Protein AF-0000000067380515 (afdb_homodimer)

pLDDT: mean 80.78, std 29.04, range [19.31, 98.94]

Nearest PDB structures (foldseek):
  6fpg-assembly1_E  TM=9.206E-01  e=1.070E-22  Zea mays
  6fpg-assembly2_H  TM=9.204E-01  e=3.980E-22  Zea mays
  6fpg-assembly2_I  TM=9.134E-01  e=2.621E-22  Zea mays
  4pmk-assembly2_B  TM=9.179E-01  e=2.369E-19  Actinidia chinensis
  4pmk-assembly1_A  TM=8.253E-01  e=1.304E-19  Actinidia chinensis

Solvent-accessible surface area (backbone atoms only — not comparable to full-atom values): 22403 Å² total; per-residue (Å²): 138,74,94,73,82,90,78,88,86,86,82,78,88,78,80,81,80,75,81,76,80,80,79,81,78,82,77,80,83,75,80,84,72,80,74,72,74,67,79,61,75,62,92,65,69,73,60,78,52,48,67,40,70,24,30,61,66,87,46,55,52,56,67,74,46,61,64,29,46,66,69,41,75,37,62,15,25,73,31,34,60,78,82,44,88,64,22,73,32,40,33,35,51,35,35,47,26,84,86,30,46,48,22,49,58,24,60,54,71,47,42,62,38,59,50,78,41,47,36,28,17,31,7,32,12,57,40,32,58,67,25,47,65,40,69,72,33,57,31,38,40,37,31,83,93,32,66,48,72,29,34,26,38,30,62,30,42,5,61,55,50,27,35,74,66,40,22,9,15,60,34,34,57,40,46,32,40,37,22,14,57,33,42,38,49,65,34,70,46,66,73,86,64,41,60,46,74,31,28,31,22,82,112,134,86,83,90,72,93,81,77,88,74,82,71,84,69,80,78,80,75,73,78,75,74,76,76,77,79,75,79,81,76,82,83,73,79,75,74,74,68,79,64,74,64,91,68,69,72,58,78,51,48,68,40,70,25,30,61,67,87,48,57,51,57,67,74,46,61,65,30,46,66,71,41,74,37,63,15,24,73,30,34,62,78,83,44,89,62,24,73,32,39,35,35,52,36,34,47,26,84,85,32,47,47,22,50,58,23,62,55,72,48,42,62,39,58,50,78,40,47,36,28,19,30,8,32,11,57,43,32,58,66,26,46,66,40,70,72,33,57,31,39,39,37,32,82,92,32,66,46,72,29,32,26,39,28,62,30,42,5,60,55,51,27,34,73,64,39,22,10,15,60,33,32,58,39,45,33,38,37,23,15,56,33,42,38,49,66,34,71,46,67,73,85,63,41,60,45,73,32,29,31,21,80,114

Radius of gyration: 30.91 Å; Cα contacts (8 Å, |Δi|>4): 937; chains: 2; bounding box: 105×122×73 Å

InterPro domains:
  IPR036908 RlpA-like domain superfamily [G3DSA:2.40.40.10] (94-203)
  IPR036908 RlpA-like domain superfamily [SSF50685] (91-203)
  IPR039271 Kiwellin-like [PF24300] (22-202)
  IPR039271 Kiwellin-like [PTHR33191] (38-202)

Organism: Triticum aestivum (NCBI:txid4565)

Secondary structure (DSSP, 8-state):
------------------------------------------TT-----EEEEP-------GGGPPPP-TT-EEEE-S--PPP-TTEEEEEEE---STTSTT-SS-TTTS----TTS-EEEEEHIIIIISS---TT-EEEEEETTEEEEEEEEEEE-SS--SSGGGTTPPPPPTTEEEE-HHHHHHTT--GGG-EEEEEEEE-/------------------------------------------TT-----EEEEP-------GGGPPPP-TT-EEEE-S--PPP-TTEEEEEEE---STTSTT-SS-TTTS----TTS-EEEEEHIIIIISS---TT-EEEEEETTEEEEEEEEEEE-SS--SSGGGTTPPPPPTTEEEE-HHHHHHTT--GGG-EEEEEEEE-

Structure (mmCIF, N/CA/C/O backbone):
data_AF-0000000067380515-model_v1
#
loop_
_entity.id
_entity.type
_entity.pdbx_description
1 polymer 'Ripening-related protein 4'
#
loop_
_atom_site.group_PDB
_atom_site.id
_atom_site.type_symbol
_atom_site.label_atom_id
_atom_site.label_alt_id
_atom_site.label_comp_id
_atom_site.label_asym_id
_atom_site.label_entity_id
_atom_site.label_seq_id
_atom_site.pdbx_PDB_ins_code
_atom_site.Cartn_x
_atom_site.Cartn_y
_atom_site.Cartn_z
_atom_site.occupancy
_atom_site.B_iso_or_equiv
_atom_site.auth_seq_id
_atom_site.auth_comp_id
_atom_site.auth_asym_id
_atom_site.auth_atom_id
_atom_site.pdbx_PDB_model_num
ATOM 1 N N . MET A 1 1 ? -8.992 -49.656 -50.219 1 21.73 1 MET A N 1
ATOM 2 C CA . MET A 1 1 ? -9.68 -50.875 -49.781 1 21.73 1 MET A CA 1
ATOM 3 C C . MET A 1 1 ? -10.023 -50.75 -48.281 1 21.73 1 MET A C 1
ATOM 5 O O . MET A 1 1 ? -11.156 -51.031 -47.875 1 21.73 1 MET A O 1
ATOM 9 N N . ALA A 1 2 ? -9.078 -50.688 -47.281 1 19.31 2 ALA A N 1
ATOM 10 C CA . ALA A 1 2 ? -9.172 -51.438 -46.031 1 19.31 2 ALA A CA 1
ATOM 11 C C . ALA A 1 2 ? -9.805 -50.625 -44.938 1 19.31 2 ALA A C 1
ATOM 13 O O . ALA A 1 2 ? -9.758 -51 -43.75 1 19.31 2 ALA A O 1
ATOM 14 N N . ASN A 1 3 ? -10.102 -49.312 -45.125 1 23.75 3 ASN A N 1
ATOM 15 C CA . ASN A 1 3 ? -10.164 -48.594 -43.844 1 23.75 3 ASN A CA 1
ATOM 16 C C . ASN A 1 3 ? -11.398 -49 -43.062 1 23.75 3 ASN A C 1
ATOM 18 O O . ASN A 1 3 ? -12.523 -48.656 -43.406 1 23.75 3 ASN A O 1
ATOM 22 N N . LEU A 1 4 ? -11.484 -49.969 -42.094 1 22.33 4 LEU A N 1
ATOM 23 C CA . LEU A 1 4 ? -12.367 -50.906 -41.438 1 22.33 4 LEU A CA 1
ATOM 24 C C . LEU A 1 4 ? -13.242 -50.219 -40.406 1 22.33 4 LEU A C 1
ATOM 26 O O . LEU A 1 4 ? -14.453 -50.469 -40.344 1 22.33 4 LEU A O 1
ATOM 30 N N . LYS A 1 5 ? -12.75 -49.594 -39.156 1 29.92 5 LYS A N 1
ATOM 31 C CA . LYS A 1 5 ? -13.102 -50.312 -37.938 1 29.92 5 LYS A CA 1
ATOM 32 C C . LYS A 1 5 ? -14.484 -49.906 -37.438 1 29.92 5 LYS A C 1
ATOM 34 O O . LYS A 1 5 ? -15.328 -50.75 -37.156 1 29.92 5 LYS A O 1
ATOM 39 N N . LYS A 1 6 ? -14.656 -49.031 -36.219 1 27.25 6 LYS A N 1
ATOM 40 C CA . LYS A 1 6 ? -15.133 -49.469 -34.906 1 27.25 6 LYS A CA 1
ATOM 41 C C . LYS A 1 6 ? -16.609 -49.156 -34.75 1 27.25 6 LYS A C 1
ATOM 43 O O . LYS A 1 6 ? -17.062 -48.062 -35.062 1 27.25 6 LYS A O 1
ATOM 48 N N . LEU A 1 7 ? -17.531 -50.062 -34.25 1 23.02 7 LEU A N 1
ATOM 49 C CA . LEU A 1 7 ? -18.922 -50.5 -34.156 1 23.02 7 LEU A CA 1
ATOM 50 C C . LEU A 1 7 ? -19.641 -49.875 -32.969 1 23.02 7 LEU A C 1
ATOM 52 O O . LEU A 1 7 ? -20.875 -49.875 -32.906 1 23.02 7 LEU A O 1
ATOM 56 N N . LEU A 1 8 ? -19.047 -49.094 -31.891 1 24.78 8 LEU A N 1
ATOM 57 C CA . LEU A 1 8 ? -19.562 -49.562 -30.609 1 24.78 8 LEU A CA 1
ATOM 58 C C . LEU A 1 8 ? -21.031 -49.156 -30.453 1 24.78 8 LEU A C 1
ATOM 60 O O . LEU A 1 8 ? -21.469 -48.156 -31.016 1 24.78 8 LEU A O 1
ATOM 64 N N . ALA A 1 9 ? -21.812 -49.719 -29.328 1 23.89 9 ALA A N 1
ATOM 65 C CA . ALA A 1 9 ? -23.078 -50.25 -28.828 1 23.89 9 ALA A CA 1
ATOM 66 C C . ALA A 1 9 ? -23.859 -49.156 -28.078 1 23.89 9 ALA A C 1
ATOM 68 O O . ALA A 1 9 ? -23.359 -48.531 -27.141 1 23.89 9 ALA A O 1
ATOM 69 N N . MET A 1 10 ? -24.906 -48.469 -28.609 1 24.52 10 MET A N 1
ATOM 70 C CA . MET A 1 10 ? -25.828 -47.406 -28.203 1 24.52 10 MET A CA 1
ATOM 71 C C . MET A 1 10 ? -26.797 -47.875 -27.141 1 24.52 10 MET A C 1
ATOM 73 O O . MET A 1 10 ? -27.781 -48.594 -27.438 1 24.52 10 MET A O 1
ATOM 77 N N . PHE A 1 11 ? -26.234 -48.344 -25.844 1 22.53 11 PHE A N 1
ATOM 78 C CA . PHE A 1 11 ? -27.141 -49.062 -24.953 1 22.53 11 PHE A CA 1
ATOM 79 C C . PHE A 1 11 ? -28.328 -48.188 -24.562 1 22.53 11 PHE A C 1
ATOM 81 O O . PHE A 1 11 ? -28.234 -46.938 -24.641 1 22.53 11 PHE A O 1
ATOM 88 N N . ALA A 1 12 ? -29.438 -48.781 -23.891 1 23.25 12 ALA A N 1
ATOM 89 C CA . ALA A 1 12 ? -30.875 -48.969 -23.734 1 23.25 12 ALA A CA 1
ATOM 90 C C . ALA A 1 12 ? -31.406 -48.156 -22.547 1 23.25 12 ALA A C 1
ATOM 92 O O . ALA A 1 12 ? -32.594 -47.875 -22.469 1 23.25 12 ALA A O 1
ATOM 93 N N . LEU A 1 13 ? -30.672 -47.594 -21.406 1 24.33 13 LEU A N 1
ATOM 94 C CA . LEU A 1 13 ? -31.344 -47.875 -20.156 1 24.33 13 LEU A CA 1
ATOM 95 C C . LEU A 1 13 ? -32.5 -46.906 -19.906 1 24.33 13 LEU A C 1
ATOM 97 O O . LEU A 1 13 ? -32.312 -45.688 -19.938 1 24.33 13 LEU A O 1
ATOM 101 N N . LEU A 1 14 ? -33.75 -47.281 -20 1 25.94 14 LEU A N 1
ATOM 102 C CA . LEU A 1 14 ? -35.094 -46.719 -19.922 1 25.94 14 LEU A CA 1
ATOM 103 C C . LEU A 1 14 ? -35.469 -46.344 -18.484 1 25.94 14 LEU A C 1
ATOM 105 O O . LEU A 1 14 ? -35.688 -47.219 -17.656 1 25.94 14 LEU A O 1
ATOM 109 N N . MET A 1 15 ? -34.625 -45.375 -17.797 1 22.22 15 MET A N 1
ATOM 110 C CA . MET A 1 15 ? -34.875 -45.125 -16.375 1 22.22 15 MET A CA 1
ATOM 111 C C . MET A 1 15 ? -36.281 -44.625 -16.125 1 22.22 15 MET A C 1
ATOM 113 O O . MET A 1 15 ? -36.844 -43.875 -16.938 1 22.22 15 MET A O 1
ATOM 117 N N . PHE A 1 16 ? -37.062 -45.406 -15.32 1 25.11 16 PHE A N 1
ATOM 118 C CA . PHE A 1 16 ? -38.438 -45.438 -14.805 1 25.11 16 PHE A CA 1
ATOM 119 C C . PHE A 1 16 ? -38.688 -44.25 -13.898 1 25.11 16 PHE A C 1
ATOM 121 O O . PHE A 1 16 ? -37.938 -44 -12.953 1 25.11 16 PHE A O 1
ATOM 128 N N . LEU A 1 17 ? -39.312 -43.094 -14.344 1 25.95 17 LEU A N 1
ATOM 129 C CA . LEU A 1 17 ? -39.656 -41.781 -13.812 1 25.95 17 LEU A CA 1
ATOM 130 C C . LEU A 1 17 ? -40.719 -41.906 -12.727 1 25.95 17 LEU A C 1
ATOM 132 O O . LEU A 1 17 ? -41.875 -42.094 -13.031 1 25.95 17 LEU A O 1
ATOM 136 N N . SER A 1 18 ? -40.406 -42.781 -11.641 1 25.11 18 SER A N 1
ATOM 137 C CA . SER A 1 18 ? -41.531 -42.938 -10.719 1 25.11 18 SER A CA 1
ATOM 138 C C . SER A 1 18 ? -41.906 -41.625 -10.094 1 25.11 18 SER A C 1
ATOM 140 O O . SER A 1 18 ? -41.062 -40.75 -9.891 1 25.11 18 SER A O 1
ATOM 142 N N . HIS A 1 19 ? -43.156 -41.219 -10.18 1 29.05 19 HIS A N 1
ATOM 143 C CA . HIS A 1 19 ? -44 -40.062 -9.891 1 29.05 19 HIS A CA 1
ATOM 144 C C . HIS A 1 19 ? -44.094 -39.812 -8.383 1 29.05 19 HIS A C 1
ATOM 146 O O . HIS A 1 19 ? -44.688 -40.594 -7.656 1 29.05 19 HIS A O 1
ATOM 152 N N . LEU A 1 20 ? -42.906 -39.625 -7.609 1 27.23 20 LEU A N 1
ATOM 153 C CA . LEU A 1 20 ? -43.094 -39.5 -6.168 1 27.23 20 LEU A CA 1
ATOM 154 C C . LEU A 1 20 ? -43.906 -38.25 -5.852 1 27.23 20 LEU A C 1
ATOM 156 O O . LEU A 1 20 ? -43.625 -37.156 -6.379 1 27.23 20 LEU A O 1
ATOM 160 N N . ARG A 1 21 ? -45.125 -38.406 -5.32 1 24.94 21 ARG A N 1
ATOM 161 C CA . ARG A 1 21 ? -46.156 -37.5 -4.902 1 24.94 21 ARG A CA 1
ATOM 162 C C . ARG A 1 21 ? -45.688 -36.625 -3.746 1 24.94 21 ARG A C 1
ATOM 164 O O . ARG A 1 21 ? -45.344 -37.125 -2.678 1 24.94 21 ARG A O 1
ATOM 171 N N . VAL A 1 22 ? -45 -35.469 -4.016 1 22.97 22 VAL A N 1
ATOM 172 C CA . VAL A 1 22 ? -44.469 -34.5 -3.049 1 22.97 22 VAL A CA 1
ATOM 173 C C . VAL A 1 22 ? -45.594 -33.875 -2.258 1 22.97 22 VAL A C 1
ATOM 175 O O . VAL A 1 22 ? -46.531 -33.312 -2.84 1 22.97 22 VAL A O 1
ATOM 178 N N . HIS A 1 23 ? -45.938 -34.562 -1.155 1 27.28 23 HIS A N 1
ATOM 179 C CA . HIS A 1 23 ? -46.969 -34.031 -0.249 1 27.28 23 HIS A CA 1
ATOM 180 C C . HIS A 1 23 ? -46.562 -32.656 0.273 1 27.28 23 HIS A C 1
ATOM 182 O O . HIS A 1 23 ? -45.375 -32.438 0.565 1 27.28 23 HIS A O 1
ATOM 188 N N . GLY A 1 24 ? -47.281 -31.562 -0.078 1 23.27 24 GLY A N 1
ATOM 189 C CA . GLY A 1 24 ? -47.188 -30.141 0.139 1 23.27 24 GLY A CA 1
ATOM 190 C C . GLY A 1 24 ? -47.344 -29.734 1.596 1 23.27 24 GLY A C 1
ATOM 191 O O . GLY A 1 24 ? -48.406 -29.906 2.18 1 23.27 24 GLY A O 1
ATOM 192 N N . VAL A 1 25 ? -46.406 -30.078 2.49 1 24.62 25 VAL A N 1
ATOM 193 C CA . VAL A 1 25 ? -46.594 -29.703 3.887 1 24.62 25 VAL A CA 1
ATOM 194 C C . VAL A 1 25 ? -46.594 -28.172 4.012 1 24.62 25 VAL A C 1
ATOM 196 O O . VAL A 1 25 ? -45.75 -27.484 3.445 1 24.62 25 VAL A O 1
ATOM 199 N N . SER A 1 26 ? -47.75 -27.562 4.324 1 24.98 26 SER A N 1
ATOM 200 C CA . SER A 1 26 ? -48.062 -26.156 4.5 1 24.98 26 SER A CA 1
ATOM 201 C C . SER A 1 26 ? -47.406 -25.578 5.738 1 24.98 26 SER A C 1
ATOM 203 O O . SER A 1 26 ? -47.688 -26.016 6.859 1 24.98 26 SER A O 1
ATOM 205 N N . VAL A 1 27 ? -46.125 -25.297 5.801 1 23.59 27 VAL A N 1
ATOM 206 C CA . VAL A 1 27 ? -45.469 -24.75 6.992 1 23.59 27 VAL A CA 1
ATOM 207 C C . VAL A 1 27 ? -45.969 -23.312 7.219 1 23.59 27 VAL A C 1
ATOM 209 O O . VAL A 1 27 ? -45.938 -22.5 6.301 1 23.59 27 VAL A O 1
ATOM 212 N N . SER A 1 28 ? -46.781 -23.141 8.328 1 26.23 28 SER A N 1
ATOM 213 C CA . SER A 1 28 ? -47.312 -21.891 8.859 1 26.23 28 SER A CA 1
ATOM 214 C C . SER A 1 28 ? -46.188 -20.938 9.266 1 26.23 28 SER A C 1
ATOM 216 O O . SER A 1 28 ? -45.25 -21.344 9.914 1 26.23 28 SER A O 1
ATOM 218 N N . VAL A 1 29 ? -46 -19.812 8.516 1 23.62 29 VAL A N 1
ATOM 219 C CA . VAL A 1 29 ? -45.031 -18.719 8.562 1 23.62 29 VAL A CA 1
ATOM 220 C C . VAL A 1 29 ? -45.219 -17.906 9.836 1 23.62 29 VAL A C 1
ATOM 222 O O . VAL A 1 29 ? -46.25 -17.266 10.031 1 23.62 29 VAL A O 1
ATOM 225 N N . GLY A 1 30 ? -44.938 -18.547 11.055 1 22.67 30 GLY A N 1
ATOM 226 C CA . GLY A 1 30 ? -45.094 -17.766 12.273 1 22.67 30 GLY A CA 1
ATOM 227 C C . GLY A 1 30 ? -44.469 -16.391 12.195 1 22.67 30 GLY A C 1
ATOM 228 O O . GLY A 1 30 ? -43.688 -16.094 11.281 1 22.67 30 GLY A O 1
ATOM 229 N N . SER A 1 31 ? -44.469 -15.633 13.492 1 25.31 31 SER A N 1
ATOM 230 C CA . SER A 1 31 ? -44.5 -14.258 13.984 1 25.31 31 SER A CA 1
ATOM 231 C C . SER A 1 31 ? -43.188 -13.547 13.719 1 25.31 31 SER A C 1
ATOM 233 O O . SER A 1 31 ? -42.125 -14.195 13.602 1 25.31 31 SER A O 1
ATOM 235 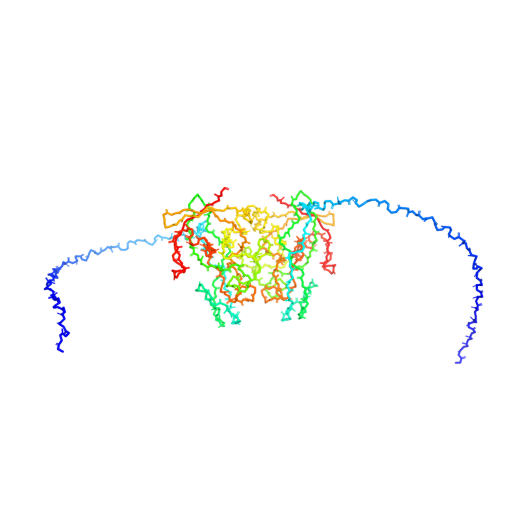N N . SER A 1 32 ? -43.281 -12.195 13.523 1 24.36 32 SER A N 1
ATOM 236 C CA . SER A 1 32 ? -42.375 -11.133 13.078 1 24.36 32 SER A CA 1
ATOM 237 C C . SER A 1 32 ? -41.25 -10.906 14.078 1 24.36 32 SER A C 1
ATOM 239 O O . SER A 1 32 ? -41.469 -10.297 15.133 1 24.36 32 SER A O 1
ATOM 241 N N . ALA A 1 33 ? -40.5 -11.859 14.523 1 26.33 33 ALA A N 1
ATOM 242 C CA . ALA A 1 33 ? -39.406 -11.438 15.43 1 26.33 33 ALA A CA 1
ATOM 243 C C . ALA A 1 33 ? -38.594 -10.305 14.82 1 26.33 33 ALA A C 1
ATOM 245 O O . ALA A 1 33 ? -38.281 -10.336 13.633 1 26.33 33 ALA A O 1
ATOM 246 N N . ASN A 1 34 ? -38.688 -9.172 15.406 1 26.19 34 ASN A N 1
ATOM 247 C CA . ASN A 1 34 ? -37.875 -7.996 15.141 1 26.19 34 ASN A CA 1
ATOM 248 C C . ASN A 1 34 ? -36.375 -8.336 15.195 1 26.19 34 ASN A C 1
ATOM 250 O O . ASN A 1 34 ? -35.844 -8.688 16.25 1 26.19 34 ASN A O 1
ATOM 254 N N . VAL A 1 35 ? -35.844 -8.922 14.109 1 25.34 35 VAL A N 1
ATOM 255 C CA . VAL A 1 35 ? -34.406 -9.109 13.992 1 25.34 35 VAL A CA 1
ATOM 256 C C . VAL A 1 35 ? -33.719 -7.773 14.172 1 25.34 35 VAL A C 1
ATOM 258 O O . VAL A 1 35 ? -33.875 -6.863 13.352 1 25.34 35 VAL A O 1
ATOM 261 N N . THR A 1 36 ? -33.562 -7.371 15.406 1 28.64 36 THR A N 1
ATOM 262 C CA . THR A 1 36 ? -32.562 -6.34 15.617 1 28.64 36 THR A CA 1
ATOM 263 C C . THR A 1 36 ? -31.281 -6.684 14.867 1 28.64 36 THR A C 1
ATOM 265 O O . THR A 1 36 ? -30.703 -7.762 15.07 1 28.64 36 THR A O 1
ATOM 268 N N . THR A 1 37 ? -31.203 -6.219 13.68 1 27.5 37 THR A N 1
ATOM 269 C CA . THR A 1 37 ? -29.984 -6.277 12.883 1 27.5 37 THR A CA 1
ATOM 270 C C . THR A 1 37 ? -28.797 -5.715 13.664 1 27.5 37 THR A C 1
ATOM 272 O O . THR A 1 37 ? -28.703 -4.504 13.867 1 27.5 37 THR A O 1
ATOM 275 N N . GLU A 1 38 ? -28.469 -6.27 14.781 1 30.28 38 GLU A N 1
ATOM 276 C CA . GLU A 1 38 ? -27.109 -5.918 15.188 1 30.28 38 GLU A CA 1
ATOM 277 C C . GLU A 1 38 ? -26.141 -6.043 14.023 1 30.28 38 GLU A C 1
ATOM 279 O O . GLU A 1 38 ? -26.109 -7.07 13.344 1 30.28 38 GLU A O 1
ATOM 284 N N . SER A 1 39 ? -25.891 -4.965 13.359 1 30.39 39 SER A N 1
ATOM 285 C CA . SER A 1 39 ? -24.719 -4.945 12.492 1 30.39 39 SER A CA 1
ATOM 286 C C . SER A 1 39 ? -23.547 -5.652 13.141 1 30.39 39 SER A C 1
ATOM 288 O O . SER A 1 39 ? -22.922 -5.113 14.055 1 30.39 39 SER A O 1
ATOM 290 N N . SER A 1 40 ? -23.719 -6.848 13.562 1 31.59 40 SER A N 1
ATOM 291 C CA . SER A 1 40 ? -22.516 -7.613 13.875 1 31.59 40 SER A CA 1
ATOM 292 C C . SER A 1 40 ? -21.453 -7.445 12.797 1 31.59 40 SER A C 1
ATOM 294 O O . SER A 1 40 ? -21.672 -7.809 11.641 1 31.59 40 SER A O 1
ATOM 296 N N . HIS A 1 41 ? -20.688 -6.352 12.758 1 35.19 41 HIS A N 1
ATOM 297 C CA . HIS A 1 41 ? -19.453 -6.492 12.008 1 35.19 41 HIS A CA 1
ATOM 298 C C . HIS A 1 41 ? -18.938 -7.926 12.062 1 35.19 41 HIS A C 1
ATOM 300 O O . HIS A 1 41 ? -18.5 -8.391 13.117 1 35.19 41 HIS A O 1
ATOM 306 N N . SER A 1 42 ? -19.578 -8.82 11.617 1 35.59 42 SER A N 1
ATOM 307 C CA . SER A 1 42 ? -19.031 -10.164 11.5 1 35.59 42 SER A CA 1
ATOM 308 C C . SER A 1 42 ? -17.531 -10.125 11.266 1 35.59 42 SER A C 1
ATOM 310 O O . SER A 1 42 ? -17.078 -9.688 10.203 1 35.59 42 SER A O 1
ATOM 312 N N . ARG A 1 43 ? -16.625 -9.922 12.195 1 46.09 43 ARG A N 1
ATOM 313 C CA . ARG A 1 43 ? -15.195 -9.789 12.445 1 46.09 43 ARG A CA 1
ATOM 314 C C . ARG A 1 43 ? -14.391 -10.602 11.438 1 46.09 43 ARG A C 1
ATOM 316 O O . ARG A 1 43 ? -13.172 -10.438 11.336 1 46.09 43 ARG A O 1
ATOM 323 N N . GLY A 1 44 ? -15.023 -11.492 10.555 1 56.94 44 GLY A N 1
ATOM 324 C CA . GLY A 1 44 ? -14.227 -12.461 9.82 1 56.94 44 GLY A CA 1
ATOM 325 C C . GLY A 1 44 ? -14.289 -12.273 8.32 1 56.94 44 GLY A C 1
ATOM 326 O O . GLY A 1 44 ? -13.328 -12.586 7.605 1 56.94 44 GLY A O 1
ATOM 327 N N . ARG A 1 45 ? -15.398 -11.688 7.758 1 80.12 45 ARG A N 1
ATOM 328 C CA . ARG A 1 45 ? -15.508 -11.734 6.305 1 80.12 45 ARG A CA 1
ATOM 329 C C . ARG A 1 45 ? -15.047 -10.422 5.676 1 80.12 45 ARG A C 1
ATOM 331 O O . ARG A 1 45 ? -15.438 -9.344 6.125 1 80.12 45 ARG A O 1
ATOM 338 N N . CYS A 1 46 ? -14.125 -10.523 4.781 1 92.81 46 CYS A N 1
ATOM 339 C CA . CYS A 1 46 ? -13.648 -9.375 4.023 1 92.81 46 CYS A CA 1
ATOM 340 C C . CYS A 1 46 ? -14.75 -8.797 3.15 1 92.81 46 CYS A C 1
ATOM 342 O O . CYS A 1 46 ? -15.492 -9.539 2.504 1 92.81 46 CYS A O 1
ATOM 344 N N . HIS A 1 47 ? -14.922 -7.504 3.189 1 94.06 47 HIS A N 1
ATOM 345 C CA . HIS A 1 47 ? -15.93 -6.82 2.393 1 94.06 47 HIS A CA 1
ATOM 346 C C . HIS A 1 47 ? -15.297 -5.855 1.4 1 94.06 47 HIS A C 1
ATOM 348 O O . HIS A 1 47 ? -14.172 -5.398 1.608 1 94.06 47 HIS A O 1
ATOM 354 N N . ILE A 1 48 ? -16.094 -5.582 0.381 1 95.12 48 ILE A N 1
ATOM 355 C CA . ILE A 1 48 ? -15.68 -4.582 -0.598 1 95.12 48 ILE A CA 1
ATOM 356 C C . ILE A 1 48 ? -15.594 -3.211 0.067 1 95.12 48 ILE A C 1
ATOM 358 O O . ILE A 1 48 ? -16.5 -2.807 0.788 1 95.12 48 ILE A O 1
ATOM 362 N N . SER A 1 49 ? -14.5 -2.543 -0.187 1 94.75 49 SER A N 1
ATOM 363 C CA . SER A 1 49 ? -14.273 -1.262 0.473 1 94.75 49 SER A CA 1
ATOM 364 C C . SER A 1 49 ? -14.492 -0.099 -0.49 1 94.75 49 SER A C 1
ATOM 366 O O . SER A 1 49 ? -14.492 1.063 -0.078 1 94.75 49 SER A O 1
ATOM 368 N N . GLY A 1 50 ? -14.609 -0.303 -1.775 1 93.62 50 GLY A N 1
ATOM 369 C CA . GLY A 1 50 ? -14.789 0.673 -2.838 1 93.62 50 GLY A CA 1
ATOM 370 C C . GLY A 1 50 ? -14.633 0.08 -4.227 1 93.62 50 GLY A C 1
ATOM 371 O O . GLY A 1 50 ? -14.555 -1.141 -4.379 1 93.62 50 GLY A O 1
ATOM 372 N N . PHE A 1 51 ? -14.602 1 -5.188 1 94.38 51 PHE A N 1
ATOM 373 C CA . PHE A 1 51 ? -14.422 0.559 -6.566 1 94.38 51 PHE A CA 1
ATOM 374 C C . PHE A 1 51 ? -13.406 1.439 -7.289 1 94.38 51 PHE A C 1
ATOM 376 O O . PHE A 1 51 ? -13.398 2.658 -7.105 1 94.38 51 PHE A O 1
ATOM 383 N N . LEU A 1 52 ? -12.586 0.822 -7.984 1 93.56 52 LEU A N 1
ATOM 384 C CA . LEU A 1 52 ? -11.664 1.489 -8.898 1 93.56 52 LEU A CA 1
ATOM 385 C C . LEU A 1 52 ? -12.234 1.536 -10.312 1 93.56 52 LEU A C 1
ATOM 387 O O . LEU A 1 52 ? -12.703 0.52 -10.828 1 93.56 52 LEU A O 1
ATOM 391 N N . HIS A 1 53 ? -12.18 2.684 -10.859 1 92.81 53 HIS A N 1
ATOM 392 C CA . HIS A 1 53 ? -12.594 2.777 -12.258 1 92.81 53 HIS A CA 1
ATOM 393 C C . HIS A 1 53 ? -11.461 2.373 -13.195 1 92.81 53 HIS A C 1
ATOM 395 O O . HIS A 1 53 ? -10.367 2.932 -13.125 1 92.81 53 HIS A O 1
ATOM 401 N N . GLY A 1 54 ? -11.766 1.532 -14.055 1 95.5 54 GLY A N 1
ATOM 402 C CA . GLY A 1 54 ? -10.758 0.959 -14.93 1 95.5 54 GLY A CA 1
ATOM 403 C C . GLY A 1 54 ? -10.258 1.932 -15.984 1 95.5 54 GLY A C 1
ATOM 404 O O . GLY A 1 54 ? -11.016 2.773 -16.469 1 95.5 54 GLY A O 1
ATOM 405 N N . LYS A 1 55 ? -9.039 1.762 -16.328 1 91.94 55 LYS A N 1
ATOM 406 C CA . LYS A 1 55 ? -8.391 2.441 -17.453 1 91.94 55 LYS A CA 1
ATOM 407 C C . LYS A 1 55 ? -7.645 1.45 -18.328 1 91.94 55 LYS A C 1
ATOM 409 O O . LYS A 1 55 ? -6.879 0.621 -17.844 1 91.94 55 LYS A O 1
ATOM 414 N N . PHE A 1 56 ? -7.926 1.623 -19.516 1 93.12 56 PHE A N 1
ATOM 415 C CA . PHE A 1 56 ? -7.23 0.782 -20.484 1 93.12 56 PHE A CA 1
ATOM 416 C C . PHE A 1 56 ? -5.797 1.259 -20.672 1 93.12 56 PHE A C 1
ATOM 418 O O . PHE A 1 56 ? -5.516 2.455 -20.578 1 93.12 56 PHE A O 1
ATOM 425 N N . GLY A 1 57 ? -4.867 0.299 -20.969 1 92.75 57 GLY A N 1
ATOM 426 C CA . GLY A 1 57 ? -3.475 0.588 -21.266 1 92.75 57 GLY A CA 1
ATOM 427 C C . GLY A 1 57 ? -2.719 -0.61 -21.812 1 92.75 57 GLY A C 1
ATOM 428 O O . GLY A 1 57 ? -3.326 -1.617 -22.188 1 92.75 57 GLY A O 1
ATOM 429 N N . ASN A 1 58 ? -1.375 -0.395 -22.031 1 91.69 58 ASN A N 1
ATOM 430 C CA . ASN A 1 58 ? -0.54 -1.513 -22.469 1 91.69 58 ASN A CA 1
ATOM 431 C C . ASN A 1 58 ? -0.456 -2.592 -21.391 1 91.69 58 ASN A C 1
ATOM 433 O O . ASN A 1 58 ? 0.131 -2.371 -20.328 1 91.69 58 ASN A O 1
ATOM 437 N N . CYS A 1 59 ? -1.013 -3.711 -21.594 1 94.19 59 CYS A N 1
ATOM 438 C CA . CYS A 1 59 ? -1.181 -4.785 -20.625 1 94.19 59 CYS A CA 1
ATOM 439 C C . CYS A 1 59 ? -0.628 -6.098 -21.156 1 94.19 59 CYS A C 1
ATOM 441 O O . CYS A 1 59 ? -1.032 -6.559 -22.219 1 94.19 59 CYS A O 1
ATOM 443 N N . ASN A 1 60 ? 0.402 -6.645 -20.469 1 93.88 60 ASN A N 1
ATOM 444 C CA . ASN A 1 60 ? 0.917 -7.98 -20.75 1 93.88 60 ASN A CA 1
ATOM 445 C C . ASN A 1 60 ? -0.054 -9.062 -20.281 1 93.88 60 ASN A C 1
ATOM 447 O O . ASN A 1 60 ? -0.322 -9.195 -19.094 1 93.88 60 ASN A O 1
ATOM 451 N N . ARG A 1 61 ? -0.476 -9.945 -21.141 1 92.25 61 ARG A N 1
ATOM 452 C CA . ARG A 1 61 ? -1.539 -10.898 -20.828 1 92.25 61 ARG A CA 1
ATOM 453 C C . ARG A 1 61 ? -0.967 -12.281 -20.531 1 92.25 61 ARG A C 1
ATOM 455 O O . ARG A 1 61 ? -1.71 -13.258 -20.438 1 92.25 61 ARG A O 1
ATOM 462 N N . ASP A 1 62 ? 0.298 -12.312 -20.422 1 90.5 62 ASP A N 1
ATOM 463 C CA . ASP A 1 62 ? 0.914 -13.586 -20.062 1 90.5 62 ASP A CA 1
ATOM 464 C C . ASP A 1 62 ? 0.293 -14.164 -18.797 1 90.5 62 ASP A C 1
ATOM 466 O O . ASP A 1 62 ? -0.286 -13.43 -18 1 90.5 62 ASP A O 1
ATOM 470 N N . HIS A 1 63 ? 0.235 -15.539 -18.672 1 90.31 63 HIS A N 1
ATOM 471 C CA . HIS A 1 63 ? -0.158 -16.297 -17.5 1 90.31 63 HIS A CA 1
ATOM 472 C C . HIS A 1 63 ? -1.614 -16.031 -17.125 1 90.31 63 HIS A C 1
ATOM 474 O O . HIS A 1 63 ? -1.965 -16 -15.945 1 90.31 63 HIS A O 1
ATOM 480 N N . GLY A 1 64 ? -2.404 -15.695 -18.109 1 87.25 64 GLY A N 1
ATOM 481 C CA . GLY A 1 64 ? -3.832 -15.539 -17.891 1 87.25 64 GLY A CA 1
ATOM 482 C C . GLY A 1 64 ? -4.195 -14.211 -17.25 1 87.25 64 GLY A C 1
ATOM 483 O O . GLY A 1 64 ? -5.285 -14.062 -16.688 1 87.25 64 GLY A O 1
ATOM 484 N N . SER A 1 65 ? -3.311 -13.25 -17.344 1 91.62 65 SER A N 1
ATOM 485 C CA . SER A 1 65 ? -3.568 -11.938 -16.781 1 91.62 65 SER A CA 1
ATOM 486 C C . SER A 1 65 ? -4.754 -11.258 -17.453 1 91.62 65 SER A C 1
ATOM 488 O O . SER A 1 65 ? -4.875 -11.297 -18.688 1 91.62 65 SER A O 1
ATOM 490 N N . VAL A 1 66 ? -5.609 -10.703 -16.578 1 92.25 66 VAL A N 1
ATOM 491 C CA . VAL A 1 66 ? -6.777 -9.977 -17.078 1 92.25 66 VAL A CA 1
ATOM 492 C C . VAL A 1 66 ? -6.48 -8.477 -17.094 1 92.25 66 VAL A C 1
ATOM 494 O O . VAL A 1 66 ? -6.016 -7.918 -16.094 1 92.25 66 VAL A O 1
ATOM 497 N N . CYS A 1 67 ? -6.789 -7.809 -18.219 1 96.06 67 CYS A N 1
ATOM 498 C CA . CYS A 1 67 ? -6.5 -6.391 -18.375 1 96.06 67 CYS A CA 1
ATOM 499 C C . CYS A 1 67 ? -7.738 -5.547 -18.109 1 96.06 67 CYS A C 1
ATOM 501 O O . CYS A 1 67 ? -8.852 -5.945 -18.453 1 96.06 67 CYS A O 1
ATOM 503 N N . CYS A 1 68 ? -7.559 -4.383 -17.562 1 97.44 68 CYS A N 1
ATOM 504 C CA . CYS A 1 68 ? -8.641 -3.473 -17.219 1 97.44 68 CYS A CA 1
ATOM 505 C C . CYS A 1 68 ? -9.352 -2.959 -18.469 1 97.44 68 CYS A C 1
ATOM 507 O O . CYS A 1 68 ? -8.711 -2.744 -19.5 1 97.44 68 CYS A O 1
ATOM 509 N N . LYS A 1 69 ? -10.609 -2.809 -18.344 1 97.06 69 LYS A N 1
ATOM 510 C CA . LYS A 1 69 ? -11.453 -2.168 -19.344 1 97.06 69 LYS A CA 1
ATOM 511 C C . LYS A 1 69 ? -11.859 -0.762 -18.922 1 97.06 69 LYS A C 1
ATOM 513 O O . LYS A 1 69 ? -12.172 -0.534 -17.75 1 97.06 69 LYS A O 1
ATOM 518 N N . ASP A 1 70 ? -11.875 0.096 -19.891 1 95.69 70 ASP A N 1
ATOM 519 C CA . ASP A 1 70 ? -12.188 1.487 -19.578 1 95.69 70 ASP A CA 1
ATOM 520 C C . ASP A 1 70 ? -13.57 1.609 -18.953 1 95.69 70 ASP A C 1
ATOM 522 O O . ASP A 1 70 ? -14.547 1.067 -19.469 1 95.69 70 ASP A O 1
ATOM 526 N N . GLY A 1 71 ? -13.555 2.275 -17.797 1 94.25 71 GLY A N 1
ATOM 527 C CA . GLY A 1 71 ? -14.828 2.635 -17.203 1 94.25 71 GLY A CA 1
ATOM 528 C C . GLY A 1 71 ? -15.414 1.534 -16.328 1 94.25 71 GLY A C 1
ATOM 529 O O . GLY A 1 71 ? -16.344 1.771 -15.57 1 94.25 71 GLY A O 1
ATOM 530 N N . HIS A 1 72 ? -14.977 0.337 -16.453 1 96.88 72 HIS A N 1
ATOM 531 C CA . HIS A 1 72 ? -15.453 -0.756 -15.609 1 96.88 72 HIS A CA 1
ATOM 532 C C . HIS A 1 72 ? -15.062 -0.537 -14.148 1 96.88 72 HIS A C 1
ATOM 534 O O . HIS A 1 72 ? -13.977 -0.028 -13.859 1 96.88 72 HIS A O 1
ATOM 540 N N . ARG A 1 73 ? -15.945 -0.96 -13.281 1 96.88 73 ARG A N 1
ATOM 541 C CA . ARG A 1 73 ? -15.68 -0.834 -11.852 1 96.88 73 ARG A CA 1
ATOM 542 C C . ARG A 1 73 ? -15.086 -2.119 -11.289 1 96.88 73 ARG A C 1
ATOM 544 O O . ARG A 1 73 ? -15.672 -3.195 -11.43 1 96.88 73 ARG A O 1
ATOM 551 N N . TYR A 1 74 ? -13.992 -2.029 -10.664 1 97.56 74 TYR A N 1
ATOM 552 C CA . TYR A 1 74 ? -13.32 -3.156 -10.031 1 97.56 74 TYR A CA 1
ATOM 553 C C . TYR A 1 74 ? -13.328 -3.016 -8.508 1 97.56 74 TYR A C 1
ATOM 555 O O . TYR A 1 74 ? -12.984 -1.958 -7.977 1 97.56 74 TYR A O 1
ATOM 563 N N . PRO A 1 75 ? -13.695 -4.066 -7.812 1 97.25 75 PRO A N 1
ATOM 564 C CA . PRO A 1 75 ? -13.758 -3.945 -6.352 1 97.25 75 PRO A CA 1
ATOM 565 C C . PRO A 1 75 ? -12.375 -3.768 -5.723 1 97.25 75 PRO A C 1
ATOM 567 O O . PRO A 1 75 ? -11.383 -4.273 -6.25 1 97.25 75 PRO A O 1
ATOM 570 N N . GLN A 1 76 ? -12.352 -3.006 -4.656 1 96.31 76 GLN A N 1
ATOM 571 C CA . GLN A 1 76 ? -11.172 -2.816 -3.82 1 96.31 76 GLN A CA 1
ATOM 572 C C . GLN A 1 76 ? -11.344 -3.502 -2.467 1 96.31 76 GLN A C 1
ATOM 574 O O . GLN A 1 76 ? -12.445 -3.545 -1.921 1 96.31 76 GLN A O 1
ATOM 579 N N . PHE A 1 77 ? -10.25 -4.02 -1.95 1 96.81 77 PHE A N 1
ATOM 580 C CA . PHE A 1 77 ? -10.281 -4.648 -0.634 1 96.81 77 PHE A CA 1
ATOM 581 C C . PHE A 1 77 ? -9.172 -4.102 0.252 1 96.81 77 PHE A C 1
ATOM 583 O O . PHE A 1 77 ? -8.008 -4.055 -0.161 1 96.81 77 PHE A O 1
ATOM 590 N N . ARG A 1 78 ? -9.531 -3.734 1.424 1 94.44 78 ARG A N 1
ATOM 591 C CA . ARG A 1 78 ? -8.586 -3.307 2.447 1 94.44 78 ARG A CA 1
ATOM 592 C C . ARG A 1 78 ? -8.57 -4.281 3.621 1 94.44 78 ARG A C 1
ATOM 594 O O . ARG A 1 78 ? -8.531 -3.863 4.781 1 94.44 78 ARG A O 1
ATOM 601 N N . CYS A 1 79 ? -8.656 -5.48 3.252 1 95.06 79 CYS A N 1
ATOM 602 C CA . CYS A 1 79 ? -8.672 -6.59 4.195 1 95.06 79 CYS A CA 1
ATOM 603 C C . CYS A 1 79 ? -8.234 -7.887 3.523 1 95.06 79 CYS A C 1
ATOM 605 O O . CYS A 1 79 ? -8.188 -7.969 2.295 1 95.06 79 CYS A O 1
ATOM 607 N N . SER A 1 80 ? -7.746 -8.805 4.316 1 97.31 80 SER A N 1
ATOM 608 C CA . SER A 1 80 ? -7.598 -10.219 4.012 1 97.31 80 SER A CA 1
ATOM 609 C C . SER A 1 80 ? -8.062 -11.086 5.176 1 97.31 80 SER A C 1
ATOM 611 O O . SER A 1 80 ? -8.172 -10.609 6.305 1 97.31 80 SER A O 1
ATOM 613 N N . PRO A 1 81 ? -8.391 -12.344 4.848 1 96.88 81 PRO A N 1
ATOM 614 C CA . PRO A 1 81 ? -8.789 -13.195 5.969 1 96.88 81 PRO A CA 1
ATOM 615 C C . PRO A 1 81 ? -7.684 -13.352 7.016 1 96.88 81 PRO A C 1
ATOM 617 O O . PRO A 1 81 ? -6.5 -13.203 6.695 1 96.88 81 PRO A O 1
ATOM 620 N N . PRO A 1 82 ? -8.125 -13.633 8.258 1 96.31 82 PRO A N 1
ATOM 621 C CA . PRO A 1 82 ? -7.098 -13.867 9.273 1 96.31 82 PRO A CA 1
ATOM 622 C C . PRO A 1 82 ? -6.156 -15.016 8.914 1 96.31 82 PRO A C 1
ATOM 624 O O . PRO A 1 82 ? -6.594 -16.016 8.344 1 96.31 82 PRO A O 1
ATOM 627 N N . VAL A 1 83 ? -4.965 -14.859 9.305 1 97.69 83 VAL A N 1
ATOM 628 C CA . VAL A 1 83 ? -3.955 -15.875 9.023 1 97.69 83 VAL A CA 1
ATOM 629 C C . VAL A 1 83 ? -3.967 -16.938 10.125 1 97.69 83 VAL A C 1
ATOM 631 O O . VAL A 1 83 ? -4.062 -16.609 11.312 1 97.69 83 VAL A O 1
ATOM 634 N N . SER A 1 84 ? -3.873 -18.125 9.711 1 97.62 84 SER A N 1
ATOM 635 C CA . SER A 1 84 ? -3.809 -19.281 10.594 1 97.62 84 SER A CA 1
ATOM 636 C C . SER A 1 84 ? -2.756 -20.281 10.125 1 97.62 84 SER A C 1
ATOM 638 O O . SER A 1 84 ? -1.958 -19.969 9.234 1 97.62 84 SER A O 1
ATOM 640 N N . ALA A 1 85 ? -2.678 -21.5 10.727 1 97.69 85 ALA A N 1
ATOM 641 C CA . ALA A 1 85 ? -1.747 -22.547 10.328 1 97.69 85 ALA A CA 1
ATOM 642 C C . ALA A 1 85 ? -2.115 -23.125 8.953 1 97.69 85 ALA A C 1
ATOM 644 O O . ALA A 1 85 ? -1.296 -23.766 8.305 1 97.69 85 ALA A O 1
ATOM 645 N N . ASP A 1 86 ? -3.334 -22.938 8.5 1 98.06 86 ASP A N 1
ATOM 646 C CA . ASP A 1 86 ? -3.836 -23.422 7.219 1 98.06 86 ASP A CA 1
ATOM 647 C C . ASP A 1 86 ? -4.758 -22.406 6.562 1 98.06 86 ASP A C 1
ATOM 649 O O . ASP A 1 86 ? -5.895 -22.719 6.211 1 98.06 86 ASP A O 1
ATOM 653 N N . THR A 1 87 ? -4.32 -21.266 6.336 1 98.62 87 THR A N 1
ATOM 654 C CA . THR A 1 87 ? -5.105 -20.156 5.805 1 98.62 87 THR A CA 1
ATOM 655 C C . THR A 1 87 ? -5.555 -20.453 4.375 1 98.62 87 THR A C 1
ATOM 657 O O . THR A 1 87 ? -4.727 -20.562 3.469 1 98.62 87 THR A O 1
ATOM 660 N N . PRO A 1 88 ? -6.84 -20.547 4.098 1 98.62 88 PRO A N 1
ATOM 661 C CA . PRO A 1 88 ? -7.293 -20.75 2.721 1 98.62 88 PRO A CA 1
ATOM 662 C C . PRO A 1 88 ? -6.988 -19.562 1.81 1 98.62 88 PRO A C 1
ATOM 664 O O . PRO A 1 88 ? -7.09 -18.422 2.236 1 98.62 88 PRO A O 1
ATOM 667 N N . ALA A 1 89 ? -6.57 -19.891 0.602 1 98.81 89 ALA A N 1
ATOM 668 C CA . ALA A 1 89 ? -6.23 -18.844 -0.368 1 98.81 89 ALA A CA 1
ATOM 669 C C . ALA A 1 89 ? -6.391 -19.359 -1.797 1 98.81 89 ALA A C 1
ATOM 671 O O . ALA A 1 89 ? -6.555 -20.562 -2.018 1 98.81 89 ALA A O 1
ATOM 672 N N . ILE A 1 90 ? -6.461 -18.391 -2.688 1 98.56 90 ILE A N 1
ATOM 673 C CA . ILE A 1 90 ? -6.406 -18.688 -4.113 1 98.56 90 ILE A CA 1
ATOM 674 C C . ILE A 1 90 ? -4.992 -18.453 -4.637 1 98.56 90 ILE A C 1
ATOM 676 O O . ILE A 1 90 ? -4.422 -17.375 -4.438 1 98.56 90 ILE A O 1
ATOM 680 N N . LEU A 1 91 ? -4.477 -19.484 -5.234 1 98.62 91 LEU A N 1
ATOM 681 C CA . LEU A 1 91 ? -3.174 -19.391 -5.887 1 98.62 91 LEU A CA 1
ATOM 682 C C . LEU A 1 91 ? -3.324 -18.906 -7.328 1 98.62 91 LEU A C 1
ATOM 684 O O . LEU A 1 91 ? -4.086 -19.484 -8.102 1 98.62 91 LEU A O 1
ATOM 688 N N . THR A 1 92 ? -2.658 -17.859 -7.656 1 97.94 92 THR A N 1
ATOM 689 C CA . THR A 1 92 ? -2.586 -17.406 -9.039 1 97.94 92 THR A CA 1
ATOM 690 C C . THR A 1 92 ? -1.144 -17.406 -9.539 1 97.94 92 THR A C 1
ATOM 692 O O . THR A 1 92 ? -0.212 -17.609 -8.75 1 97.94 92 THR A O 1
ATOM 695 N N . LEU A 1 93 ? -1.007 -17.25 -10.867 1 97.56 93 LEU A N 1
ATOM 696 C CA . LEU A 1 93 ? 0.296 -17.328 -11.516 1 97.56 93 LEU A CA 1
ATOM 697 C C . LEU A 1 93 ? 0.768 -15.945 -11.961 1 97.56 93 LEU A C 1
ATOM 699 O O . LEU A 1 93 ? 0 -15.188 -12.555 1 97.56 93 LEU A O 1
ATOM 703 N N . ASN A 1 94 ? 1.989 -15.609 -11.617 1 96.19 94 ASN A N 1
ATOM 704 C CA . ASN A 1 94 ? 2.566 -14.312 -11.961 1 96.19 94 ASN A CA 1
ATOM 705 C C . ASN A 1 94 ? 4.066 -14.422 -12.227 1 96.19 94 ASN A C 1
ATOM 707 O O . ASN A 1 94 ? 4.781 -15.102 -11.492 1 96.19 94 ASN A O 1
ATOM 711 N N . SER A 1 95 ? 4.496 -13.805 -13.281 1 97.06 95 SER A N 1
ATOM 712 C CA . SER A 1 95 ? 5.93 -13.625 -13.508 1 97.06 95 SER A CA 1
ATOM 713 C C . SER A 1 95 ? 6.434 -12.328 -12.891 1 97.06 95 SER A C 1
ATOM 715 O O . SER A 1 95 ? 5.945 -11.25 -13.211 1 97.06 95 SER A O 1
ATOM 717 N N . PHE A 1 96 ? 7.453 -12.414 -12.047 1 97.25 96 PHE A N 1
ATOM 718 C CA . PHE A 1 96 ? 8.023 -11.266 -11.359 1 97.25 96 PHE A CA 1
ATOM 719 C C . PHE A 1 96 ? 9.266 -10.758 -12.086 1 97.25 96 PHE A C 1
ATOM 721 O O . PHE A 1 96 ? 10.055 -10 -11.531 1 97.25 96 PHE A O 1
ATOM 728 N N . THR A 1 97 ? 9.477 -11.211 -13.297 1 97.19 97 THR A N 1
ATOM 729 C CA . THR A 1 97 ? 10.625 -10.805 -14.102 1 97.19 97 THR A CA 1
ATOM 730 C C . THR A 1 97 ? 10.367 -9.453 -14.758 1 97.19 97 THR A C 1
ATOM 732 O O . THR A 1 97 ? 9.227 -9.008 -14.844 1 97.19 97 THR A O 1
ATOM 735 N N . ARG A 1 98 ? 11.477 -8.789 -15.117 1 94.38 98 ARG A N 1
ATOM 736 C CA . ARG A 1 98 ? 11.32 -7.562 -15.898 1 94.38 98 ARG A CA 1
ATOM 737 C C . ARG A 1 98 ? 10.523 -7.824 -17.172 1 94.38 98 ARG A C 1
ATOM 739 O O . ARG A 1 98 ? 10.82 -8.758 -17.922 1 94.38 98 ARG A O 1
ATOM 746 N N . GLY A 1 99 ? 9.469 -6.988 -17.359 1 90.81 99 GLY A N 1
ATOM 747 C CA . GLY A 1 99 ? 8.641 -7.164 -18.547 1 90.81 99 GLY A CA 1
ATOM 748 C C . GLY A 1 99 ? 7.582 -8.234 -18.391 1 90.81 99 GLY A C 1
ATOM 749 O O . GLY A 1 99 ? 6.797 -8.484 -19.297 1 90.81 99 GLY A O 1
ATOM 750 N N . GLY A 1 100 ? 7.566 -8.906 -17.266 1 91.94 100 GLY A N 1
ATOM 751 C CA . GLY A 1 100 ? 6.543 -9.906 -17 1 91.94 100 GLY A CA 1
ATOM 752 C C . GLY A 1 100 ? 5.191 -9.297 -16.672 1 91.94 100 GLY A C 1
ATOM 753 O O . GLY A 1 100 ? 5.031 -8.07 -16.703 1 91.94 100 GLY A O 1
ATOM 754 N N . ASP A 1 101 ? 4.234 -10.164 -16.391 1 92.19 101 ASP A N 1
ATOM 755 C CA . ASP A 1 101 ? 2.867 -9.719 -16.141 1 92.19 101 ASP A CA 1
ATOM 756 C C . ASP A 1 101 ? 2.715 -9.203 -14.703 1 92.19 101 ASP A C 1
ATOM 758 O O . ASP A 1 101 ? 1.626 -8.781 -14.305 1 92.19 101 ASP A O 1
ATOM 762 N N . GLY A 1 102 ? 3.727 -9.195 -13.953 1 91 102 GLY A N 1
ATOM 763 C CA . GLY A 1 102 ? 3.684 -8.672 -12.594 1 91 102 GLY A CA 1
ATOM 764 C C . GLY A 1 102 ? 3.854 -7.168 -12.531 1 91 102 GLY A C 1
ATOM 765 O O . GLY A 1 102 ? 3.766 -6.574 -11.453 1 91 102 GLY A O 1
ATOM 766 N N . GLY A 1 103 ? 4.152 -6.668 -13.688 1 90.25 103 GLY A N 1
ATOM 767 C CA . GLY A 1 103 ? 4.312 -5.223 -13.719 1 90.25 103 GLY A CA 1
ATOM 768 C C . GLY A 1 103 ? 5.699 -4.766 -13.32 1 90.25 103 GLY A C 1
ATOM 769 O O . GLY A 1 103 ? 6.699 -5.262 -13.844 1 90.25 103 GLY A O 1
ATOM 770 N N . GLY A 1 104 ? 5.703 -3.719 -12.383 1 89.5 104 GLY A N 1
ATOM 771 C CA . GLY A 1 104 ? 6.961 -3.129 -11.961 1 89.5 104 GLY A CA 1
ATOM 772 C C . GLY A 1 104 ? 7.711 -3.977 -10.953 1 89.5 104 GLY A C 1
ATOM 773 O O . GLY A 1 104 ? 7.363 -5.137 -10.727 1 89.5 104 GLY A O 1
ATOM 774 N N . LYS A 1 105 ? 8.75 -3.381 -10.43 1 94.56 105 LYS A N 1
ATOM 775 C CA . LYS A 1 105 ? 9.57 -4.035 -9.406 1 94.56 105 LYS A CA 1
ATOM 776 C C . LYS A 1 105 ? 8.734 -4.398 -8.188 1 94.56 105 LYS A C 1
ATOM 778 O O . LYS A 1 105 ? 7.727 -3.744 -7.898 1 94.56 105 LYS A O 1
ATOM 783 N N . SER A 1 106 ? 9.164 -5.398 -7.484 1 96.75 106 SER A N 1
ATOM 784 C CA . SER A 1 106 ? 8.422 -5.918 -6.34 1 96.75 106 SER A CA 1
ATOM 785 C C . SER A 1 106 ? 8.398 -4.914 -5.191 1 96.75 106 SER A C 1
ATOM 787 O O . SER A 1 106 ? 9.406 -4.246 -4.926 1 96.75 106 SER A O 1
ATOM 789 N N . PHE A 1 107 ? 7.359 -4.895 -4.523 1 95.5 107 PHE A N 1
ATOM 790 C CA . PHE A 1 107 ? 7.07 -3.938 -3.461 1 95.5 107 PHE A CA 1
ATOM 791 C C . PHE A 1 107 ? 8.062 -4.09 -2.312 1 95.5 107 PHE A C 1
ATOM 793 O O . PHE A 1 107 ? 8.547 -3.098 -1.771 1 95.5 107 PHE A O 1
ATOM 800 N N . CYS A 1 108 ? 8.422 -5.234 -1.916 1 95 108 CYS A N 1
ATOM 801 C CA . CYS A 1 108 ? 9.172 -5.492 -0.691 1 95 108 CYS A CA 1
ATOM 802 C C . CYS A 1 108 ? 10.633 -5.09 -0.852 1 95 108 CYS A C 1
ATOM 804 O O . CYS A 1 108 ? 11.289 -4.703 0.119 1 95 108 CYS A O 1
ATOM 806 N N . ASP A 1 109 ? 11.18 -5.234 -2.109 1 94.06 109 ASP A N 1
ATOM 807 C CA . ASP A 1 109 ? 12.633 -5.086 -2.186 1 94.06 109 ASP A CA 1
ATOM 808 C C . ASP A 1 109 ? 13.039 -4.281 -3.418 1 94.06 109 ASP A C 1
ATOM 810 O O . ASP A 1 109 ? 14.227 -4.074 -3.666 1 94.06 109 ASP A O 1
ATOM 814 N N . ASN A 1 110 ? 11.992 -3.893 -4.219 1 93.75 110 ASN A N 1
ATOM 815 C CA . ASN A 1 110 ? 12.211 -3.066 -5.398 1 93.75 110 ASN A CA 1
ATOM 816 C C . ASN A 1 110 ? 13.078 -3.779 -6.43 1 93.75 110 ASN A C 1
ATOM 818 O O . ASN A 1 110 ? 13.945 -3.16 -7.051 1 93.75 110 ASN A O 1
ATOM 822 N N . ARG A 1 111 ? 12.859 -5.059 -6.535 1 96.12 111 ARG A N 1
ATOM 823 C CA . ARG A 1 111 ? 13.617 -5.855 -7.488 1 96.12 111 ARG A CA 1
ATOM 824 C C . ARG A 1 111 ? 12.695 -6.715 -8.344 1 96.12 111 ARG A C 1
ATOM 826 O O . ARG A 1 111 ? 11.531 -6.926 -7.996 1 96.12 111 ARG A O 1
ATOM 833 N N . PHE A 1 112 ? 13.266 -7.09 -9.484 1 97.81 112 PHE A N 1
ATOM 834 C CA . PHE A 1 112 ? 12.664 -8.164 -10.258 1 97.81 112 PHE A CA 1
ATOM 835 C C . PHE A 1 112 ? 13.18 -9.523 -9.797 1 97.81 112 PHE A C 1
ATOM 837 O O . PHE A 1 112 ? 14.227 -9.609 -9.164 1 97.81 112 PHE A O 1
ATOM 844 N N . HIS A 1 113 ? 12.445 -10.547 -10.109 1 98.56 113 HIS A N 1
ATOM 845 C CA . HIS A 1 113 ? 12.812 -11.914 -9.75 1 98.56 113 HIS A CA 1
ATOM 846 C C . HIS A 1 113 ? 12.594 -12.859 -10.922 1 98.56 113 HIS A C 1
ATOM 848 O O . HIS A 1 113 ? 11.602 -12.75 -11.648 1 98.56 113 HIS A O 1
ATOM 854 N N . LYS A 1 114 ? 13.547 -13.766 -11.094 1 98.44 114 LYS A N 1
ATOM 855 C CA . LYS A 1 114 ? 13.445 -14.75 -12.172 1 98.44 114 LYS A CA 1
ATOM 856 C C . LYS A 1 114 ? 12.297 -15.727 -11.922 1 98.44 114 LYS A C 1
ATOM 858 O O . LYS A 1 114 ? 11.969 -16.031 -10.773 1 98.44 114 LYS A O 1
ATOM 863 N N . ASP A 1 115 ? 11.812 -16.25 -13.062 1 98 115 ASP A N 1
ATOM 864 C CA . ASP A 1 115 ? 10.703 -17.188 -13.016 1 98 115 ASP A CA 1
ATOM 865 C C . ASP A 1 115 ? 11.109 -18.484 -12.32 1 98 115 ASP A C 1
ATOM 867 O O . ASP A 1 115 ? 10.258 -19.281 -11.93 1 98 115 ASP A O 1
ATOM 871 N N . THR A 1 116 ? 12.391 -18.719 -12.102 1 98.62 116 THR A N 1
ATOM 872 C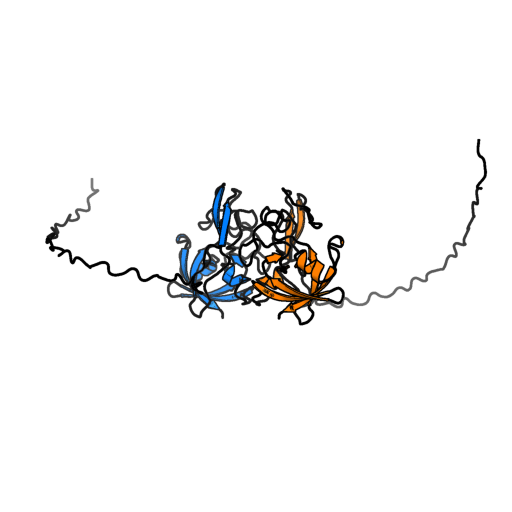 CA . THR A 1 116 ? 12.891 -19.938 -11.469 1 98.62 116 THR A CA 1
ATOM 873 C C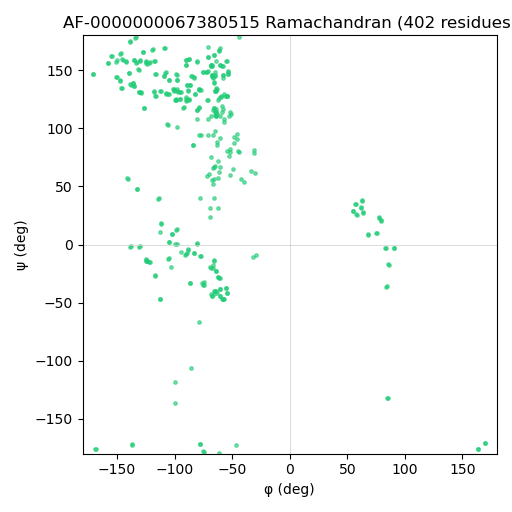 . THR A 1 116 ? 12.977 -19.766 -9.953 1 98.62 116 THR A C 1
ATOM 875 O O . THR A 1 116 ? 13.273 -20.703 -9.234 1 98.62 116 THR A O 1
ATOM 878 N N . GLU A 1 117 ? 12.758 -18.547 -9.484 1 98.88 117 GLU A N 1
ATOM 879 C CA . GLU A 1 117 ? 12.797 -18.297 -8.047 1 98.88 117 GLU A CA 1
ATOM 880 C C . GLU A 1 117 ? 11.461 -18.641 -7.391 1 98.88 117 GLU A C 1
ATOM 882 O O . GLU A 1 117 ? 10.398 -18.375 -7.957 1 98.88 117 GLU A O 1
ATOM 887 N N . LEU A 1 118 ? 11.523 -19.188 -6.152 1 98.94 118 LEU A N 1
ATOM 888 C CA . LEU A 1 118 ? 10.336 -19.469 -5.355 1 98.94 118 LEU A CA 1
ATOM 889 C C . LEU A 1 118 ? 9.867 -18.234 -4.602 1 98.94 118 LEU A C 1
ATOM 891 O O . LEU A 1 118 ? 10.211 -18.047 -3.428 1 98.94 118 LEU A O 1
ATOM 895 N N . VAL A 1 119 ? 9.047 -17.391 -5.273 1 98.94 119 VAL A N 1
ATOM 896 C CA . VAL A 1 119 ? 8.617 -16.141 -4.676 1 98.94 119 VAL A CA 1
ATOM 897 C C . VAL A 1 119 ? 7.113 -15.969 -4.855 1 98.94 119 VAL A C 1
ATOM 899 O O . VAL A 1 119 ? 6.512 -16.594 -5.73 1 98.94 119 VAL A O 1
ATOM 902 N N . VAL A 1 120 ? 6.512 -15.156 -3.979 1 98.94 120 VAL A N 1
ATOM 903 C CA . VAL A 1 120 ? 5.074 -14.898 -4.016 1 98.94 120 VAL A CA 1
ATOM 904 C C . VAL A 1 120 ? 4.801 -13.438 -3.664 1 98.94 120 VAL A C 1
ATOM 906 O O . VAL A 1 120 ? 5.66 -12.75 -3.104 1 98.94 120 VAL A O 1
ATOM 909 N N . ALA A 1 121 ? 3.676 -12.984 -4.078 1 98.88 121 ALA A N 1
ATOM 910 C CA . ALA A 1 121 ? 3.02 -11.781 -3.566 1 98.88 121 ALA A CA 1
ATOM 911 C C . ALA A 1 121 ? 1.788 -12.133 -2.738 1 98.88 121 ALA A C 1
ATOM 913 O O . ALA A 1 121 ? 1.121 -13.141 -3.006 1 98.88 121 ALA A O 1
ATOM 914 N N . LEU A 1 122 ? 1.468 -11.336 -1.717 1 98.81 122 LEU A N 1
ATOM 915 C CA . LEU A 1 122 ? 0.286 -11.531 -0.884 1 98.81 122 LEU A CA 1
ATOM 916 C C . LEU A 1 122 ? -0.679 -10.359 -1.024 1 98.81 122 LEU A C 1
ATOM 918 O O . LEU A 1 122 ? -0.251 -9.211 -1.183 1 98.81 122 LEU A O 1
ATOM 922 N N . SER A 1 123 ? -1.932 -10.703 -0.925 1 98.69 123 SER A N 1
ATOM 923 C CA . SER A 1 123 ? -2.932 -9.641 -0.961 1 98.69 123 SER A CA 1
ATOM 924 C C . SER A 1 123 ? -2.654 -8.586 0.1 1 98.69 123 SER A C 1
ATOM 926 O O . SER A 1 123 ? -2.051 -8.875 1.135 1 98.69 123 SER A O 1
ATOM 928 N N . THR A 1 124 ? -3.16 -7.434 -0.089 1 97.75 124 THR A N 1
ATOM 929 C CA . THR A 1 124 ? -2.844 -6.23 0.672 1 97.75 124 THR A CA 1
ATOM 930 C C . THR A 1 124 ? -3.117 -6.441 2.158 1 97.75 124 THR A C 1
ATOM 932 O O . THR A 1 124 ? -2.328 -6.023 3.008 1 97.75 124 THR A O 1
ATOM 935 N N . GLY A 1 125 ? -4.234 -6.977 2.49 1 97.44 125 GLY A N 1
ATOM 936 C CA . GLY A 1 125 ? -4.559 -7.195 3.891 1 97.44 125 GLY A CA 1
ATOM 937 C C . GLY A 1 125 ? -3.502 -7.988 4.633 1 97.44 125 GLY A C 1
ATOM 938 O O . GLY A 1 125 ? -3.129 -7.637 5.754 1 97.44 125 GLY A O 1
ATOM 939 N N . TRP A 1 126 ? -2.988 -9.023 3.963 1 97.94 126 TRP A N 1
ATOM 940 C CA . TRP A 1 126 ? -2.002 -9.891 4.59 1 97.94 126 TRP A CA 1
ATOM 941 C C . TRP A 1 126 ? -0.64 -9.211 4.664 1 97.94 126 TRP A C 1
ATOM 943 O O . TRP A 1 126 ? 0.107 -9.406 5.629 1 97.94 126 TRP A O 1
ATOM 953 N N . LEU A 1 127 ? -0.346 -8.445 3.682 1 97.75 127 LEU A N 1
ATOM 954 C CA . LEU A 1 127 ? 1.006 -7.902 3.605 1 97.75 127 LEU A CA 1
ATOM 955 C C . LEU A 1 127 ? 1.121 -6.613 4.414 1 97.75 127 LEU A C 1
ATOM 957 O O . LEU A 1 127 ? 2.152 -6.359 5.039 1 97.75 127 LEU A O 1
ATOM 961 N N . CYS A 1 128 ? -0.005 -5.859 4.445 1 94.56 128 CYS A N 1
ATOM 962 C CA . CYS A 1 128 ? 0.165 -4.477 4.875 1 94.56 128 CYS A CA 1
ATOM 963 C C . CYS A 1 128 ? -0.735 -4.16 6.062 1 94.56 128 CYS A C 1
ATOM 965 O O . CYS A 1 128 ? -0.518 -3.17 6.762 1 94.56 128 CYS A O 1
ATOM 967 N N . LEU A 1 129 ? -1.729 -4.977 6.406 1 94.38 129 LEU A N 1
ATOM 968 C CA . LEU A 1 129 ? -2.777 -4.426 7.258 1 94.38 129 LEU A CA 1
ATOM 969 C C . LEU A 1 129 ? -3.045 -5.344 8.445 1 94.38 129 LEU A C 1
ATOM 971 O O . LEU A 1 129 ? -3.818 -4.996 9.344 1 94.38 129 LEU A O 1
ATOM 975 N N . ASP A 1 130 ? -2.314 -6.477 8.477 1 92.88 130 ASP A N 1
ATOM 976 C CA . ASP A 1 130 ? -2.672 -7.379 9.562 1 92.88 130 ASP A CA 1
ATOM 977 C C . ASP A 1 130 ? -1.63 -7.328 10.68 1 92.88 130 ASP A C 1
ATOM 979 O O . ASP A 1 130 ? -1.676 -8.133 11.617 1 92.88 130 ASP A O 1
ATOM 983 N N . GLY A 1 131 ? -0.653 -6.496 10.516 1 91.12 131 GLY A N 1
ATOM 984 C CA . GLY A 1 131 ? 0.274 -6.227 11.602 1 91.12 131 GLY A 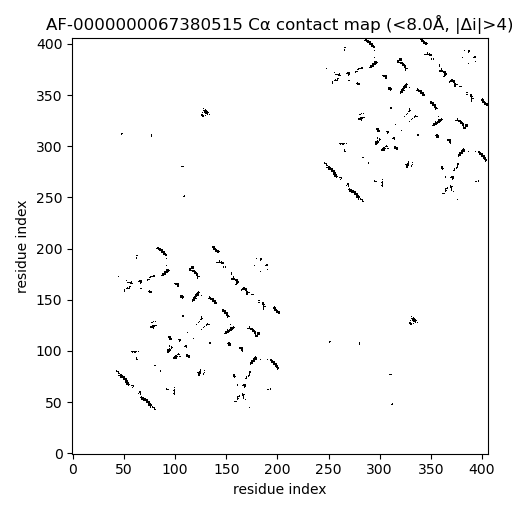CA 1
ATOM 985 C C . GLY A 1 131 ? 1.475 -7.156 11.602 1 91.12 131 GLY A C 1
ATOM 986 O O . GLY A 1 131 ? 2.352 -7.039 12.461 1 91.12 131 GLY A O 1
ATOM 987 N N . LYS A 1 132 ? 1.55 -8.078 10.742 1 94.12 132 LYS A N 1
ATOM 988 C CA . LYS A 1 132 ? 2.682 -8.992 10.656 1 94.12 132 LYS A CA 1
ATOM 989 C C . LYS A 1 132 ? 3.631 -8.594 9.531 1 94.12 132 LYS A C 1
ATOM 991 O O . LYS A 1 132 ? 3.193 -8.281 8.422 1 94.12 132 LYS A O 1
ATOM 996 N N . ARG A 1 133 ? 4.926 -8.586 9.844 1 94.19 133 ARG A N 1
ATOM 997 C CA . ARG A 1 133 ? 5.938 -8.297 8.836 1 94.19 133 ARG A CA 1
ATOM 998 C C . ARG A 1 133 ? 6.234 -9.531 7.992 1 94.19 133 ARG A C 1
ATOM 1000 O O . ARG A 1 133 ? 6.832 -10.492 8.477 1 94.19 133 ARG A O 1
ATOM 1007 N N . ARG A 1 134 ? 5.895 -9.352 6.734 1 97.38 134 ARG A N 1
ATOM 1008 C CA . ARG A 1 134 ? 6.066 -10.555 5.934 1 97.38 134 ARG A CA 1
ATOM 1009 C C . ARG A 1 134 ? 7.016 -10.312 4.766 1 97.38 134 ARG A C 1
ATOM 1011 O O . ARG A 1 134 ? 7.465 -11.258 4.113 1 97.38 134 ARG A O 1
ATOM 1018 N N . CYS A 1 135 ? 7.305 -9.086 4.43 1 97.06 135 CYS A N 1
ATOM 1019 C CA . CYS A 1 135 ? 8.234 -8.828 3.338 1 97.06 135 CYS A CA 1
ATOM 1020 C C . CYS A 1 135 ? 9.555 -9.547 3.564 1 97.06 135 CYS A C 1
ATOM 1022 O O . CYS A 1 135 ? 10.156 -9.438 4.637 1 97.06 135 CYS A O 1
ATOM 1024 N N . ASN A 1 136 ? 9.938 -10.273 2.551 1 97.75 136 ASN A N 1
ATOM 1025 C CA . ASN A 1 136 ? 11.195 -11 2.447 1 97.75 136 ASN A CA 1
ATOM 1026 C C . ASN A 1 136 ? 11.258 -12.164 3.436 1 97.75 136 ASN A C 1
ATOM 1028 O O . ASN A 1 136 ? 12.328 -12.719 3.682 1 97.75 136 ASN A O 1
ATOM 1032 N N . LYS A 1 137 ? 10.188 -12.477 4.086 1 98.38 137 LYS A N 1
ATOM 1033 C CA . LYS A 1 137 ? 10.062 -13.688 4.891 1 98.38 137 LYS A CA 1
ATOM 1034 C C . LYS A 1 137 ? 9.523 -14.852 4.059 1 98.38 137 LYS A C 1
ATOM 1036 O O . LYS A 1 137 ? 8.945 -14.633 2.99 1 98.38 137 LYS A O 1
ATOM 1041 N N . MET A 1 138 ? 9.805 -16.078 4.582 1 98.88 138 MET A N 1
ATOM 1042 C CA . MET A 1 138 ? 9.273 -17.281 3.945 1 98.88 138 MET A CA 1
ATOM 1043 C C . MET A 1 138 ? 7.863 -17.594 4.449 1 98.88 138 MET A C 1
ATOM 1045 O O . MET A 1 138 ? 7.566 -17.391 5.629 1 98.88 138 MET A O 1
ATOM 1049 N N . ILE A 1 139 ? 7.035 -18.109 3.566 1 98.94 139 ILE A N 1
ATOM 1050 C CA . ILE A 1 139 ? 5.77 -18.719 3.947 1 98.94 139 ILE A CA 1
ATOM 1051 C C . ILE A 1 139 ? 5.707 -20.141 3.408 1 98.94 139 ILE A C 1
ATOM 1053 O O . ILE A 1 139 ? 6.449 -20.5 2.49 1 98.94 139 ILE A O 1
ATOM 1057 N N . ARG A 1 140 ? 4.902 -20.953 4.004 1 98.94 140 ARG A N 1
ATOM 1058 C CA . ARG A 1 140 ? 4.641 -22.297 3.523 1 98.94 140 ARG A CA 1
ATOM 1059 C C . ARG A 1 140 ? 3.32 -22.359 2.764 1 98.94 140 ARG A C 1
ATOM 1061 O O . ARG A 1 140 ? 2.295 -21.875 3.246 1 98.94 140 ARG A O 1
ATOM 1068 N N . ILE A 1 141 ? 3.355 -22.984 1.6 1 98.94 141 ILE A N 1
ATOM 1069 C CA . ILE A 1 141 ? 2.172 -23.172 0.767 1 98.94 141 ILE A CA 1
ATOM 1070 C C . ILE A 1 141 ? 1.877 -24.656 0.598 1 98.94 141 ILE A C 1
ATOM 1072 O O . ILE A 1 141 ? 2.771 -25.438 0.267 1 98.94 141 ILE A O 1
ATOM 1076 N N . ASN A 1 142 ? 0.666 -24.984 0.82 1 98.88 142 ASN A N 1
ATOM 1077 C CA . ASN A 1 142 ? 0.196 -26.359 0.633 1 98.88 142 ASN A CA 1
ATOM 1078 C C . ASN A 1 142 ? -0.844 -26.438 -0.48 1 98.88 142 ASN A C 1
ATOM 1080 O O . ASN A 1 142 ? -1.836 -25.703 -0.469 1 98.88 142 ASN A O 1
ATOM 1084 N N . GLY A 1 143 ? -0.591 -27.328 -1.389 1 98.44 143 GLY A N 1
ATOM 1085 C CA . GLY A 1 143 ? -1.51 -27.531 -2.496 1 98.44 143 GLY A CA 1
ATOM 1086 C C . GLY A 1 143 ? -1.168 -28.75 -3.334 1 98.44 143 GLY A C 1
ATOM 1087 O O . GLY A 1 143 ? 0.008 -29.078 -3.516 1 98.44 143 GLY A O 1
ATOM 1088 N N . ASN A 1 144 ? -2.266 -29.344 -3.83 1 98.19 144 ASN A N 1
ATOM 1089 C CA . ASN A 1 144 ? -2.109 -30.5 -4.711 1 98.19 144 ASN A CA 1
ATOM 1090 C C . ASN A 1 144 ? -1.306 -31.609 -4.043 1 98.19 144 ASN A C 1
ATOM 1092 O O . ASN A 1 144 ? -0.499 -32.281 -4.691 1 98.19 144 ASN A O 1
ATOM 1096 N N . GLY A 1 145 ? -1.479 -31.75 -2.801 1 98.25 145 GLY A N 1
ATOM 1097 C CA . GLY A 1 145 ? -0.825 -32.812 -2.049 1 98.25 145 GLY A CA 1
ATOM 1098 C C . GLY A 1 145 ? 0.647 -32.531 -1.799 1 98.25 145 GLY A C 1
ATOM 1099 O O . GLY A 1 145 ? 1.381 -33.438 -1.37 1 98.25 145 GLY A O 1
ATOM 1100 N N . ARG A 1 146 ? 1.132 -31.344 -2.074 1 98.75 146 ARG A N 1
ATOM 1101 C CA . ARG A 1 146 ? 2.531 -30.969 -1.893 1 98.75 146 ARG A CA 1
ATOM 1102 C C . ARG A 1 146 ? 2.658 -29.703 -1.064 1 98.75 146 ARG A C 1
ATOM 1104 O O . ARG A 1 146 ? 1.658 -29.047 -0.772 1 98.75 146 ARG A O 1
ATOM 1111 N N . ALA A 1 147 ? 3.871 -29.469 -0.605 1 98.88 147 ALA A N 1
ATOM 1112 C CA . ALA A 1 147 ? 4.195 -28.234 0.119 1 98.88 147 ALA A CA 1
ATOM 1113 C C . ALA A 1 147 ? 5.469 -27.594 -0.429 1 98.88 147 ALA A C 1
ATOM 1115 O O . ALA A 1 147 ? 6.367 -28.297 -0.901 1 98.88 147 ALA A O 1
ATOM 1116 N N . VAL A 1 148 ? 5.504 -26.328 -0.307 1 98.94 148 VAL A N 1
ATOM 1117 C CA . VAL A 1 148 ? 6.691 -25.609 -0.764 1 98.94 148 VAL A CA 1
ATOM 1118 C C . VAL A 1 148 ? 6.883 -24.344 0.07 1 98.94 148 VAL A C 1
ATOM 1120 O O . VAL A 1 148 ? 5.906 -23.734 0.521 1 98.94 148 VAL A O 1
ATOM 1123 N N . LEU A 1 149 ? 8.086 -23.969 0.36 1 98.94 149 LEU A N 1
ATOM 1124 C CA . LEU A 1 149 ? 8.414 -22.672 0.93 1 98.94 149 LEU A CA 1
ATOM 1125 C C . LEU A 1 149 ? 8.664 -21.641 -0.168 1 98.94 149 LEU A C 1
ATOM 1127 O O . LEU A 1 149 ? 9.289 -21.953 -1.187 1 98.94 149 LEU A O 1
ATOM 1131 N N . ALA A 1 150 ? 8.172 -20.469 -0.011 1 98.94 150 ALA A N 1
ATOM 1132 C CA . ALA A 1 150 ? 8.375 -19.375 -0.954 1 98.94 150 ALA A CA 1
ATOM 1133 C C . ALA A 1 150 ? 8.602 -18.062 -0.221 1 98.94 150 ALA A C 1
ATOM 1135 O O . ALA A 1 150 ? 8.047 -17.828 0.854 1 98.94 150 ALA A O 1
ATOM 1136 N N . LYS A 1 151 ? 9.383 -17.188 -0.767 1 98.94 151 LYS A N 1
ATOM 1137 C CA . LYS A 1 151 ? 9.688 -15.891 -0.174 1 98.94 151 LYS A CA 1
ATOM 1138 C C . LYS A 1 151 ? 8.672 -14.836 -0.603 1 98.94 151 LYS A C 1
ATOM 1140 O O . LYS A 1 151 ? 8.367 -14.711 -1.79 1 98.94 151 LYS A O 1
ATOM 1145 N N . VAL A 1 152 ? 8.18 -14.094 0.363 1 98.88 152 VAL A N 1
ATOM 1146 C CA . VAL A 1 152 ? 7.273 -12.9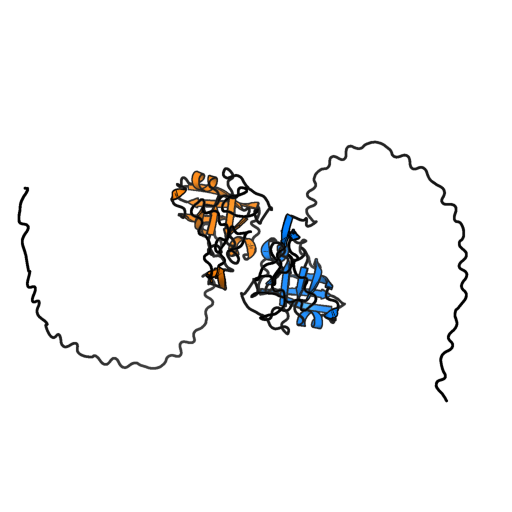92 0.052 1 98.88 152 VAL A CA 1
ATOM 1147 C C . VAL A 1 152 ? 8.078 -11.789 -0.447 1 98.88 152 VAL A C 1
ATOM 1149 O O . VAL A 1 152 ? 8.859 -11.203 0.304 1 98.88 152 VAL A O 1
ATOM 1152 N N . VAL A 1 153 ? 7.816 -11.367 -1.732 1 98.56 153 VAL A N 1
ATOM 1153 C CA . VAL A 1 153 ? 8.664 -10.312 -2.275 1 98.56 153 VAL A CA 1
ATOM 1154 C C . VAL A 1 153 ? 7.801 -9.148 -2.754 1 98.56 153 VAL A C 1
ATOM 1156 O O . VAL A 1 153 ? 8.312 -8.062 -3.041 1 98.56 153 VAL A O 1
ATOM 1159 N N . ASP A 1 154 ? 6.469 -9.383 -2.875 1 98.19 154 ASP A N 1
ATOM 1160 C CA . ASP A 1 154 ? 5.629 -8.367 -3.5 1 98.19 154 ASP A CA 1
ATOM 1161 C C . ASP A 1 154 ? 4.25 -8.312 -2.842 1 98.19 154 ASP A C 1
ATOM 1163 O O . ASP A 1 154 ? 3.889 -9.203 -2.074 1 98.19 154 ASP A O 1
ATOM 1167 N N . GLU A 1 155 ? 3.627 -7.164 -3.045 1 98.06 155 GLU A N 1
ATOM 1168 C CA . GLU A 1 155 ? 2.209 -7.02 -2.727 1 98.06 155 GLU A CA 1
ATOM 1169 C C . GLU A 1 155 ? 1.336 -7.406 -3.916 1 98.06 155 GLU A C 1
ATOM 1171 O O . GLU A 1 155 ? 1.571 -6.953 -5.039 1 98.06 155 GLU A O 1
ATOM 1176 N N . CYS A 1 156 ? 0.436 -8.32 -3.727 1 98.31 156 CYS A N 1
ATOM 1177 C CA . CYS A 1 156 ? -0.69 -8.367 -4.652 1 98.31 156 CYS A CA 1
ATOM 1178 C C . CYS A 1 156 ? -1.718 -7.293 -4.316 1 98.31 156 CYS A C 1
ATOM 1180 O O . CYS A 1 156 ? -2.604 -7.516 -3.488 1 98.31 156 CYS A O 1
ATOM 1182 N N . ASP A 1 157 ? -1.618 -6.199 -4.926 1 97.56 157 ASP A N 1
ATOM 1183 C CA . ASP A 1 157 ? -2.324 -4.984 -4.535 1 97.56 157 ASP A CA 1
ATOM 1184 C C . ASP A 1 157 ? -3.832 -5.145 -4.711 1 97.56 157 ASP A C 1
ATOM 1186 O O . ASP A 1 157 ? -4.32 -5.285 -5.832 1 97.56 157 ASP A O 1
ATOM 1190 N N . SER A 1 158 ? -4.562 -5.062 -3.594 1 98.12 158 SER A N 1
ATOM 1191 C CA . SER A 1 158 ? -6.008 -5.273 -3.602 1 98.12 158 SER A CA 1
ATOM 1192 C C . SER A 1 158 ? -6.758 -3.945 -3.611 1 98.12 158 SER A C 1
ATOM 1194 O O . SER A 1 158 ? -7.992 -3.924 -3.553 1 98.12 158 SER A O 1
ATOM 1196 N N . VAL A 1 159 ? -6.043 -2.895 -3.625 1 94.88 159 VAL A N 1
ATOM 1197 C CA . VAL A 1 159 ? -6.664 -1.575 -3.543 1 94.88 159 VAL A CA 1
ATOM 1198 C C . VAL A 1 159 ? -6.465 -0.83 -4.859 1 94.88 159 VAL A C 1
ATOM 1200 O O . VAL A 1 159 ? -7.422 -0.297 -5.43 1 94.88 159 VAL A O 1
ATOM 1203 N N . TYR A 1 160 ? -5.262 -0.826 -5.387 1 92.69 160 TYR A N 1
ATOM 1204 C CA . TYR A 1 160 ? -4.953 -0.08 -6.602 1 92.69 160 TYR A CA 1
ATOM 1205 C C . TYR A 1 160 ? -4.727 -1.021 -7.777 1 92.69 160 TYR A C 1
ATOM 1207 O O . TYR A 1 160 ? -4.59 -2.234 -7.594 1 92.69 160 TYR A O 1
ATOM 1215 N N . GLY A 1 161 ? -4.664 -0.459 -8.977 1 94.94 161 GLY A N 1
ATOM 1216 C CA . GLY A 1 161 ? -4.539 -1.165 -10.242 1 94.94 161 GLY A CA 1
ATOM 1217 C C . GLY A 1 161 ? -4.883 -0.302 -11.438 1 94.94 161 GLY A C 1
ATOM 1218 O O . GLY A 1 161 ? -5.047 0.913 -11.312 1 94.94 161 GLY A O 1
ATOM 1219 N N . CYS A 1 162 ? -4.855 -0.965 -12.625 1 94.56 162 CYS A N 1
ATOM 1220 C CA . CYS A 1 162 ? -5.234 -0.369 -13.898 1 94.56 162 CYS A CA 1
ATOM 1221 C C . CYS A 1 162 ? -4.324 0.805 -14.242 1 94.56 162 CYS A C 1
ATOM 1223 O O . CYS A 1 162 ? -4.789 1.819 -14.773 1 94.56 162 CYS A O 1
ATOM 1225 N N . ASP A 1 163 ? -3.131 0.693 -13.812 1 89.88 163 ASP A N 1
ATOM 1226 C CA . ASP A 1 163 ? -2.088 1.653 -14.156 1 89.88 163 ASP A CA 1
ATOM 1227 C C . ASP A 1 163 ? -0.803 0.943 -14.578 1 89.88 163 ASP A C 1
ATOM 1229 O O . ASP A 1 163 ? -0.73 -0.287 -14.547 1 89.88 163 ASP A O 1
ATOM 1233 N N . ALA A 1 164 ? 0.2 1.653 -14.945 1 87.12 164 ALA A N 1
ATOM 1234 C CA . ALA A 1 164 ? 1.412 1.074 -15.523 1 87.12 164 ALA A CA 1
ATOM 1235 C C . ALA A 1 164 ? 2.143 0.206 -14.5 1 87.12 164 ALA A C 1
ATOM 1237 O O . ALA A 1 164 ? 2.643 -0.87 -14.836 1 87.12 164 ALA A O 1
ATOM 1238 N N . GLU A 1 165 ? 2.176 0.662 -13.273 1 87.12 165 GLU A N 1
ATOM 1239 C CA . GLU A 1 165 ? 2.887 -0.062 -12.219 1 87.12 165 GLU A CA 1
ATOM 1240 C C . GLU A 1 165 ? 2.252 -1.426 -11.969 1 87.12 165 GLU A C 1
ATOM 1242 O O . GLU A 1 165 ? 2.916 -2.344 -11.477 1 87.12 165 GLU A O 1
ATOM 1247 N N . HIS A 1 166 ? 0.977 -1.555 -12.328 1 93.75 166 HIS A N 1
ATOM 1248 C CA . HIS A 1 166 ? 0.227 -2.773 -12.047 1 93.75 166 HIS A CA 1
ATOM 1249 C C . HIS A 1 166 ? -0.101 -3.529 -13.328 1 93.75 166 HIS A C 1
ATOM 1251 O O . HIS A 1 166 ? -1.071 -4.289 -13.375 1 93.75 166 HIS A O 1
ATOM 1257 N N . ASN A 1 167 ? 0.621 -3.223 -14.406 1 94.25 167 ASN A N 1
ATOM 1258 C CA . ASN A 1 167 ? 0.398 -3.879 -15.688 1 94.25 167 ASN A CA 1
ATOM 1259 C C . ASN A 1 167 ? -1.038 -3.697 -16.172 1 94.25 167 ASN A C 1
ATOM 1261 O O . ASN A 1 167 ? -1.611 -4.598 -16.781 1 94.25 167 ASN A O 1
ATOM 1265 N N . PHE A 1 168 ? -1.693 -2.596 -15.719 1 95.12 168 PHE A N 1
ATOM 1266 C CA . PHE A 1 168 ? -3.062 -2.246 -16.078 1 95.12 168 PHE A CA 1
ATOM 1267 C C . PHE A 1 168 ? -4.012 -3.396 -15.758 1 95.12 168 PHE A C 1
ATOM 1269 O O . PHE A 1 168 ? -4.977 -3.631 -16.5 1 95.12 168 PHE A O 1
ATOM 1276 N N . GLU A 1 169 ? -3.646 -4.16 -14.773 1 96.5 169 GLU A N 1
ATOM 1277 C CA . GLU A 1 169 ? -4.52 -5.203 -14.242 1 96.5 169 GLU A CA 1
ATOM 1278 C C . GLU A 1 169 ? -5.391 -4.668 -13.109 1 96.5 169 GLU A C 1
ATOM 1280 O O . GLU A 1 169 ? -5.047 -3.672 -12.477 1 96.5 169 GLU A O 1
ATOM 1285 N N . PRO A 1 170 ? -6.578 -5.352 -12.938 1 97.44 170 PRO A N 1
ATOM 1286 C CA . PRO A 1 170 ? -7.414 -4.945 -11.805 1 97.44 170 PRO A CA 1
ATOM 1287 C C . PRO A 1 170 ? -6.758 -5.227 -10.453 1 97.44 170 PRO A C 1
ATOM 1289 O O . PRO A 1 170 ? -5.781 -5.977 -10.383 1 97.44 170 PRO A O 1
ATOM 1292 N N . PRO A 1 171 ? -7.277 -4.578 -9.336 1 97.44 171 PRO A N 1
ATOM 1293 C CA . PRO A 1 171 ? -6.828 -4.973 -8 1 97.44 171 PRO A CA 1
ATOM 1294 C C . PRO A 1 171 ? -6.98 -6.473 -7.746 1 97.44 171 PRO A C 1
ATOM 1296 O O . PRO A 1 171 ? -7.941 -7.086 -8.219 1 97.44 171 PRO A O 1
ATOM 1299 N N . CYS A 1 172 ? -6.086 -7.004 -6.977 1 97.88 172 CYS A N 1
ATOM 1300 C CA . CYS A 1 172 ? -6.152 -8.406 -6.594 1 97.88 172 CYS A CA 1
ATOM 1301 C C . CYS A 1 172 ? -7.332 -8.672 -5.668 1 97.88 172 CYS A C 1
ATOM 1303 O O . CYS A 1 172 ? -7.773 -7.77 -4.949 1 97.88 172 CYS A O 1
ATOM 1305 N N . PRO A 1 173 ? -7.801 -9.961 -5.715 1 97.5 173 PRO A N 1
ATOM 1306 C CA . PRO A 1 173 ? -8.727 -10.367 -4.652 1 97.5 173 PRO A CA 1
ATOM 1307 C C . PRO A 1 173 ? -8.094 -10.297 -3.266 1 97.5 173 PRO A C 1
ATOM 1309 O O . PRO A 1 173 ? -6.871 -10.219 -3.141 1 97.5 173 PRO A O 1
ATOM 1312 N N . TYR A 1 174 ? -8.961 -10.375 -2.217 1 98.19 174 TYR A N 1
ATOM 1313 C CA . TYR A 1 174 ? -8.539 -10.133 -0.84 1 98.19 174 TYR A CA 1
ATOM 1314 C C . TYR A 1 174 ? -7.793 -11.336 -0.277 1 98.19 174 TYR A C 1
ATOM 1316 O O . TYR A 1 174 ? -7.176 -11.25 0.787 1 98.19 174 TYR A O 1
ATOM 1324 N N . ASN A 1 175 ? -7.777 -12.477 -0.953 1 98.69 175 ASN A N 1
ATOM 1325 C CA . ASN A 1 175 ? -7.188 -13.711 -0.451 1 98.69 175 ASN A CA 1
ATOM 1326 C C . ASN A 1 175 ? -6.297 -14.375 -1.5 1 98.69 175 ASN A C 1
ATOM 1328 O O . ASN A 1 175 ? -6.352 -15.594 -1.684 1 98.69 175 ASN A O 1
ATOM 1332 N N . ASP A 1 176 ? -5.473 -13.625 -2.084 1 98.62 176 ASP A N 1
ATOM 1333 C CA . ASP A 1 176 ? -4.645 -14.078 -3.197 1 98.62 176 ASP A CA 1
ATOM 1334 C C . ASP A 1 176 ? -3.201 -14.312 -2.75 1 98.62 176 ASP A C 1
ATOM 1336 O O . ASP A 1 176 ? -2.637 -13.5 -2.012 1 98.62 176 ASP A O 1
ATOM 1340 N N . VAL A 1 177 ? -2.695 -15.445 -3.068 1 98.88 177 VAL A N 1
ATOM 1341 C CA . VAL A 1 177 ? -1.266 -15.727 -3.121 1 98.88 177 VAL A CA 1
ATOM 1342 C C . VAL A 1 177 ? -0.809 -15.82 -4.574 1 98.88 177 VAL A C 1
ATOM 1344 O O . VAL A 1 177 ? -1.074 -16.812 -5.254 1 98.88 177 VAL A O 1
ATOM 1347 N N . ASP A 1 178 ? -0.176 -14.758 -4.988 1 98.5 178 ASP A N 1
ATOM 1348 C CA . ASP A 1 178 ? 0.281 -14.672 -6.371 1 98.5 178 ASP A CA 1
ATOM 1349 C C . ASP A 1 178 ? 1.711 -15.188 -6.512 1 98.5 178 ASP A C 1
ATOM 1351 O O . ASP A 1 178 ? 2.648 -14.594 -5.977 1 98.5 178 ASP A O 1
ATOM 1355 N N . ALA A 1 179 ? 1.868 -16.312 -7.348 1 98.75 179 ALA A N 1
ATOM 1356 C CA . ALA A 1 179 ? 3.107 -17.062 -7.199 1 98.75 179 ALA A CA 1
ATOM 1357 C C . ALA A 1 179 ? 3.844 -17.188 -8.531 1 98.75 179 ALA A C 1
ATOM 1359 O O . ALA A 1 179 ? 3.221 -17.156 -9.594 1 98.75 179 ALA A O 1
ATOM 1360 N N . SER A 1 180 ? 5.129 -17.391 -8.43 1 98.44 180 SER A N 1
ATOM 1361 C CA . SER A 1 180 ? 5.996 -17.594 -9.586 1 98.44 180 SER A CA 1
ATOM 1362 C C . SER A 1 180 ? 5.746 -18.953 -10.234 1 98.44 180 SER A C 1
ATOM 1364 O O . SER A 1 180 ? 5.234 -19.859 -9.586 1 98.44 180 SER A O 1
ATOM 1366 N N . PRO A 1 181 ? 6.199 -19.047 -11.508 1 98.06 181 PRO A N 1
ATOM 1367 C CA . PRO A 1 181 ? 6.137 -20.359 -12.164 1 98.06 181 PRO A CA 1
ATOM 1368 C C . PRO A 1 181 ? 6.863 -21.453 -11.367 1 98.06 181 PRO A C 1
ATOM 1370 O O . PRO A 1 181 ? 6.41 -22.594 -11.328 1 98.06 181 PRO A O 1
ATOM 1373 N N . ALA A 1 182 ? 7.969 -21.141 -10.742 1 98.81 182 ALA A N 1
ATOM 1374 C CA . ALA A 1 182 ? 8.719 -22.109 -9.953 1 98.81 182 ALA A CA 1
ATOM 1375 C C . ALA A 1 182 ? 7.867 -22.656 -8.812 1 98.81 182 ALA A C 1
ATOM 1377 O O . ALA A 1 182 ? 7.945 -23.844 -8.492 1 98.81 182 ALA A O 1
ATOM 1378 N N . VAL A 1 183 ? 7.055 -21.812 -8.195 1 98.88 183 VAL A N 1
ATOM 1379 C CA . VAL A 1 183 ? 6.188 -22.266 -7.105 1 98.88 183 VAL A CA 1
ATOM 1380 C C . VAL A 1 183 ? 5.121 -23.219 -7.652 1 98.88 183 VAL A C 1
ATOM 1382 O O . VAL A 1 183 ? 4.844 -24.25 -7.051 1 98.88 183 VAL A O 1
ATOM 1385 N N . TRP A 1 184 ? 4.504 -22.891 -8.781 1 98.69 184 TRP A N 1
ATOM 1386 C CA . TRP A 1 184 ? 3.52 -23.766 -9.414 1 98.69 184 TRP A CA 1
ATOM 1387 C C . TRP A 1 184 ? 4.129 -25.125 -9.727 1 98.69 184 TRP A C 1
ATOM 1389 O O . TRP A 1 184 ? 3.527 -26.172 -9.438 1 98.69 184 TRP A O 1
ATOM 1399 N N . LYS A 1 185 ? 5.312 -25.062 -10.312 1 98.44 185 LYS A N 1
ATOM 1400 C CA . LYS A 1 185 ? 6.004 -26.297 -10.648 1 98.44 185 LYS A CA 1
ATOM 1401 C C . LYS A 1 185 ? 6.281 -27.141 -9.398 1 98.44 185 LYS A C 1
ATOM 1403 O O . LYS A 1 185 ? 6.09 -28.359 -9.406 1 98.44 185 LYS A O 1
ATOM 1408 N N . ALA A 1 186 ? 6.734 -26.5 -8.359 1 98.81 186 ALA A N 1
ATOM 1409 C CA . ALA A 1 186 ? 7.051 -27.203 -7.113 1 98.81 186 ALA A CA 1
ATOM 1410 C C . ALA A 1 186 ? 5.812 -27.875 -6.539 1 98.81 186 ALA A C 1
ATOM 1412 O O . ALA A 1 186 ? 5.914 -28.906 -5.879 1 98.81 186 ALA A O 1
ATOM 1413 N N . LEU A 1 187 ? 4.66 -27.328 -6.797 1 98.75 187 LEU A N 1
ATOM 1414 C CA . LEU A 1 187 ? 3.408 -27.891 -6.301 1 98.75 187 LEU A CA 1
ATOM 1415 C C . LEU A 1 187 ? 2.855 -28.922 -7.27 1 98.75 187 LEU A C 1
ATOM 1417 O O . LEU A 1 187 ? 1.808 -29.531 -7.016 1 98.75 187 LEU A O 1
ATOM 1421 N N . GLY A 1 188 ? 3.531 -29.078 -8.422 1 98.31 188 GLY A N 1
ATOM 1422 C CA . GLY A 1 188 ? 3.096 -30.047 -9.422 1 98.31 188 GLY A CA 1
ATOM 1423 C C . GLY A 1 188 ? 1.906 -29.562 -10.234 1 98.31 188 GLY A C 1
ATOM 1424 O O . GLY A 1 188 ? 1.106 -30.375 -10.703 1 98.31 188 GLY A O 1
ATOM 1425 N N . LEU A 1 189 ? 1.752 -28.344 -10.281 1 97.5 189 LEU A N 1
ATOM 1426 C CA . LEU A 1 189 ? 0.605 -27.781 -10.977 1 97.5 189 LEU A CA 1
ATOM 1427 C C . LEU A 1 189 ? 0.99 -27.344 -12.383 1 97.5 189 LEU A C 1
ATOM 1429 O O . LEU A 1 189 ? 2.082 -26.812 -12.594 1 97.5 189 LEU A O 1
ATOM 1433 N N . LYS A 1 190 ? 0.044 -27.578 -13.305 1 94 190 LYS A N 1
ATOM 1434 C CA . LYS A 1 190 ? 0.22 -27.047 -14.656 1 94 190 LYS A CA 1
ATOM 1435 C C . LYS A 1 190 ? -0.126 -25.547 -14.703 1 94 190 LYS A C 1
ATOM 1437 O O . LYS A 1 190 ? -1.174 -25.141 -14.203 1 94 190 LYS A O 1
ATOM 1442 N N . GLU A 1 191 ? 0.658 -24.781 -15.297 1 87.81 191 GLU A N 1
ATOM 1443 C CA . GLU A 1 191 ? 0.494 -23.328 -15.367 1 87.81 191 GLU A CA 1
ATOM 1444 C C . GLU A 1 191 ? -0.795 -22.953 -16.094 1 87.81 191 GLU A C 1
ATOM 1446 O O . GLU A 1 191 ? -1.404 -21.922 -15.797 1 87.81 191 GLU A O 1
ATOM 1451 N N . ALA A 1 192 ? -1.212 -23.781 -16.953 1 85.12 192 ALA A N 1
ATOM 1452 C CA . ALA A 1 192 ? -2.377 -23.484 -17.781 1 85.12 192 ALA A CA 1
ATOM 1453 C C . ALA A 1 192 ? -3.65 -23.422 -16.938 1 85.12 192 ALA A C 1
ATOM 1455 O O . ALA A 1 192 ? -4.664 -22.875 -17.391 1 85.12 192 ALA A O 1
ATOM 1456 N N . ILE A 1 193 ? -3.609 -23.953 -15.789 1 81.31 193 ILE A N 1
ATOM 1457 C CA . ILE A 1 193 ? -4.762 -23.938 -14.898 1 81.31 193 ILE A CA 1
ATOM 1458 C C . ILE A 1 193 ? -5.027 -22.5 -14.438 1 81.31 193 ILE A C 1
ATOM 1460 O O . ILE A 1 193 ? -6.184 -22.094 -14.312 1 81.31 193 ILE A O 1
ATOM 1464 N N . GLY A 1 194 ? -4.074 -21.781 -14.109 1 85.38 194 GLY A N 1
ATOM 1465 C CA . GLY A 1 194 ? -4.125 -20.344 -13.844 1 85.38 194 GLY A CA 1
ATOM 1466 C C . GLY A 1 194 ? -4.555 -20.016 -12.43 1 85.38 194 GLY A C 1
ATOM 1467 O O . GLY A 1 194 ? -4.125 -19.016 -11.859 1 85.38 194 GLY A O 1
ATOM 1468 N N . VAL A 1 195 ? -5.469 -20.812 -11.883 1 94.38 195 VAL A N 1
ATOM 1469 C CA . VAL A 1 195 ? -5.957 -20.594 -10.523 1 94.38 195 VAL A CA 1
ATOM 1470 C C . VAL A 1 195 ? -6.09 -21.938 -9.797 1 94.38 195 VAL A C 1
ATOM 1472 O O . VAL A 1 195 ? -6.438 -22.953 -10.406 1 94.38 195 VAL A O 1
ATOM 1475 N N . PHE A 1 196 ? -5.699 -22.016 -8.539 1 97.62 196 PHE A N 1
ATOM 1476 C CA . PHE A 1 196 ? -5.789 -23.234 -7.738 1 97.62 196 PHE A CA 1
ATOM 1477 C C . PHE A 1 196 ? -6.039 -22.891 -6.273 1 97.62 196 PHE A C 1
ATOM 1479 O O . PHE A 1 196 ? -5.48 -21.938 -5.746 1 97.62 196 PHE A O 1
ATOM 1486 N N . LYS A 1 197 ? -6.887 -23.688 -5.602 1 98.25 197 LYS A N 1
ATOM 1487 C CA . LYS A 1 197 ? -7.113 -23.5 -4.172 1 98.25 197 LYS A CA 1
ATOM 1488 C C . LYS A 1 197 ? -5.961 -24.062 -3.352 1 98.25 197 LYS A C 1
ATOM 1490 O O . LYS A 1 197 ? -5.543 -25.203 -3.566 1 98.25 197 LYS A O 1
ATOM 1495 N N . ILE A 1 198 ? -5.477 -23.297 -2.389 1 98.88 198 ILE A N 1
ATOM 1496 C CA . ILE A 1 198 ? -4.379 -23.719 -1.529 1 98.88 198 ILE A CA 1
ATOM 1497 C C . ILE A 1 198 ? -4.66 -23.297 -0.088 1 98.88 198 ILE A C 1
ATOM 1499 O O . ILE A 1 198 ? -5.676 -22.672 0.193 1 98.88 198 ILE A O 1
ATOM 1503 N N . THR A 1 199 ? -3.775 -23.734 0.787 1 98.88 199 THR A N 1
ATOM 1504 C CA . THR A 1 199 ? -3.611 -23.125 2.102 1 98.88 199 THR A CA 1
ATOM 1505 C C . THR A 1 199 ? -2.18 -22.625 2.297 1 98.88 199 THR A C 1
ATOM 1507 O O . THR A 1 199 ? -1.268 -23.062 1.591 1 98.88 199 THR A O 1
ATOM 1510 N N . TRP A 1 200 ? -1.978 -21.672 3.184 1 98.88 200 TRP A N 1
ATOM 1511 C CA . TRP A 1 200 ? -0.623 -21.219 3.482 1 98.88 200 TRP A CA 1
ATOM 1512 C C . TRP A 1 200 ? -0.501 -20.797 4.941 1 98.88 200 TRP A C 1
ATOM 1514 O O . TRP A 1 200 ? -1.51 -20.609 5.629 1 98.88 200 TRP A O 1
ATOM 1524 N N . SER A 1 201 ? 0.735 -20.672 5.434 1 98.88 201 SER A N 1
ATOM 1525 C CA . SER A 1 201 ? 1.018 -20.25 6.801 1 98.88 201 SER A CA 1
ATOM 1526 C C . SER A 1 201 ? 2.359 -19.531 6.891 1 98.88 201 SER A C 1
ATOM 1528 O O . SER A 1 201 ? 3.205 -19.672 6.004 1 98.88 201 SER A O 1
ATOM 1530 N N . ASP A 1 202 ? 2.439 -18.734 7.953 1 98.25 202 ASP A N 1
ATOM 1531 C CA . ASP A 1 202 ? 3.752 -18.219 8.32 1 98.25 202 ASP A CA 1
ATOM 1532 C C . ASP A 1 202 ? 4.672 -19.344 8.805 1 98.25 202 ASP A C 1
ATOM 1534 O O . ASP A 1 202 ? 4.203 -20.406 9.211 1 98.25 202 ASP A O 1
ATOM 1538 N N . VAL A 1 203 ? 5.98 -19.094 8.656 1 96.56 203 VAL A N 1
ATOM 1539 C CA . VAL A 1 203 ? 6.973 -20.047 9.133 1 96.56 203 VAL A CA 1
ATOM 1540 C C . VAL A 1 203 ? 7.637 -19.516 10.398 1 96.56 203 VAL A C 1
ATOM 1542 O O . VAL A 1 203 ? 7.812 -18.297 10.555 1 96.56 203 VAL A O 1
ATOM 1545 N N . MET B 1 1 ? 15.266 69.688 -11.211 1 22.27 1 MET B N 1
ATOM 1546 C CA . MET B 1 1 ? 16.531 70.375 -11.203 1 22.27 1 MET B CA 1
ATOM 1547 C C . MET B 1 1 ? 17.531 69.75 -10.258 1 22.27 1 MET B C 1
ATOM 1549 O O . MET B 1 1 ? 18.594 70.312 -9.961 1 22.27 1 MET B O 1
ATOM 1553 N N . ALA B 1 2 ? 16.969 68.938 -9.281 1 22.56 2 ALA B N 1
ATOM 1554 C CA . ALA B 1 2 ? 17.844 68.625 -8.172 1 22.56 2 ALA B CA 1
ATOM 1555 C C . ALA B 1 2 ? 19.031 67.812 -8.641 1 22.56 2 ALA B C 1
ATOM 1557 O O . ALA B 1 2 ? 18.891 66.938 -9.508 1 22.56 2 ALA B O 1
ATOM 1558 N N . ASN B 1 3 ? 20.125 67.812 -7.887 1 19.69 3 ASN B N 1
ATOM 1559 C CA . ASN B 1 3 ? 21.562 68.062 -7.941 1 19.69 3 ASN B CA 1
ATOM 1560 C C . ASN B 1 3 ? 22.344 66.75 -8.047 1 19.69 3 ASN B C 1
ATOM 1562 O O . ASN B 1 3 ? 21.766 65.625 -7.938 1 19.69 3 ASN B O 1
ATOM 1566 N N . LEU B 1 4 ? 23.312 66.375 -6.957 1 21.89 4 LEU B N 1
ATOM 1567 C CA . LEU B 1 4 ? 24.766 66.438 -7.004 1 21.89 4 LEU B CA 1
ATOM 1568 C C . LEU B 1 4 ? 25.344 65.062 -7.281 1 21.89 4 LEU B C 1
ATOM 1570 O O . LEU B 1 4 ? 24.641 64 -7.125 1 21.89 4 LEU B O 1
ATOM 1574 N N . LYS B 1 5 ? 26.562 64.562 -6.484 1 24.38 5 LYS B N 1
ATOM 1575 C CA . LYS B 1 5 ? 28.016 64.438 -6.594 1 24.38 5 LYS B CA 1
ATOM 1576 C C . LYS B 1 5 ? 28.469 63 -6.371 1 24.38 5 LYS B C 1
ATOM 1578 O O . LYS B 1 5 ? 29.656 62.719 -6.32 1 24.38 5 LYS B O 1
ATOM 1583 N N . LYS B 1 6 ? 27.656 62 -5.859 1 27.56 6 LYS B N 1
ATOM 1584 C CA . LYS B 1 6 ? 28.484 61.125 -5.023 1 27.56 6 LYS B CA 1
ATOM 1585 C C . LYS B 1 6 ? 29.531 60.406 -5.855 1 27.56 6 LYS B C 1
ATOM 1587 O O . LYS B 1 6 ? 29.203 59.688 -6.805 1 27.56 6 LYS B O 1
ATOM 1592 N N . LEU B 1 7 ? 30.891 60.75 -5.59 1 21.95 7 LEU B N 1
ATOM 1593 C CA . LEU B 1 7 ? 32.219 60.531 -6.156 1 21.95 7 LEU B CA 1
ATOM 1594 C C . LEU B 1 7 ? 32.562 59.062 -6.164 1 21.95 7 LEU B C 1
ATOM 1596 O O . LEU B 1 7 ? 32.031 58.281 -5.387 1 21.95 7 LEU B O 1
ATOM 1600 N N . LEU B 1 8 ? 33.938 58.656 -6.723 1 21.34 8 LEU B N 1
ATOM 1601 C CA . LEU B 1 8 ? 34.781 57.875 -7.637 1 21.34 8 LEU B CA 1
ATOM 1602 C C . LEU B 1 8 ? 35.625 56.875 -6.875 1 21.34 8 LEU B C 1
ATOM 1604 O O . LEU B 1 8 ? 36.5 56.219 -7.465 1 21.34 8 LEU B O 1
ATOM 1608 N N . ALA B 1 9 ? 35.469 56.531 -5.477 1 22 9 ALA B N 1
ATOM 1609 C CA . ALA B 1 9 ? 36.75 56.219 -4.875 1 22 9 ALA B CA 1
ATOM 1610 C C . ALA B 1 9 ? 37.281 54.875 -5.391 1 22 9 ALA B C 1
ATOM 1612 O O . ALA B 1 9 ? 36.594 53.875 -5.309 1 22 9 ALA B O 1
ATOM 1613 N N . MET B 1 10 ? 38.375 54.844 -6.293 1 21.84 10 MET B N 1
ATOM 1614 C CA . MET B 1 10 ? 39.094 53.875 -7.102 1 21.84 10 MET B CA 1
ATOM 1615 C C . MET B 1 10 ? 40.062 53.031 -6.234 1 21.84 10 MET B C 1
ATOM 1617 O O . MET B 1 10 ? 41.219 53.406 -6.07 1 21.84 10 MET B O 1
ATOM 1621 N N . PHE B 1 11 ? 39.688 52.562 -4.934 1 21.81 11 PHE B N 1
ATOM 1622 C CA . PHE B 1 11 ? 40.844 52.188 -4.156 1 21.81 11 PHE B CA 1
ATOM 1623 C C . PHE B 1 11 ? 41.594 51.031 -4.824 1 21.81 11 PHE B C 1
ATOM 1625 O O . PHE B 1 11 ? 40.969 50.125 -5.379 1 21.81 11 PHE B O 1
ATOM 1632 N N . ALA B 1 12 ? 42.938 51.219 -5.102 1 23.22 12 ALA B N 1
ATOM 1633 C CA . ALA B 1 12 ? 44.125 50.625 -5.746 1 23.22 12 ALA B CA 1
ATOM 1634 C C . ALA B 1 12 ? 44.625 49.406 -4.98 1 23.22 12 ALA B C 1
ATOM 1636 O O . ALA B 1 12 ? 45.75 48.969 -5.199 1 23.22 12 ALA B O 1
ATOM 1637 N N . LEU B 1 13 ? 43.781 48.562 -4.273 1 21.52 13 LEU B N 1
ATOM 1638 C CA . LEU B 1 13 ? 44.531 47.75 -3.32 1 21.52 13 LEU B CA 1
ATOM 1639 C C . LEU B 1 13 ? 45.438 46.781 -4.039 1 21.52 13 LEU B C 1
ATOM 1641 O O . LEU B 1 13 ? 45 45.938 -4.809 1 21.52 13 LEU B O 1
ATOM 1645 N N . LEU B 1 14 ? 46.688 47.156 -4.246 1 21.97 14 LEU B N 1
ATOM 1646 C CA . LEU B 1 14 ? 47.812 46.531 -4.938 1 21.97 14 LEU B CA 1
ATOM 1647 C C . LEU B 1 14 ? 48.312 45.312 -4.188 1 21.97 14 LEU B C 1
ATOM 1649 O O . LEU B 1 14 ? 49.406 44.812 -4.449 1 21.97 14 LEU B O 1
ATOM 1653 N N . MET B 1 15 ? 47.406 44.656 -3.305 1 20.91 15 MET B N 1
ATOM 1654 C CA . MET B 1 15 ? 48.219 43.875 -2.377 1 20.91 15 MET B CA 1
ATOM 1655 C C . MET B 1 15 ? 49.094 42.875 -3.127 1 20.91 15 MET B C 1
ATOM 1657 O O . MET B 1 15 ? 48.75 42.469 -4.242 1 20.91 15 MET B O 1
ATOM 1661 N N . PHE B 1 16 ? 50.312 42.719 -2.562 1 22.25 16 PHE B N 1
ATOM 1662 C CA . PHE B 1 16 ? 51.656 42.156 -2.707 1 22.25 16 PHE B CA 1
ATOM 1663 C C . PHE B 1 16 ? 51.562 40.625 -2.762 1 22.25 16 PHE B C 1
ATOM 1665 O O . PHE B 1 16 ? 50.812 40 -2.014 1 22.25 16 PHE B O 1
ATOM 1672 N N . LEU B 1 17 ? 51.906 40.031 -3.93 1 24.09 17 LEU B N 1
ATOM 1673 C CA . LEU B 1 17 ? 51.969 38.688 -4.551 1 24.09 17 LEU B CA 1
ATOM 1674 C C . LEU B 1 17 ? 52.938 37.781 -3.83 1 24.09 17 LEU B C 1
ATOM 1676 O O . LEU B 1 17 ? 54.094 37.688 -4.238 1 24.09 17 LEU B O 1
ATOM 1680 N N . SER B 1 18 ? 53.031 38.062 -2.383 1 23.25 18 SER B N 1
ATOM 1681 C CA . SER B 1 18 ? 54.25 37.344 -1.987 1 23.25 18 SER B CA 1
ATOM 1682 C C . SER B 1 18 ? 54.156 35.875 -2.322 1 23.25 18 SER B C 1
ATOM 1684 O O . SER B 1 18 ? 53.062 35.281 -2.318 1 23.25 18 SER B O 1
ATOM 1686 N N . HIS B 1 19 ? 55.156 35.406 -2.965 1 26.47 19 HIS B N 1
ATOM 1687 C CA . HIS B 1 19 ? 55.562 34.188 -3.621 1 26.47 19 HIS B CA 1
ATOM 1688 C C . HIS B 1 19 ? 55.719 33.031 -2.615 1 26.47 19 HIS B C 1
ATOM 1690 O O . HIS B 1 19 ? 56.688 32.281 -2.658 1 26.47 19 HIS B O 1
ATOM 1696 N N . LEU B 1 20 ? 54.781 32.906 -1.577 1 25.64 20 LEU B N 1
ATOM 1697 C CA . LEU B 1 20 ? 55.219 31.891 -0.639 1 25.64 20 LEU B CA 1
ATOM 1698 C C . LEU B 1 20 ? 55.406 30.562 -1.34 1 25.64 20 LEU B C 1
ATOM 1700 O O . LEU B 1 20 ? 54.562 30.141 -2.131 1 25.64 20 LEU B O 1
ATOM 1704 N N . ARG B 1 21 ? 56.625 30.125 -1.323 1 22.81 21 ARG B N 1
ATOM 1705 C CA . ARG B 1 21 ? 57.25 28.906 -1.849 1 22.81 21 ARG B CA 1
ATOM 1706 C C . ARG B 1 21 ? 56.688 27.672 -1.191 1 22.81 21 ARG B C 1
ATOM 1708 O O . ARG B 1 21 ? 56.844 27.469 0.014 1 22.81 21 ARG B O 1
ATOM 1715 N N . VAL B 1 22 ? 55.406 27.297 -1.523 1 21.03 22 VAL B N 1
ATOM 1716 C CA . VAL B 1 22 ? 54.844 26.109 -0.913 1 21.03 22 VAL B CA 1
ATOM 1717 C C . VAL B 1 22 ? 55.656 24.875 -1.263 1 21.03 22 VAL B C 1
ATOM 1719 O O . VAL B 1 22 ? 55.938 24.625 -2.436 1 21.03 22 VAL B O 1
ATOM 1722 N N . HIS B 1 23 ? 56.594 24.672 -0.311 1 25.22 23 HIS B N 1
ATOM 1723 C CA . HIS B 1 23 ? 57.375 23.453 -0.39 1 25.22 23 HIS B CA 1
ATOM 1724 C C . HIS B 1 23 ? 56.5 22.219 -0.512 1 25.22 23 HIS B C 1
ATOM 1726 O O . HIS B 1 23 ? 55.438 22.141 0.112 1 25.22 23 HIS B O 1
ATOM 1732 N N . GLY B 1 24 ? 56.562 21.531 -1.658 1 21.97 24 GLY B N 1
ATOM 1733 C CA . GLY B 1 24 ? 55.906 20.344 -2.178 1 21.97 24 GLY B CA 1
ATOM 1734 C C . GLY B 1 24 ? 56.188 19.094 -1.351 1 21.97 24 GLY B C 1
ATOM 1735 O O . GLY B 1 24 ? 57.312 18.609 -1.302 1 21.97 24 GLY B O 1
ATOM 1736 N N . VAL B 1 25 ? 55.75 19.109 -0.066 1 23.42 25 VAL B N 1
ATOM 1737 C CA . VAL B 1 25 ? 56.031 17.875 0.649 1 23.42 25 VAL B CA 1
ATOM 1738 C C . VAL B 1 25 ? 55.406 16.688 -0.083 1 23.42 25 VAL B C 1
ATOM 1740 O O . VAL B 1 25 ? 54.219 16.75 -0.494 1 23.42 25 VAL B O 1
ATOM 1743 N N . SER B 1 26 ? 56.219 15.875 -0.696 1 23.25 26 SER B N 1
ATOM 1744 C CA . SER B 1 26 ? 55.906 14.656 -1.445 1 23.25 26 SER B CA 1
ATOM 1745 C C . SER B 1 26 ? 55.344 13.578 -0.541 1 23.25 26 SER B C 1
ATOM 1747 O O . SER B 1 26 ? 56 13.094 0.372 1 23.25 26 SER B O 1
ATOM 1749 N N . VAL B 1 27 ? 54.156 13.727 0.043 1 22.19 27 VAL B N 1
ATOM 1750 C CA . VAL B 1 27 ? 53.688 12.633 0.875 1 22.19 27 VAL B CA 1
ATOM 1751 C C . VAL B 1 27 ? 53.5 11.383 0.02 1 22.19 27 VAL B C 1
ATOM 1753 O O . VAL B 1 27 ? 52.906 11.445 -1.063 1 22.19 27 VAL B O 1
ATOM 1756 N N . SER B 1 28 ? 54.406 10.367 0.313 1 24.3 28 SER B N 1
ATOM 1757 C CA . SER B 1 28 ? 54.406 9.008 -0.226 1 24.3 28 SER B CA 1
ATOM 1758 C C . SER B 1 28 ? 53.094 8.289 0.057 1 24.3 28 SER B C 1
ATOM 1760 O O . SER B 1 28 ? 52.594 8.328 1.183 1 24.3 28 SER B O 1
ATOM 1762 N N . VAL B 1 29 ? 52.219 8.133 -0.977 1 22.38 29 VAL B N 1
ATOM 1763 C CA . VAL B 1 29 ? 50.938 7.48 -1.066 1 22.38 29 VAL B CA 1
ATOM 1764 C C . VAL B 1 29 ? 51.062 6 -0.731 1 22.38 29 VAL B C 1
ATOM 1766 O O . VAL B 1 29 ? 51.75 5.262 -1.434 1 22.38 29 VAL B O 1
ATOM 1769 N N . GLY B 1 30 ? 51.406 5.73 0.604 1 21.41 30 GLY B N 1
ATOM 1770 C CA . GLY B 1 30 ? 51.438 4.312 0.919 1 21.41 30 GLY B CA 1
ATOM 1771 C C . GLY B 1 30 ? 50.281 3.531 0.36 1 21.41 30 GLY B C 1
ATOM 1772 O O . GLY B 1 30 ? 49.281 4.117 -0.054 1 21.41 30 GLY B O 1
ATOM 1773 N N . SER B 1 31 ? 50.344 2.072 0.666 1 23.05 31 SER B N 1
ATOM 1774 C CA . SER B 1 31 ? 49.812 0.82 0.128 1 23.05 31 SER B CA 1
ATOM 1775 C C . SER B 1 31 ? 48.312 0.755 0.251 1 23.05 31 SER B C 1
ATOM 1777 O O . SER B 1 31 ? 47.719 1.417 1.109 1 23.05 31 SER B O 1
ATOM 1779 N N . SER B 1 32 ? 47.688 0.057 -0.721 1 22.42 32 SER B N 1
ATOM 1780 C CA . SER B 1 32 ? 46.344 -0.231 -1.165 1 22.42 32 SER B CA 1
ATOM 1781 C C . SER B 1 32 ? 45.562 -0.978 -0.092 1 22.42 32 SER B C 1
ATOM 1783 O O . SER B 1 32 ? 45.781 -2.162 0.152 1 22.42 32 SER B O 1
ATOM 1785 N N . ALA B 1 33 ? 45.375 -0.515 1.141 1 24.78 33 ALA B N 1
ATOM 1786 C CA . ALA B 1 33 ? 44.5 -1.33 1.973 1 24.78 33 ALA B CA 1
ATOM 1787 C C . ALA B 1 33 ? 43.188 -1.593 1.271 1 24.78 33 ALA B C 1
ATOM 1789 O O . ALA B 1 33 ? 42.594 -0.682 0.688 1 24.78 33 ALA B O 1
ATOM 1790 N N . ASN B 1 34 ? 42.969 -2.799 0.887 1 23.86 34 ASN B N 1
ATOM 1791 C CA . ASN B 1 34 ? 41.719 -3.34 0.39 1 23.86 34 ASN B CA 1
ATOM 1792 C C . ASN B 1 34 ? 40.562 -3.055 1.353 1 23.86 34 ASN B C 1
ATOM 1794 O O . ASN B 1 34 ? 40.531 -3.576 2.469 1 23.86 34 ASN B O 1
ATOM 1798 N N . VAL B 1 35 ? 40.062 -1.814 1.368 1 24.3 35 VAL B N 1
ATOM 1799 C CA . VAL B 1 35 ? 38.812 -1.561 2.09 1 24.3 35 VAL B CA 1
ATOM 1800 C C . VAL B 1 35 ? 37.75 -2.547 1.636 1 24.3 35 VAL B C 1
ATOM 1802 O O . VAL B 1 35 ? 37.312 -2.527 0.477 1 24.3 35 VAL B O 1
ATOM 1805 N N . THR B 1 36 ? 37.781 -3.721 2.193 1 26.97 36 THR B N 1
ATOM 1806 C CA . THR B 1 36 ? 36.562 -4.551 2.088 1 26.97 36 THR B CA 1
ATOM 1807 C C . THR B 1 36 ? 35.312 -3.752 2.457 1 26.97 36 THR B C 1
ATOM 1809 O O . THR B 1 36 ? 35.25 -3.197 3.555 1 26.97 36 THR B O 1
ATOM 1812 N N . THR B 1 37 ? 34.75 -3.096 1.5 1 26.78 37 THR B N 1
ATOM 1813 C CA . THR B 1 37 ? 33.438 -2.49 1.617 1 26.78 37 THR B CA 1
ATOM 1814 C C . THR B 1 37 ? 32.438 -3.49 2.18 1 26.78 37 THR B C 1
ATOM 1816 O O . THR B 1 37 ? 32.031 -4.441 1.497 1 26.78 37 THR B O 1
ATOM 1819 N N . GLU B 1 38 ? 32.594 -3.93 3.375 1 29.69 38 GLU B N 1
ATOM 1820 C CA . GLU B 1 38 ? 31.406 -4.539 3.959 1 29.69 38 GLU B CA 1
ATOM 1821 C C . GLU B 1 38 ? 30.188 -3.646 3.773 1 29.69 38 GLU B C 1
ATOM 1823 O O . GLU B 1 38 ? 30.203 -2.467 4.129 1 29.69 38 GLU B O 1
ATOM 1828 N N . SER B 1 39 ? 29.453 -3.844 2.73 1 30.12 39 SER B N 1
ATOM 1829 C CA . SER B 1 39 ? 28.094 -3.291 2.656 1 30.12 39 SER B CA 1
ATOM 1830 C C . SER B 1 39 ? 27.359 -3.455 3.98 1 30.12 39 SER B C 1
ATOM 1832 O O . SER B 1 39 ? 26.953 -4.562 4.332 1 30.12 39 SER B O 1
ATOM 1834 N N . SER B 1 40 ? 27.875 -2.977 5.059 1 31.64 40 SER B N 1
ATOM 1835 C CA . SER B 1 40 ? 27.031 -2.854 6.234 1 31.64 40 SER B CA 1
ATOM 1836 C C . SER B 1 40 ? 25.672 -2.264 5.875 1 31.64 40 SER B C 1
ATOM 1838 O O . SER B 1 40 ? 25.578 -1.126 5.406 1 31.64 40 SER B O 1
ATOM 1840 N N . HIS B 1 41 ? 24.719 -3.018 5.363 1 34.91 41 HIS B N 1
ATOM 1841 C CA . HIS B 1 41 ? 23.359 -2.529 5.457 1 34.91 41 HIS B CA 1
ATOM 1842 C C . HIS B 1 41 ? 23.141 -1.735 6.738 1 34.91 41 HIS B C 1
ATOM 1844 O O . HIS B 1 41 ? 23.141 -2.305 7.832 1 34.91 41 HIS B O 1
ATOM 1850 N N . SER B 1 42 ? 23.734 -0.713 6.969 1 35.75 42 SER B N 1
ATOM 1851 C CA . SER B 1 42 ? 23.391 0.154 8.094 1 35.75 42 SER B CA 1
ATOM 1852 C C . SER B 1 42 ? 21.906 0.093 8.414 1 35.75 42 SER B C 1
ATOM 1854 O O . SER B 1 42 ? 21.078 0.536 7.617 1 35.75 42 SER B O 1
ATOM 1856 N N . ARG B 1 43 ? 21.297 -0.836 9.125 1 45.91 43 ARG B N 1
ATOM 1857 C CA . ARG B 1 43 ? 20.031 -1.31 9.641 1 45.91 43 ARG B CA 1
ATOM 1858 C C . ARG B 1 43 ? 19.078 -0.144 9.93 1 45.91 43 ARG B C 1
ATOM 1860 O O . ARG B 1 43 ? 17.891 -0.343 10.148 1 45.91 43 ARG B O 1
ATOM 1867 N N . GLY B 1 44 ? 19.516 1.214 9.914 1 56.66 44 GLY B N 1
ATOM 1868 C CA . GLY B 1 44 ? 18.688 2.275 10.469 1 56.66 44 GLY B CA 1
ATOM 1869 C C . GLY B 1 44 ? 18.25 3.293 9.438 1 56.66 44 GLY B C 1
ATOM 1870 O O . GLY B 1 44 ? 17.172 3.895 9.562 1 56.66 44 GLY B O 1
ATOM 1871 N N . ARG B 1 45 ? 19 3.506 8.328 1 79.94 45 ARG B N 1
ATOM 1872 C CA . ARG B 1 45 ? 18.672 4.648 7.48 1 79.94 45 ARG B CA 1
ATOM 1873 C C . ARG B 1 45 ? 17.844 4.215 6.273 1 79.94 45 ARG B C 1
ATOM 1875 O O . ARG B 1 45 ? 18.188 3.238 5.602 1 79.94 45 ARG B O 1
ATOM 1882 N N . CYS B 1 46 ? 16.719 4.828 6.129 1 92.94 46 CYS B N 1
ATOM 1883 C CA . CYS B 1 46 ? 15.859 4.598 4.973 1 92.94 46 CYS B CA 1
ATOM 1884 C C . CYS B 1 46 ? 16.547 5.047 3.688 1 92.94 46 CYS B C 1
ATOM 1886 O O . CYS B 1 46 ? 17.156 6.117 3.646 1 92.94 46 CYS B O 1
ATOM 1888 N N . HIS B 1 47 ? 16.516 4.219 2.689 1 94.25 47 HIS B N 1
ATOM 1889 C CA . HIS B 1 47 ? 17.125 4.531 1.4 1 94.25 47 HIS B CA 1
ATOM 1890 C C . HIS B 1 47 ? 16.078 4.559 0.291 1 94.25 47 HIS B C 1
ATOM 1892 O O . HIS B 1 47 ? 15.016 3.939 0.415 1 94.25 47 HIS B O 1
ATOM 1898 N N . ILE B 1 48 ? 16.469 5.262 -0.754 1 95.19 48 ILE B N 1
ATOM 1899 C CA . ILE B 1 48 ? 15.633 5.301 -1.944 1 95.19 48 ILE B CA 1
ATOM 1900 C C . ILE B 1 48 ? 15.547 3.904 -2.561 1 95.19 48 ILE B C 1
ATOM 1902 O O . ILE B 1 48 ? 16.562 3.23 -2.725 1 95.19 48 ILE B O 1
ATOM 1906 N N . SER B 1 49 ? 14.344 3.52 -2.871 1 94.94 49 SER B N 1
ATOM 1907 C CA . SER B 1 49 ? 14.141 2.168 -3.383 1 94.94 49 SER B CA 1
ATOM 1908 C C . SER B 1 49 ? 13.875 2.178 -4.883 1 94.94 49 SER B C 1
ATOM 1910 O O . SER B 1 49 ? 13.836 1.121 -5.52 1 94.94 49 SER B O 1
ATOM 1912 N N . GLY B 1 50 ? 13.617 3.291 -5.516 1 93.69 50 GLY B N 1
ATOM 1913 C CA . GLY B 1 50 ? 13.32 3.49 -6.926 1 93.69 50 GLY B CA 1
ATOM 1914 C C . GLY B 1 50 ? 12.836 4.895 -7.242 1 93.69 50 GLY B C 1
ATOM 1915 O O . GLY B 1 50 ? 12.898 5.785 -6.391 1 93.69 50 GLY B O 1
ATOM 1916 N N . PHE B 1 51 ? 12.383 5.02 -8.49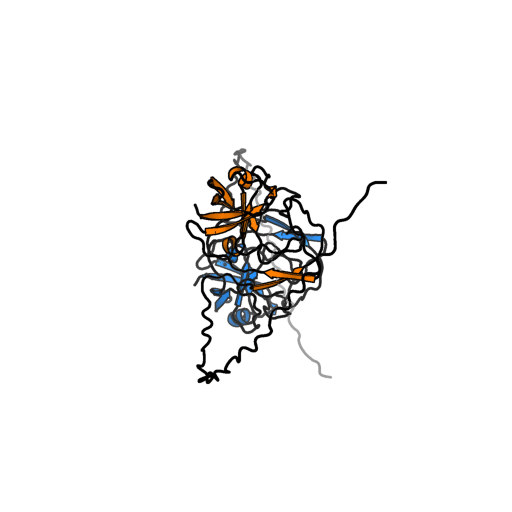2 1 94.44 51 PHE B N 1
ATOM 1917 C CA . PHE B 1 51 ? 11.859 6.316 -8.906 1 94.44 51 PHE B CA 1
ATOM 1918 C C . PHE B 1 51 ? 10.555 6.148 -9.68 1 94.44 51 PHE B C 1
ATOM 1920 O O . PHE B 1 51 ? 10.422 5.227 -10.484 1 94.44 51 PHE B O 1
ATOM 1927 N N . LEU B 1 52 ? 9.672 6.953 -9.375 1 93.62 52 LEU B N 1
ATOM 1928 C CA . LEU B 1 52 ? 8.43 7.082 -10.125 1 93.62 52 LEU B CA 1
ATOM 1929 C C . LEU B 1 52 ? 8.531 8.195 -11.156 1 93.62 52 LEU B C 1
ATOM 1931 O O . LEU B 1 52 ? 8.961 9.305 -10.844 1 93.62 52 LEU B O 1
ATOM 1935 N N . HIS B 1 53 ? 8.141 7.875 -12.32 1 92.94 53 HIS B N 1
ATOM 1936 C CA . HIS B 1 53 ? 8.086 8.922 -13.328 1 92.94 53 HIS B CA 1
ATOM 1937 C C . HIS B 1 53 ? 6.797 9.727 -13.227 1 92.94 53 HIS B C 1
ATOM 1939 O O . HIS B 1 53 ? 5.703 9.156 -13.266 1 92.94 53 HIS B O 1
ATOM 1945 N N . GLY B 1 54 ? 6.938 10.961 -13.188 1 95.5 54 GLY B N 1
ATOM 1946 C CA . GLY B 1 54 ? 5.805 11.844 -12.961 1 95.5 54 GLY B CA 1
ATOM 1947 C C . GLY B 1 54 ? 4.867 11.938 -14.148 1 95.5 54 GLY B C 1
ATOM 1948 O O . GLY B 1 54 ? 5.309 11.875 -15.297 1 95.5 54 GLY B O 1
ATOM 1949 N N . LYS B 1 55 ? 3.641 12.133 -13.844 1 92 55 LYS B N 1
ATOM 1950 C CA . LYS B 1 55 ? 2.59 12.445 -14.812 1 92 55 LYS B CA 1
ATOM 1951 C C . LYS B 1 55 ? 1.764 13.648 -14.359 1 92 55 LYS B C 1
ATOM 1953 O O . LYS B 1 55 ? 1.321 13.703 -13.203 1 92 55 LYS B O 1
ATOM 1958 N N . PHE B 1 56 ? 1.649 14.469 -15.266 1 93.31 56 PHE B N 1
ATOM 1959 C CA . PHE B 1 56 ? 0.823 15.633 -14.977 1 93.31 56 PHE B CA 1
ATOM 1960 C C . PHE B 1 56 ? -0.657 15.266 -15.008 1 93.31 56 PHE B C 1
ATOM 1962 O O . PHE B 1 56 ? -1.068 14.383 -15.758 1 93.31 56 PHE B O 1
ATOM 1969 N N . GLY B 1 57 ? -1.473 15.961 -14.164 1 92.88 57 GLY B N 1
ATOM 1970 C CA . GLY B 1 57 ? -2.918 15.805 -14.133 1 92.88 57 GLY B CA 1
ATOM 1971 C C . GLY B 1 57 ? -3.617 16.875 -13.32 1 92.88 57 GLY B C 1
ATOM 1972 O O . GLY B 1 57 ? -3.01 17.891 -12.961 1 92.88 57 GLY B O 1
ATOM 1973 N N . ASN B 1 58 ? -4.992 16.719 -13.195 1 91.88 58 ASN B N 1
ATOM 1974 C CA . ASN B 1 58 ? -5.746 17.625 -12.344 1 91.88 58 ASN B CA 1
ATOM 1975 C C . ASN B 1 58 ? -5.336 17.5 -10.883 1 91.88 58 ASN B C 1
ATOM 1977 O O . ASN B 1 58 ? -5.613 16.484 -10.242 1 91.88 58 ASN B O 1
ATOM 1981 N N . CYS B 1 59 ? -4.707 18.453 -10.328 1 94.38 59 CYS B N 1
ATOM 1982 C CA . CYS B 1 59 ? -4.098 18.422 -9 1 94.38 59 CYS B CA 1
ATOM 1983 C C . CYS B 1 59 ? -4.586 19.594 -8.156 1 94.38 59 CYS B C 1
ATOM 1985 O O . CYS B 1 59 ? -4.457 20.75 -8.562 1 94.38 59 CYS B O 1
ATOM 1987 N N . ASN B 1 60 ? -5.27 19.281 -7.047 1 93.94 60 ASN B N 1
ATOM 1988 C CA . ASN B 1 60 ? -5.641 20.281 -6.047 1 93.94 60 ASN B CA 1
ATOM 1989 C C . ASN B 1 60 ? -4.426 20.766 -5.258 1 93.94 60 ASN B C 1
ATOM 1991 O O . ASN B 1 60 ? -3.787 19.984 -4.551 1 93.94 60 ASN B O 1
ATOM 1995 N N . ARG B 1 61 ? -4.16 22.031 -5.223 1 92.25 61 ARG B N 1
ATOM 1996 C CA . ARG B 1 61 ? -2.926 22.562 -4.652 1 92.25 61 ARG B CA 1
ATOM 1997 C C . ARG B 1 61 ? -3.172 23.141 -3.264 1 92.25 61 ARG B C 1
ATOM 1999 O O . ARG B 1 61 ? -2.301 23.812 -2.701 1 92.25 61 ARG B O 1
ATOM 2006 N N . ASP B 1 62 ? -4.316 22.906 -2.789 1 90.56 62 ASP B N 1
ATOM 2007 C CA . ASP B 1 62 ? -4.602 23.375 -1.436 1 90.56 62 ASP B CA 1
ATOM 2008 C C . ASP B 1 62 ? -3.547 22.875 -0.45 1 90.56 62 ASP B C 1
ATOM 2010 O O . ASP B 1 62 ? -2.871 21.875 -0.708 1 90.56 62 ASP B O 1
ATOM 2014 N N . HIS B 1 63 ? -3.26 23.656 0.636 1 90.5 63 HIS B N 1
ATOM 2015 C CA . HIS B 1 63 ? -2.416 23.312 1.774 1 90.5 63 HIS B CA 1
ATOM 2016 C C . HIS B 1 63 ? -0.974 23.078 1.341 1 90.5 63 HIS B C 1
ATOM 2018 O O . HIS B 1 63 ? -0.285 22.219 1.904 1 90.5 63 HIS B O 1
ATOM 2024 N N . GLY B 1 64 ? -0.577 23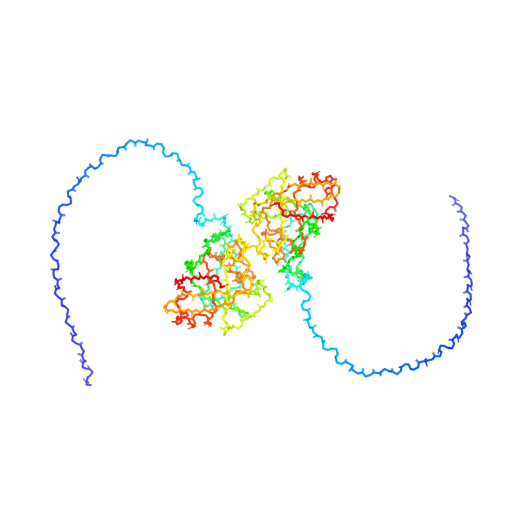.719 0.255 1 87.5 64 GLY B N 1
ATOM 2025 C CA . GLY B 1 64 ? 0.812 23.672 -0.169 1 87.5 64 GLY B CA 1
ATOM 2026 C C . GLY B 1 64 ? 1.157 22.375 -0.901 1 87.5 64 GLY B C 1
ATOM 2027 O O . GLY B 1 64 ? 2.332 22.031 -1.021 1 87.5 64 GLY B O 1
ATOM 2028 N N . SER B 1 65 ? 0.149 21.719 -1.406 1 91.75 65 SER B N 1
ATOM 2029 C CA . SER B 1 65 ? 0.376 20.469 -2.135 1 91.75 65 SER B CA 1
ATOM 2030 C C . SER B 1 65 ? 1.185 20.719 -3.406 1 91.75 65 SER B C 1
ATOM 2032 O O . SER B 1 65 ? 0.932 21.672 -4.133 1 91.75 65 SER B O 1
ATOM 2034 N N . VAL B 1 66 ? 2.178 19.828 -3.564 1 92.38 66 VAL B N 1
ATOM 2035 C CA . VAL B 1 66 ? 3.02 19.891 -4.754 1 92.38 66 VAL B CA 1
ATOM 2036 C C . VAL B 1 66 ? 2.51 18.891 -5.801 1 92.38 66 VAL B C 1
ATOM 2038 O O . VAL B 1 66 ? 2.285 17.719 -5.492 1 92.38 66 VAL B O 1
ATOM 2041 N N . CYS B 1 67 ? 2.359 19.375 -7.062 1 96.06 67 CYS B N 1
ATOM 2042 C CA . CYS B 1 67 ? 1.829 18.547 -8.141 1 96.06 67 CYS B CA 1
ATOM 2043 C C . CYS B 1 67 ? 2.953 17.969 -8.992 1 96.06 67 CYS B C 1
ATOM 2045 O O . CYS B 1 67 ? 3.955 18.641 -9.234 1 96.06 67 CYS B O 1
ATOM 2047 N N . CYS B 1 68 ? 2.777 16.781 -9.492 1 97.44 68 CYS B N 1
ATOM 2048 C CA . CYS B 1 68 ? 3.773 16.094 -10.305 1 97.44 68 CYS B CA 1
ATOM 2049 C C . CYS B 1 68 ? 3.982 16.812 -11.633 1 97.44 68 CYS B C 1
ATOM 2051 O O . CYS B 1 68 ? 3.037 17.359 -12.211 1 97.44 68 CYS B O 1
ATOM 2053 N N . LYS B 1 69 ? 5.195 16.797 -12.062 1 97.06 69 LYS B N 1
ATOM 2054 C CA . LYS B 1 69 ? 5.582 17.266 -13.391 1 97.06 69 LYS B CA 1
ATOM 2055 C C . LYS B 1 69 ? 5.883 16.094 -14.32 1 97.06 69 LYS B C 1
ATOM 2057 O O . LYS B 1 69 ? 6.504 15.109 -13.906 1 97.06 69 LYS B O 1
ATOM 2062 N N . ASP B 1 70 ? 5.465 16.297 -15.555 1 95.75 70 ASP B N 1
ATOM 2063 C CA . ASP B 1 70 ? 5.648 15.211 -16.516 1 95.75 70 ASP B CA 1
ATOM 2064 C C . ASP B 1 70 ? 7.125 14.852 -16.656 1 95.75 70 ASP B C 1
ATOM 2066 O O . ASP B 1 70 ? 7.965 15.734 -16.859 1 95.75 70 ASP B O 1
ATOM 2070 N N . GLY B 1 71 ? 7.371 13.547 -16.484 1 94.19 71 GLY B N 1
ATOM 2071 C CA . GLY B 1 71 ? 8.695 13.047 -16.797 1 94.19 71 GLY B CA 1
ATOM 2072 C C . GLY B 1 71 ? 9.68 13.188 -15.641 1 94.19 71 GLY B C 1
ATOM 2073 O O . GLY B 1 71 ? 10.758 12.602 -15.664 1 94.19 71 GLY B O 1
ATOM 2074 N N . HIS B 1 72 ? 9.406 13.984 -14.68 1 96.94 72 HIS B N 1
ATOM 2075 C CA . HIS B 1 72 ? 10.273 14.125 -13.508 1 96.94 72 HIS B CA 1
ATOM 2076 C C . HIS B 1 72 ? 10.328 12.828 -12.703 1 96.94 72 HIS B C 1
ATOM 2078 O O . HIS B 1 72 ? 9.32 12.133 -12.578 1 96.94 72 HIS B O 1
ATOM 2084 N N . ARG B 1 73 ? 11.484 12.57 -12.133 1 96.88 73 ARG B N 1
ATOM 2085 C CA . ARG B 1 73 ? 11.656 11.375 -11.312 1 96.88 73 ARG B CA 1
ATOM 2086 C C . ARG B 1 73 ? 11.445 11.695 -9.836 1 96.88 73 ARG B C 1
ATOM 2088 O O . ARG B 1 73 ? 12.117 12.57 -9.289 1 96.88 73 ARG B O 1
ATOM 2095 N N . TYR B 1 74 ? 10.602 11.016 -9.219 1 97.62 74 TYR B N 1
ATOM 2096 C CA . TYR B 1 74 ? 10.32 11.164 -7.793 1 97.62 74 TYR B CA 1
ATOM 2097 C C . TYR B 1 74 ? 10.773 9.93 -7.016 1 97.62 74 TYR B C 1
ATOM 2099 O O . TYR B 1 74 ? 10.453 8.797 -7.395 1 97.62 74 TYR B O 1
ATOM 2107 N N . PRO B 1 75 ? 11.484 10.125 -5.926 1 97.31 75 PRO B N 1
ATOM 2108 C CA . PRO B 1 75 ? 11.961 8.953 -5.184 1 97.31 75 PRO B CA 1
ATOM 2109 C C . PRO B 1 75 ? 10.828 8.164 -4.527 1 97.31 75 PRO B C 1
ATOM 2111 O O . PRO B 1 75 ? 9.812 8.75 -4.145 1 97.31 75 PRO B O 1
ATOM 2114 N N . GLN B 1 76 ? 11.023 6.871 -4.473 1 96.44 76 GLN B N 1
ATOM 2115 C CA . GLN B 1 76 ? 10.141 5.949 -3.764 1 96.44 76 GLN B CA 1
ATOM 2116 C C . GLN B 1 76 ? 10.812 5.391 -2.514 1 96.44 76 GLN B C 1
ATOM 2118 O O . GLN B 1 76 ? 12.023 5.168 -2.504 1 96.44 76 GLN B O 1
ATOM 2123 N N . PHE B 1 77 ? 10.031 5.18 -1.486 1 96.88 77 PHE B N 1
ATOM 2124 C CA . PHE B 1 77 ? 10.555 4.594 -0.259 1 96.88 77 PHE B CA 1
ATOM 2125 C C . PHE B 1 77 ? 9.695 3.42 0.191 1 96.88 77 PHE B C 1
ATOM 2127 O O . PHE B 1 77 ? 8.469 3.535 0.278 1 96.88 77 PHE B O 1
ATOM 2134 N N . ARG B 1 78 ? 10.336 2.352 0.473 1 94.56 78 ARG B N 1
ATOM 2135 C CA . ARG B 1 78 ? 9.695 1.172 1.042 1 94.56 78 ARG B CA 1
ATOM 2136 C C . ARG B 1 78 ? 10.188 0.91 2.461 1 94.56 78 ARG B C 1
ATOM 2138 O O . ARG B 1 78 ? 10.453 -0.237 2.83 1 94.56 78 ARG B O 1
ATOM 2145 N N . CYS B 1 79 ? 10.328 1.968 3.135 1 95.19 79 CYS B N 1
ATOM 2146 C CA . CYS B 1 79 ? 10.797 1.97 4.516 1 95.19 79 CYS B CA 1
ATOM 2147 C C . CYS B 1 79 ? 10.375 3.246 5.234 1 95.19 79 CYS B C 1
ATOM 2149 O O . CYS B 1 79 ? 9.969 4.219 4.594 1 95.19 79 CYS B O 1
ATOM 2151 N N . SER B 1 80 ? 10.297 3.162 6.535 1 97.38 80 SER B N 1
ATOM 2152 C CA . SER B 1 80 ? 10.273 4.285 7.469 1 97.38 80 SER B CA 1
ATOM 2153 C C . SER B 1 80 ? 11.195 4.031 8.656 1 97.38 80 SER B C 1
ATOM 2155 O O . SER B 1 80 ? 11.57 2.891 8.922 1 97.38 80 SER B O 1
ATOM 2157 N N . PRO B 1 81 ? 11.586 5.133 9.328 1 96.94 81 PRO B N 1
ATOM 2158 C CA . PRO B 1 81 ? 12.43 4.895 10.5 1 96.94 81 PRO B CA 1
ATOM 2159 C C . PRO B 1 81 ? 11.727 4.047 11.562 1 96.94 81 PRO B C 1
ATOM 2161 O O . PRO B 1 81 ? 10.492 4.023 11.625 1 96.94 81 PRO B O 1
ATOM 2164 N N . PRO B 1 82 ? 12.555 3.354 12.367 1 96.31 82 PRO B N 1
ATOM 2165 C CA . PRO B 1 82 ? 11.93 2.592 13.453 1 96.31 82 PRO B CA 1
ATOM 2166 C C . PRO B 1 82 ? 11.109 3.469 14.391 1 96.31 82 PRO B C 1
ATOM 2168 O O . PRO B 1 82 ? 11.5 4.602 14.68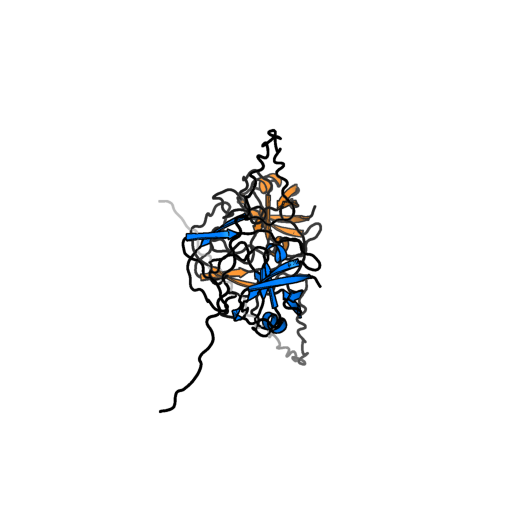8 1 96.31 82 PRO B O 1
ATOM 2171 N N . VAL B 1 83 ? 10.086 2.904 14.859 1 97.69 83 VAL B N 1
ATOM 2172 C CA . VAL B 1 83 ? 9.195 3.627 15.773 1 97.69 83 VAL B CA 1
ATOM 2173 C C . VAL B 1 83 ? 9.703 3.482 17.203 1 97.69 83 VAL B C 1
ATOM 2175 O O . VAL B 1 83 ? 10.102 2.395 17.625 1 97.69 83 VAL B O 1
ATOM 2178 N N . SER B 1 84 ? 9.664 4.543 17.891 1 97.62 84 SER B N 1
ATOM 2179 C CA . SER B 1 84 ? 10.047 4.617 19.297 1 97.62 84 SER B CA 1
ATOM 2180 C C . SER B 1 84 ? 9.055 5.461 20.094 1 97.62 84 SER B C 1
ATOM 2182 O O . SER B 1 84 ? 7.988 5.82 19.594 1 97.62 84 SER B O 1
ATOM 2184 N N . ALA B 1 85 ? 9.336 5.777 21.391 1 97.75 85 ALA B N 1
ATOM 2185 C CA . ALA B 1 85 ? 8.484 6.621 22.234 1 97.75 85 ALA B CA 1
ATOM 2186 C C . ALA B 1 85 ? 8.5 8.062 21.734 1 97.75 85 ALA B C 1
ATOM 2188 O O . ALA B 1 85 ? 7.625 8.859 22.109 1 97.75 85 ALA B O 1
ATOM 2189 N N . ASP B 1 86 ? 9.477 8.477 20.969 1 98.06 86 ASP B N 1
ATOM 2190 C CA . ASP B 1 86 ? 9.625 9.828 20.422 1 98.06 86 ASP B CA 1
ATOM 2191 C C . ASP B 1 86 ? 10.141 9.797 18.984 1 98.06 86 ASP B C 1
ATOM 2193 O O . ASP B 1 86 ? 11.148 10.43 18.672 1 98.06 86 ASP B O 1
ATOM 2197 N N . THR B 1 87 ? 9.523 9.164 18.125 1 98.62 87 THR B N 1
ATOM 2198 C CA . THR B 1 87 ? 9.93 8.961 16.75 1 98.62 87 THR B CA 1
ATOM 2199 C C . THR B 1 87 ? 9.969 10.289 15.992 1 98.62 87 THR B C 1
ATOM 2201 O O . THR B 1 87 ? 8.93 10.922 15.805 1 98.62 87 THR B O 1
ATOM 2204 N N . PRO B 1 88 ? 11.109 10.742 15.516 1 98.62 88 PRO B N 1
ATOM 2205 C CA . PRO B 1 88 ? 11.148 11.977 14.734 1 98.62 88 PRO B CA 1
ATOM 2206 C C . PRO B 1 88 ? 10.406 11.859 13.406 1 98.62 88 PRO B C 1
ATOM 2208 O O . PRO B 1 88 ? 10.469 10.812 12.75 1 98.62 88 PRO B O 1
ATOM 2211 N N . ALA B 1 89 ? 9.695 12.922 13.062 1 98.81 89 ALA B N 1
ATOM 2212 C CA . ALA B 1 89 ? 8.93 12.938 11.82 1 98.81 89 ALA B CA 1
ATOM 2213 C C . ALA B 1 89 ? 8.719 14.367 11.328 1 98.81 89 ALA B C 1
ATOM 2215 O O . ALA B 1 89 ? 8.992 15.328 12.055 1 98.81 89 ALA B O 1
ATOM 2216 N N . ILE B 1 90 ? 8.367 14.43 10.055 1 98.56 90 ILE B N 1
ATOM 2217 C CA . ILE B 1 90 ? 7.926 15.68 9.461 1 98.56 90 ILE B CA 1
ATOM 2218 C C . ILE B 1 90 ? 6.398 15.719 9.414 1 98.56 90 ILE B C 1
ATOM 2220 O O . ILE B 1 90 ? 5.762 14.789 8.906 1 98.56 90 ILE B O 1
ATOM 2224 N N . LEU B 1 91 ? 5.875 16.766 10 1 98.62 91 LEU B N 1
ATOM 2225 C CA . LEU B 1 91 ? 4.434 17 9.945 1 98.62 91 LEU B CA 1
ATOM 2226 C C . LEU B 1 91 ? 4.062 17.797 8.695 1 98.62 91 LEU B C 1
ATOM 2228 O O . LEU B 1 91 ? 4.629 18.875 8.445 1 98.62 91 LEU B O 1
ATOM 2232 N N . THR B 1 92 ? 3.178 17.281 7.926 1 97.94 92 THR B N 1
ATOM 2233 C CA . THR B 1 92 ? 2.619 18.016 6.793 1 97.94 92 THR B CA 1
ATOM 2234 C C . THR B 1 92 ? 1.111 18.188 6.949 1 97.94 92 THR B C 1
ATOM 2236 O O . THR B 1 92 ? 0.504 17.594 7.844 1 97.94 92 THR B O 1
ATOM 2239 N N . LEU B 1 93 ? 0.567 19.062 6.098 1 97.56 93 LEU B N 1
ATOM 2240 C CA . LEU B 1 93 ? -0.845 19.422 6.18 1 97.56 93 LEU B CA 1
ATOM 2241 C C . LEU B 1 93 ? -1.629 18.812 5.027 1 97.56 93 LEU B C 1
ATOM 2243 O O . LEU B 1 93 ? -1.202 18.875 3.873 1 97.56 93 LEU B O 1
ATOM 2247 N N . ASN B 1 94 ? -2.734 18.141 5.348 1 96.12 94 ASN B N 1
ATOM 2248 C CA . ASN B 1 94 ? -3.57 17.484 4.352 1 96.12 94 ASN B CA 1
ATOM 2249 C C . ASN B 1 94 ? -5.047 17.531 4.738 1 96.12 94 ASN B C 1
ATOM 2251 O O . ASN B 1 94 ? -5.395 17.328 5.898 1 96.12 94 ASN B O 1
ATOM 2255 N N . SER B 1 95 ? -5.867 17.859 3.787 1 97.06 95 SER B N 1
ATOM 2256 C CA . SER B 1 95 ? -7.305 17.719 3.967 1 97.06 95 SER B CA 1
ATOM 2257 C C . SER B 1 95 ? -7.781 16.344 3.514 1 97.06 95 SER B C 1
ATOM 2259 O O . SER B 1 95 ? -7.566 15.953 2.363 1 97.06 95 SER B O 1
ATOM 2261 N N . PHE B 1 96 ? -8.492 15.617 4.367 1 97.38 96 PHE B N 1
ATOM 2262 C CA . PHE B 1 96 ? -8.992 14.281 4.082 1 97.38 96 PHE B CA 1
ATOM 2263 C C . PHE B 1 96 ? -10.453 14.328 3.658 1 97.38 96 PHE B C 1
ATOM 2265 O O . PHE B 1 96 ? -11.141 13.305 3.654 1 97.38 96 PHE B O 1
ATOM 2272 N N . THR B 1 97 ? -10.961 15.5 3.375 1 97.25 97 THR B N 1
ATOM 2273 C CA . THR B 1 97 ? -12.344 15.68 2.953 1 97.25 97 THR B CA 1
ATOM 2274 C C . THR B 1 97 ? -12.508 15.352 1.472 1 97.25 97 THR B C 1
ATOM 2276 O O . THR B 1 97 ? -11.523 15.289 0.734 1 97.25 97 THR B O 1
ATOM 2279 N N . ARG B 1 98 ? -13.758 15.023 1.089 1 94.44 98 ARG B N 1
ATOM 2280 C CA . ARG B 1 98 ? -14.031 14.852 -0.334 1 94.44 98 ARG B CA 1
ATOM 2281 C C . ARG B 1 98 ? -13.625 16.094 -1.125 1 94.44 98 ARG B C 1
ATOM 2283 O O . ARG B 1 98 ? -13.992 17.203 -0.765 1 94.44 98 ARG B O 1
ATOM 2290 N N . GLY B 1 99 ? -12.805 15.844 -2.195 1 90.94 99 GLY B N 1
ATOM 2291 C CA . GLY B 1 99 ? -12.367 16.969 -3.01 1 90.94 99 GLY B CA 1
ATOM 2292 C C . GLY B 1 99 ? -11.164 17.688 -2.432 1 90.94 99 GLY B C 1
ATOM 2293 O O . GLY B 1 99 ? -10.672 18.656 -3.016 1 90.94 99 GLY B O 1
ATOM 2294 N N . GLY B 1 100 ? -10.695 17.281 -1.282 1 92.25 100 GLY B N 1
ATOM 2295 C CA . GLY B 1 100 ? -9.5 17.875 -0.691 1 92.25 100 GLY B CA 1
ATOM 2296 C C . GLY B 1 100 ? -8.219 17.422 -1.371 1 92.25 100 GLY B C 1
ATOM 2297 O O . GLY B 1 100 ? -8.258 16.688 -2.357 1 92.25 100 GLY B O 1
ATOM 2298 N N . ASP B 1 101 ? -7.109 17.906 -0.837 1 92.31 101 ASP B N 1
ATOM 2299 C CA . ASP B 1 101 ? -5.812 17.625 -1.445 1 92.31 101 ASP B CA 1
ATOM 2300 C C . ASP B 1 101 ? -5.305 16.25 -1.055 1 92.31 101 ASP B C 1
ATOM 2302 O O . ASP B 1 101 ? -4.223 15.828 -1.477 1 92.31 101 ASP B O 1
ATOM 2306 N N . GLY B 1 102 ? -6.016 15.523 -0.304 1 91.25 102 GLY B N 1
ATOM 2307 C CA . GLY B 1 102 ? -5.633 14.172 0.077 1 91.25 102 GLY B CA 1
ATOM 2308 C C . GLY B 1 102 ? -6 13.133 -0.964 1 91.25 102 GLY B C 1
ATOM 2309 O O . GLY B 1 102 ? -5.684 11.953 -0.81 1 91.25 102 GLY B O 1
ATOM 2310 N N . GLY B 1 103 ? -6.727 13.641 -1.922 1 90.25 103 GLY B N 1
ATOM 2311 C CA . GLY B 1 103 ? -7.098 12.719 -2.979 1 90.25 103 GLY B CA 1
ATOM 2312 C C . GLY B 1 103 ? -8.344 11.922 -2.66 1 90.25 103 GLY B C 1
ATOM 2313 O O . GLY B 1 103 ? -9.375 12.484 -2.291 1 90.25 103 GLY B O 1
ATOM 2314 N N . GLY B 1 104 ? -8.219 10.531 -2.9 1 89.56 104 GLY B N 1
ATOM 2315 C CA . GLY B 1 104 ? -9.359 9.656 -2.713 1 89.56 104 GLY B CA 1
ATOM 2316 C C . GLY B 1 104 ? -9.633 9.328 -1.255 1 89.56 104 GLY B C 1
ATOM 2317 O O . GLY B 1 104 ? -9.062 9.953 -0.359 1 89.56 104 GLY B O 1
ATOM 2318 N N . LYS B 1 105 ? -10.547 8.414 -1.081 1 94.5 105 LYS B N 1
ATOM 2319 C CA . LYS B 1 105 ? -10.906 7.949 0.256 1 94.5 105 LYS B CA 1
ATOM 2320 C C . LYS B 1 105 ? -9.695 7.379 0.983 1 94.5 105 LYS B C 1
ATOM 2322 O O . LYS B 1 105 ? -8.758 6.887 0.349 1 94.5 105 LYS B O 1
ATOM 2327 N N . SER B 1 106 ? -9.734 7.426 2.281 1 96.75 106 SER B N 1
ATOM 2328 C CA . SER B 1 106 ? -8.617 7.004 3.113 1 96.75 106 SER B CA 1
ATOM 2329 C C . SER B 1 106 ? -8.391 5.5 3.021 1 96.75 106 SER B C 1
ATOM 2331 O O . SER B 1 106 ? -9.344 4.727 2.984 1 96.75 106 SER B O 1
ATOM 2333 N N . PHE B 1 107 ? -7.191 5.141 3.086 1 95.31 107 PHE B N 1
ATOM 2334 C CA . PHE B 1 107 ? -6.734 3.768 2.898 1 95.31 107 PHE B CA 1
ATOM 2335 C C . PHE B 1 107 ? -7.289 2.859 3.99 1 95.31 107 PHE B C 1
ATOM 2337 O O . PHE B 1 107 ? -7.723 1.74 3.713 1 95.31 107 PHE B O 1
ATOM 2344 N N . CYS B 1 108 ? -7.359 3.248 5.184 1 94.94 108 CYS B N 1
ATOM 2345 C CA . CYS B 1 108 ? -7.652 2.383 6.32 1 94.94 108 CYS B CA 1
ATOM 2346 C C . CYS B 1 108 ? -9.133 2.033 6.371 1 94.94 108 CYS B C 1
ATOM 2348 O O . CYS B 1 108 ? -9.508 0.96 6.852 1 94.94 108 CYS B O 1
ATOM 2350 N N . ASP B 1 109 ? -10.016 3 5.934 1 94 109 ASP B N 1
ATOM 2351 C CA . ASP B 1 109 ? -11.43 2.752 6.223 1 94 109 ASP B CA 1
ATOM 2352 C C . ASP B 1 109 ? -12.305 3.107 5.023 1 94 109 ASP B C 1
ATOM 2354 O O . ASP B 1 109 ? -13.531 2.996 5.09 1 94 109 ASP B O 1
ATOM 2358 N N . ASN B 1 110 ? -11.625 3.604 3.936 1 93.62 110 ASN B N 1
ATOM 2359 C CA . ASN B 1 110 ? -12.312 3.934 2.691 1 93.62 110 ASN B CA 1
ATOM 2360 C C . ASN B 1 110 ? -13.336 5.043 2.895 1 93.62 110 ASN B C 1
ATOM 2362 O O . ASN B 1 110 ? -14.438 4.988 2.334 1 93.62 110 ASN B O 1
ATOM 2366 N N . ARG B 1 111 ? -12.977 5.977 3.719 1 96.12 111 ARG B N 1
ATOM 2367 C CA . ARG B 1 111 ? -13.859 7.102 4 1 96.12 111 ARG B CA 1
ATOM 2368 C C . ARG B 1 111 ? -13.125 8.43 3.857 1 96.12 111 ARG B C 1
ATOM 2370 O O . ARG B 1 111 ? -11.891 8.469 3.867 1 96.12 111 ARG B O 1
ATOM 2377 N N . PHE B 1 112 ? -13.953 9.43 3.652 1 97.81 112 PHE B N 1
ATOM 2378 C CA . PHE B 1 112 ? -13.469 10.797 3.822 1 97.81 112 PHE B CA 1
ATOM 2379 C C . PHE B 1 112 ? -13.609 11.242 5.27 1 97.81 112 PHE B C 1
ATOM 2381 O O . PHE B 1 112 ? -14.391 10.664 6.031 1 97.81 112 PHE B O 1
ATOM 2388 N N . HIS B 1 113 ? -12.875 12.234 5.637 1 98.56 113 HIS B N 1
ATOM 2389 C CA . HIS B 1 113 ? -12.906 12.797 6.984 1 98.56 113 HIS B CA 1
ATOM 2390 C C . HIS B 1 113 ? -12.914 14.32 6.949 1 98.56 113 HIS B C 1
ATOM 2392 O O . HIS B 1 113 ? -12.219 14.93 6.141 1 98.56 113 HIS B O 1
ATOM 2398 N N . LYS B 1 114 ? -13.727 14.906 7.824 1 98.44 114 LYS B N 1
ATOM 2399 C CA . LYS B 1 114 ? -13.82 16.359 7.895 1 98.44 114 LYS B CA 1
ATOM 2400 C C . LYS B 1 114 ? -12.523 16.969 8.422 1 98.44 114 LYS B C 1
ATOM 2402 O O . LYS B 1 114 ? -11.82 16.344 9.219 1 98.44 114 LYS B O 1
ATOM 2407 N N . ASP B 1 115 ? -12.344 18.219 8 1 98.06 115 ASP B N 1
ATOM 2408 C CA . ASP B 1 115 ? -11.141 18.938 8.398 1 98.06 115 ASP B CA 1
ATOM 2409 C C . ASP B 1 115 ? -11.125 19.188 9.906 1 98.06 115 ASP B C 1
ATOM 2411 O O . ASP B 1 115 ? -10.086 19.531 10.469 1 98.06 115 ASP B O 1
ATOM 2415 N N . THR B 1 116 ? -12.227 19.016 10.602 1 98.69 116 THR B N 1
ATOM 2416 C CA . THR B 1 116 ? -12.32 19.25 12.039 1 98.69 116 THR B CA 1
ATOM 2417 C C . THR B 1 116 ? -11.969 17.984 12.82 1 98.69 116 THR B C 1
ATOM 2419 O O . THR B 1 116 ? -11.898 18 14.047 1 98.69 116 THR B O 1
ATOM 2422 N N . GLU B 1 117 ? -11.797 16.875 12.109 1 98.88 117 GLU B N 1
ATOM 2423 C CA . GLU B 1 117 ? -11.43 15.633 12.773 1 98.88 117 GLU B CA 1
ATOM 2424 C C . GLU B 1 117 ? -9.922 15.555 13.016 1 98.88 117 GLU B C 1
ATOM 2426 O O . GLU B 1 117 ? -9.133 15.961 12.164 1 98.88 117 GLU B O 1
ATOM 2431 N N . LEU B 1 118 ? -9.516 14.961 14.156 1 98.94 118 LEU B N 1
ATOM 2432 C CA . LEU B 1 118 ? -8.117 14.719 14.477 1 98.94 118 LEU B CA 1
ATOM 2433 C C . LEU B 1 118 ? -7.629 13.422 13.844 1 98.94 118 LEU B C 1
ATOM 2435 O O . LEU B 1 118 ? -7.617 12.375 14.5 1 98.94 118 LEU B O 1
ATOM 2439 N N . VAL B 1 119 ? -7.188 13.508 12.57 1 98.94 119 VAL B N 1
ATOM 2440 C CA . VAL B 1 119 ? -6.785 12.312 11.844 1 98.94 119 VAL B CA 1
ATOM 2441 C C . VAL B 1 119 ? -5.449 12.547 11.141 1 98.94 119 VAL B C 1
ATOM 2443 O O . VAL B 1 119 ? -5.059 13.695 10.922 1 98.94 119 VAL B O 1
ATOM 2446 N N . VAL B 1 120 ? -4.73 11.453 10.859 1 98.94 120 VAL B N 1
ATOM 2447 C CA . VAL B 1 120 ? -3.43 11.523 10.211 1 98.94 120 VAL B CA 1
ATOM 2448 C C . VAL B 1 120 ? -3.275 10.359 9.234 1 98.94 120 VAL B C 1
ATOM 2450 O O . VAL B 1 120 ? -4.012 9.375 9.32 1 98.94 120 VAL B O 1
ATOM 2453 N N . ALA B 1 121 ? -2.416 10.547 8.289 1 98.88 121 ALA B N 1
ATOM 2454 C CA . ALA B 1 121 ? -1.818 9.484 7.484 1 98.88 121 ALA B CA 1
ATOM 2455 C C . ALA B 1 121 ? -0.355 9.266 7.859 1 98.88 121 ALA B C 1
ATOM 2457 O O . ALA B 1 121 ? 0.338 10.211 8.25 1 98.88 121 ALA B O 1
ATOM 2458 N N . LEU B 1 122 ? 0.144 8.023 7.75 1 98.81 122 LEU B N 1
ATOM 2459 C CA . LEU B 1 122 ? 1.539 7.695 8.023 1 98.81 122 LEU B CA 1
ATOM 2460 C C . LEU B 1 122 ? 2.23 7.184 6.762 1 98.81 122 LEU B C 1
ATOM 2462 O O . LEU B 1 122 ? 1.61 6.508 5.938 1 98.81 122 LEU B O 1
ATOM 2466 N N . SER B 1 123 ? 3.498 7.512 6.703 1 98.69 123 SER B N 1
ATOM 2467 C CA . SER B 1 123 ? 4.27 7.004 5.574 1 98.69 123 SER B CA 1
ATOM 2468 C C . SER B 1 123 ? 4.176 5.484 5.477 1 98.69 123 SER B C 1
ATOM 2470 O O . SER B 1 123 ? 3.975 4.805 6.488 1 98.69 123 SER B O 1
ATOM 2472 N N . THR B 1 124 ? 4.422 4.965 4.336 1 97.75 124 THR B N 1
ATOM 2473 C CA . THR B 1 124 ? 4.18 3.574 3.971 1 97.75 124 THR B CA 1
ATOM 2474 C C . THR B 1 124 ? 4.922 2.627 4.91 1 97.75 124 THR B C 1
ATOM 2476 O O . THR B 1 124 ? 4.371 1.607 5.332 1 97.75 124 THR B O 1
ATOM 2479 N N . GLY B 1 125 ? 6.152 2.875 5.176 1 97.5 125 GLY B N 1
ATOM 2480 C CA . GLY B 1 125 ? 6.918 2.006 6.051 1 97.5 125 GLY B CA 1
ATOM 2481 C C . GLY B 1 125 ? 6.27 1.801 7.406 1 97.5 125 GLY B C 1
ATOM 2482 O O . GLY B 1 125 ? 6.211 0.677 7.906 1 97.5 125 GLY B O 1
ATOM 2483 N N . TRP B 1 126 ? 5.746 2.896 7.957 1 98 126 TRP B N 1
ATOM 2484 C CA . TRP B 1 126 ? 5.141 2.84 9.281 1 98 126 TRP B CA 1
ATOM 2485 C C . TRP B 1 126 ? 3.781 2.15 9.234 1 98 126 TRP B C 1
ATOM 2487 O O . TRP B 1 126 ? 3.404 1.44 10.172 1 98 126 TRP B O 1
ATOM 2497 N N . LEU B 1 127 ? 3.082 2.355 8.172 1 97.75 127 LEU B N 1
ATOM 2498 C CA . LEU B 1 127 ? 1.706 1.871 8.133 1 97.75 127 LEU B CA 1
ATOM 2499 C C . LEU B 1 127 ? 1.653 0.42 7.668 1 97.75 127 LEU B C 1
ATOM 2501 O O . LEU B 1 127 ? 0.835 -0.364 8.156 1 97.75 127 LEU B O 1
ATOM 2505 N N . CYS B 1 128 ? 2.613 0.077 6.77 1 94.56 128 CYS B N 1
ATOM 2506 C CA . CYS B 1 128 ? 2.377 -1.155 6.027 1 94.56 128 CYS B CA 1
ATOM 2507 C C . CYS B 1 128 ? 3.539 -2.127 6.199 1 94.56 128 CYS B C 1
ATOM 2509 O O . CYS B 1 128 ? 3.402 -3.318 5.922 1 94.56 128 CYS B O 1
ATOM 2511 N N . LEU B 1 129 ? 4.695 -1.72 6.711 1 94.5 129 LEU B N 1
ATOM 2512 C CA . LEU B 1 129 ? 5.859 -2.562 6.469 1 94.5 129 LEU B CA 1
ATOM 2513 C C . LEU B 1 129 ? 6.613 -2.834 7.77 1 94.5 129 LEU B C 1
ATOM 2515 O O . LEU B 1 129 ? 7.559 -3.623 7.789 1 94.5 129 LEU B O 1
ATOM 2519 N N . ASP B 1 130 ? 6.109 -2.238 8.867 1 92.88 130 ASP B N 1
ATOM 2520 C CA . ASP B 1 130 ? 6.91 -2.434 10.078 1 92.88 130 ASP B CA 1
ATOM 2521 C C . ASP B 1 130 ? 6.258 -3.455 11.008 1 92.88 130 ASP B C 1
ATOM 2523 O O . ASP B 1 130 ? 6.703 -3.639 12.141 1 92.88 130 ASP B O 1
ATOM 2527 N N . GLY B 1 131 ? 5.156 -4.012 10.586 1 91.19 131 GLY B N 1
ATOM 2528 C CA . GLY B 1 131 ? 4.574 -5.137 11.297 1 91.19 131 GLY B CA 1
ATOM 2529 C C . GLY B 1 131 ? 3.584 -4.715 12.367 1 91.19 131 GLY B C 1
ATOM 2530 O O . GLY B 1 131 ? 3.008 -5.562 13.055 1 91.19 131 GLY B O 1
ATOM 2531 N N . LYS B 1 132 ? 3.391 -3.475 12.586 1 94.12 132 LYS B N 1
ATOM 2532 C CA . LYS B 1 132 ? 2.434 -2.98 13.57 1 94.12 132 LYS B CA 1
ATOM 2533 C C . LYS B 1 132 ? 1.138 -2.531 12.898 1 94.12 132 LYS B C 1
ATOM 2535 O O . LYS B 1 132 ? 1.166 -1.838 11.883 1 94.12 132 LYS B O 1
ATOM 2540 N N . ARG B 1 133 ? 0.009 -2.955 13.484 1 94.19 133 ARG B N 1
ATOM 2541 C CA . ARG B 1 133 ? -1.297 -2.525 12.992 1 94.19 133 ARG B CA 1
ATOM 2542 C C . ARG B 1 133 ? -1.648 -1.137 13.516 1 94.19 133 ARG B C 1
ATOM 2544 O O . ARG B 1 133 ? -1.907 -0.967 14.711 1 94.19 133 ARG B O 1
ATOM 2551 N N . ARG B 1 134 ? -1.734 -0.254 12.547 1 97.31 134 ARG B N 1
ATOM 2552 C CA . ARG B 1 134 ? -1.96 1.1 13.039 1 97.31 134 ARG B CA 1
ATOM 2553 C C . ARG B 1 134 ? -3.246 1.686 12.469 1 97.31 134 ARG B C 1
ATOM 2555 O O . ARG B 1 134 ? -3.727 2.719 12.938 1 97.31 134 ARG B O 1
ATOM 2562 N N . CYS B 1 135 ? -3.809 1.116 11.445 1 97.06 135 CYS B N 1
ATOM 2563 C CA . CYS B 1 135 ? -5.059 1.637 10.898 1 97.06 135 CYS B CA 1
ATOM 2564 C C . CYS B 1 135 ? -6.125 1.743 11.984 1 97.06 135 CYS B C 1
ATOM 2566 O O . CYS B 1 135 ? -6.375 0.781 12.711 1 97.06 135 CYS B O 1
ATOM 2568 N N . ASN B 1 136 ? -6.684 2.916 12.047 1 97.69 136 ASN B N 1
ATOM 2569 C CA . ASN B 1 136 ? -7.793 3.283 12.922 1 97.69 136 ASN B CA 1
ATOM 2570 C C . ASN B 1 136 ? -7.375 3.281 14.391 1 97.69 136 ASN B C 1
ATOM 2572 O O . ASN B 1 136 ? -8.227 3.307 15.281 1 97.69 136 ASN B O 1
ATOM 2576 N N . LYS B 1 137 ? -6.121 3.139 14.672 1 98.38 137 LYS B N 1
ATOM 2577 C CA . LYS B 1 137 ? -5.586 3.328 16.016 1 98.38 137 LYS B CA 1
ATOM 2578 C C . LYS B 1 137 ? -5.156 4.773 16.234 1 98.38 137 LYS B C 1
ATOM 2580 O O . LYS B 1 137 ? -4.965 5.523 15.281 1 98.38 137 LYS B O 1
ATOM 2585 N N . MET B 1 138 ? -5.09 5.141 17.547 1 98.81 138 MET B N 1
ATOM 2586 C CA . MET B 1 138 ? -4.605 6.469 17.922 1 98.81 138 MET B CA 1
ATOM 2587 C C . MET B 1 138 ? -3.084 6.484 18.016 1 98.81 138 MET B C 1
ATOM 2589 O O . MET B 1 138 ? -2.475 5.512 18.469 1 98.81 138 MET B O 1
ATOM 2593 N N . ILE B 1 139 ? -2.494 7.598 17.641 1 98.94 139 ILE B N 1
ATOM 2594 C CA . ILE B 1 139 ? -1.095 7.887 17.938 1 98.94 139 ILE B CA 1
ATOM 2595 C C . ILE B 1 139 ? -0.99 9.219 18.672 1 98.94 139 ILE B C 1
ATOM 2597 O O . ILE B 1 139 ? -1.918 10.031 18.641 1 98.94 139 ILE B O 1
ATOM 2601 N N . ARG B 1 140 ? 0.071 9.406 19.375 1 98.94 140 ARG B N 1
ATOM 2602 C CA . ARG B 1 140 ? 0.371 10.672 20.031 1 98.94 140 ARG B CA 1
ATOM 2603 C C . ARG B 1 140 ? 1.392 11.477 19.234 1 98.94 140 ARG B C 1
ATOM 2605 O O . ARG B 1 140 ? 2.43 10.945 18.828 1 98.94 140 ARG B O 1
ATOM 2612 N N . ILE B 1 141 ? 1.096 12.742 19.031 1 98.94 141 ILE B N 1
ATOM 2613 C CA . ILE B 1 141 ? 1.981 13.656 18.312 1 98.94 141 ILE B CA 1
ATOM 2614 C C . ILE B 1 141 ? 2.426 14.781 19.25 1 98.94 141 ILE B C 1
ATOM 2616 O O . ILE B 1 141 ? 1.598 15.406 19.922 1 98.94 141 ILE B O 1
ATOM 2620 N N . ASN B 1 142 ? 3.686 15.016 19.25 1 98.88 142 ASN B N 1
ATOM 2621 C CA . ASN B 1 142 ? 4.273 16.109 20.031 1 98.88 142 ASN B CA 1
ATOM 2622 C C . ASN B 1 142 ? 4.926 17.141 19.125 1 98.88 142 ASN B C 1
ATOM 2624 O O . ASN B 1 142 ? 5.754 16.812 18.281 1 98.88 142 ASN B O 1
ATOM 2628 N N . GLY B 1 143 ? 4.539 18.344 19.344 1 98.5 143 GLY B N 1
ATOM 2629 C CA . GLY B 1 143 ? 5.098 19.453 18.562 1 98.5 143 GLY B CA 1
ATOM 2630 C C . GLY B 1 143 ? 4.695 20.812 19.094 1 98.5 143 GLY B C 1
ATOM 2631 O O . GLY B 1 143 ? 3.582 20.984 19.594 1 98.5 143 GLY B O 1
ATOM 2632 N N . ASN B 1 144 ? 5.672 21.734 18.922 1 98.19 144 ASN B N 1
ATOM 2633 C CA . ASN B 1 144 ? 5.426 23.109 19.312 1 98.19 144 ASN B CA 1
ATOM 2634 C C . ASN B 1 144 ? 5.043 23.203 20.797 1 98.19 144 ASN B C 1
ATOM 2636 O O . ASN B 1 144 ? 4.188 24.016 21.172 1 98.19 144 ASN B O 1
ATOM 2640 N N . GLY B 1 145 ? 5.602 22.391 21.578 1 98.31 145 GLY B N 1
ATOM 2641 C CA . GLY B 1 145 ? 5.375 22.406 23.016 1 98.31 145 GLY B CA 1
ATOM 2642 C C . GLY B 1 145 ? 4.027 21.828 23.406 1 98.31 145 GLY B C 1
ATOM 2643 O O . GLY B 1 145 ? 3.6 21.984 24.562 1 98.31 145 GLY B O 1
ATOM 2644 N N . ARG B 1 146 ? 3.316 21.203 22.484 1 98.75 146 ARG B N 1
ATOM 2645 C CA . ARG B 1 146 ? 2 20.625 22.75 1 98.75 146 ARG B CA 1
ATOM 2646 C C . ARG B 1 146 ? 1.946 19.172 22.312 1 98.75 146 ARG B C 1
ATOM 2648 O O . ARG B 1 146 ? 2.877 18.672 21.672 1 98.75 146 ARG B O 1
ATOM 2655 N N . ALA B 1 147 ? 0.896 18.5 22.781 1 98.81 147 ALA B N 1
ATOM 2656 C CA . ALA B 1 147 ? 0.628 17.109 22.391 1 98.81 147 ALA B CA 1
ATOM 2657 C C . ALA B 1 147 ? -0.83 16.938 21.969 1 98.81 147 ALA B C 1
ATOM 2659 O O . ALA B 1 147 ? -1.718 17.609 22.5 1 98.81 147 ALA B O 1
ATOM 2660 N N . VAL B 1 148 ? -1.009 16.016 21.094 1 98.94 148 VAL B N 1
ATOM 2661 C CA . VAL B 1 148 ? -2.367 15.734 20.656 1 98.94 148 VAL B CA 1
ATOM 2662 C C . VAL B 1 148 ? -2.48 14.266 20.25 1 98.94 148 VAL B C 1
ATOM 2664 O O . VAL B 1 148 ? -1.519 13.68 19.75 1 98.94 148 VAL B O 1
ATOM 2667 N N . LEU B 1 149 ? -3.58 13.641 20.5 1 98.94 149 LEU B N 1
ATOM 2668 C CA . LEU B 1 149 ? -3.91 12.328 19.969 1 98.94 149 LEU B CA 1
ATOM 2669 C C . LEU B 1 149 ? -4.629 12.461 18.625 1 98.94 149 LEU B C 1
ATOM 2671 O O . LEU B 1 149 ? -5.477 13.336 18.453 1 98.94 149 LEU B O 1
ATOM 2675 N N . ALA B 1 150 ? -4.293 11.656 17.688 1 98.94 150 ALA B N 1
ATOM 2676 C CA . ALA B 1 150 ? -4.938 11.625 16.375 1 98.94 150 ALA B CA 1
ATOM 2677 C C . ALA B 1 150 ? -5.121 10.195 15.883 1 98.94 150 ALA B C 1
ATOM 2679 O O . ALA B 1 150 ? -4.301 9.32 16.172 1 98.94 150 ALA B O 1
ATOM 2680 N N . LYS B 1 151 ? -6.148 9.945 15.148 1 98.94 151 LYS B N 1
ATOM 2681 C CA . LYS B 1 151 ? -6.445 8.625 14.609 1 98.94 151 LYS B CA 1
ATOM 2682 C C . LYS B 1 151 ? -5.773 8.414 13.258 1 98.94 151 LYS B C 1
ATOM 2684 O O . LYS B 1 151 ? -5.871 9.266 12.375 1 98.94 151 LYS B O 1
ATOM 2689 N N . VAL B 1 152 ? -5.121 7.262 13.102 1 98.88 152 VAL B N 1
ATOM 2690 C CA . VAL B 1 152 ? -4.531 6.918 11.812 1 98.88 152 VAL B CA 1
ATOM 2691 C C . VAL B 1 152 ? -5.613 6.406 10.867 1 98.88 152 VAL B C 1
ATOM 2693 O O . VAL B 1 152 ? -6.203 5.348 11.102 1 98.88 152 VAL B O 1
ATOM 2696 N N . VAL B 1 153 ? -5.828 7.141 9.727 1 98.5 153 VAL B N 1
ATOM 2697 C CA . VAL B 1 153 ? -6.945 6.75 8.875 1 98.5 153 VAL B CA 1
ATOM 2698 C C . VAL B 1 153 ? -6.449 6.488 7.453 1 98.5 153 VAL B C 1
ATOM 2700 O O . VAL B 1 153 ? -7.176 5.938 6.625 1 98.5 153 VAL B O 1
ATOM 2703 N N . ASP B 1 154 ? -5.207 6.902 7.141 1 98.12 154 ASP B N 1
ATOM 2704 C CA . ASP B 1 154 ? -4.758 6.848 5.754 1 98.12 154 ASP B CA 1
ATOM 2705 C C . ASP B 1 154 ? -3.268 6.52 5.672 1 98.12 154 ASP B C 1
ATOM 2707 O O . ASP B 1 154 ? -2.561 6.566 6.684 1 98.12 154 ASP B O 1
ATOM 2711 N N . GLU B 1 155 ? -2.895 6.039 4.496 1 98.06 155 GLU B N 1
ATOM 2712 C CA . GLU B 1 155 ? -1.485 5.91 4.137 1 98.06 155 GLU B CA 1
ATOM 2713 C C . GLU B 1 155 ? -0.97 7.176 3.459 1 98.06 155 GLU B C 1
ATOM 2715 O O . GLU B 1 155 ? -1.597 7.688 2.529 1 98.06 155 GLU B O 1
ATOM 2720 N N . CYS B 1 156 ? 0.056 7.762 4 1 98.31 156 CYS B N 1
ATOM 2721 C CA . CYS B 1 156 ? 0.837 8.648 3.148 1 98.31 156 CYS B CA 1
ATOM 2722 C C . CYS B 1 156 ? 1.748 7.855 2.221 1 98.31 156 CYS B C 1
ATOM 2724 O O . CYS B 1 156 ? 2.869 7.508 2.592 1 98.31 156 CYS B O 1
ATOM 2726 N N . ASP B 1 157 ? 1.313 7.586 1.057 1 97.56 157 ASP B N 1
ATOM 2727 C CA . ASP B 1 157 ? 1.915 6.609 0.153 1 97.56 157 ASP B CA 1
ATOM 2728 C C . ASP B 1 157 ? 3.305 7.059 -0.294 1 97.56 157 ASP B C 1
ATOM 2730 O O . ASP B 1 157 ? 3.441 8.062 -1.003 1 97.56 157 ASP B O 1
ATOM 2734 N N . SER B 1 158 ? 4.324 6.277 0.088 1 98.19 158 SER B N 1
ATOM 2735 C CA . SER B 1 158 ? 5.711 6.625 -0.2 1 98.19 158 SER B CA 1
ATOM 2736 C C . SER B 1 158 ? 6.219 5.895 -1.438 1 98.19 158 SER B C 1
ATOM 2738 O O . SER B 1 158 ? 7.391 6.012 -1.799 1 98.19 158 SER B O 1
ATOM 2740 N N . VAL B 1 159 ? 5.391 5.125 -2.02 1 94.94 159 VAL B N 1
ATOM 2741 C CA . VAL B 1 159 ? 5.805 4.305 -3.154 1 94.94 159 VAL B CA 1
ATOM 2742 C C . VAL B 1 159 ? 5.105 4.789 -4.422 1 94.94 159 VAL B C 1
ATOM 2744 O O . VAL B 1 159 ? 5.75 5.008 -5.449 1 94.94 159 VAL B O 1
ATOM 2747 N N . TYR B 1 160 ? 3.807 5.012 -4.363 1 92.69 160 TYR B N 1
ATOM 2748 C CA . TYR B 1 160 ? 3.033 5.402 -5.535 1 92.69 160 TYR B CA 1
ATOM 2749 C C . TYR B 1 160 ? 2.596 6.859 -5.441 1 92.69 160 TYR B C 1
ATOM 2751 O O . TYR B 1 160 ? 2.695 7.477 -4.375 1 92.69 160 TYR B O 1
ATOM 2759 N N . GLY B 1 161 ? 2.09 7.387 -6.543 1 94.94 161 GLY B N 1
ATOM 2760 C CA . GLY B 1 161 ? 1.686 8.773 -6.711 1 94.94 161 GLY B CA 1
ATOM 2761 C C . GLY B 1 161 ? 1.52 9.18 -8.164 1 94.94 161 GLY B C 1
ATOM 2762 O O . GLY B 1 161 ? 1.54 8.328 -9.055 1 94.94 161 GLY B O 1
ATOM 2763 N N . CYS B 1 162 ? 1.237 10.484 -8.344 1 94.56 162 CYS B N 1
ATOM 2764 C CA . CYS B 1 162 ? 1.119 11.117 -9.656 1 94.56 162 CYS B CA 1
ATOM 2765 C C . CYS B 1 162 ? -0.01 10.492 -10.461 1 94.56 162 CYS B C 1
ATOM 2767 O O . CYS B 1 162 ? 0.118 10.297 -11.672 1 94.56 162 CYS B O 1
ATOM 2769 N N . ASP B 1 163 ? -0.996 10.07 -9.766 1 89.75 163 ASP B N 1
ATOM 2770 C CA . ASP B 1 163 ? -2.223 9.562 -10.375 1 89.75 163 ASP B CA 1
ATOM 2771 C C . ASP B 1 163 ? -3.455 10.148 -9.688 1 89.75 163 ASP B C 1
ATOM 2773 O O . ASP B 1 163 ? -3.334 10.906 -8.719 1 89.75 163 ASP B O 1
ATOM 2777 N N . ALA B 1 164 ? -4.617 9.828 -10.133 1 87.12 164 ALA B N 1
ATOM 2778 C CA . ALA B 1 164 ? -5.848 10.461 -9.664 1 87.12 164 ALA B CA 1
ATOM 2779 C C . ALA B 1 164 ? -6.098 10.141 -8.188 1 87.12 164 ALA B C 1
ATOM 2781 O O . ALA B 1 164 ? -6.512 11.016 -7.422 1 87.12 164 ALA B O 1
ATOM 2782 N N . GLU B 1 165 ? -5.82 8.914 -7.801 1 87.06 165 GLU B N 1
ATOM 2783 C CA . GLU B 1 165 ? -6.066 8.484 -6.43 1 87.06 165 GLU B CA 1
ATOM 2784 C C . GLU B 1 165 ? -5.188 9.258 -5.445 1 87.06 165 GLU B C 1
ATOM 2786 O O . GLU B 1 165 ? -5.523 9.367 -4.266 1 87.06 165 GLU B O 1
ATOM 2791 N N . HIS B 1 166 ? -4.078 9.805 -5.941 1 93.62 166 HIS B N 1
ATOM 2792 C CA . HIS B 1 166 ? -3.105 10.477 -5.09 1 93.62 166 HIS B CA 1
ATOM 2793 C C . HIS B 1 166 ? -3.078 11.977 -5.363 1 93.62 166 HIS B C 1
ATOM 2795 O O . HIS B 1 166 ? -2.07 12.641 -5.113 1 93.62 166 HIS B O 1
ATOM 2801 N N . ASN B 1 167 ? -4.129 12.5 -6.008 1 94.31 167 ASN B N 1
ATOM 2802 C CA . ASN B 1 167 ? -4.211 13.922 -6.328 1 94.31 167 ASN B CA 1
ATOM 2803 C C . ASN B 1 167 ? -3.033 14.367 -7.191 1 94.31 167 ASN B C 1
ATOM 2805 O O . ASN B 1 167 ? -2.545 15.492 -7.047 1 94.31 167 ASN B O 1
ATOM 2809 N N . PHE B 1 168 ? -2.447 13.406 -7.953 1 95.12 168 PHE B N 1
ATOM 2810 C CA . PHE B 1 168 ? -1.317 13.648 -8.844 1 95.12 168 PHE B CA 1
ATOM 2811 C C . PHE B 1 168 ? -0.158 14.281 -8.086 1 95.12 168 PHE B C 1
ATOM 2813 O O . PHE B 1 168 ? 0.559 15.125 -8.641 1 95.12 168 PHE B O 1
ATOM 2820 N N . GLU B 1 169 ? -0.087 13.984 -6.824 1 96.5 169 GLU B N 1
ATOM 2821 C CA . GLU B 1 169 ? 1.05 14.383 -5.996 1 96.5 169 GLU B CA 1
ATOM 2822 C C . GLU B 1 169 ? 2.137 13.312 -6.008 1 96.5 169 GLU B C 1
ATOM 2824 O O . GLU B 1 169 ? 1.86 12.141 -6.273 1 96.5 169 GLU B O 1
ATOM 2829 N N . PRO B 1 170 ? 3.408 13.773 -5.762 1 97.44 170 PRO B N 1
ATOM 2830 C CA . PRO B 1 170 ? 4.48 12.781 -5.664 1 97.44 170 PRO B CA 1
ATOM 2831 C C . PRO B 1 170 ? 4.324 11.852 -4.461 1 97.44 170 PRO B C 1
ATOM 2833 O O . PRO B 1 170 ? 3.541 12.141 -3.553 1 97.44 170 PRO B O 1
ATOM 2836 N N . PRO B 1 171 ? 5.059 10.672 -4.457 1 97.44 171 PRO B N 1
ATOM 2837 C CA . PRO B 1 171 ? 5.105 9.859 -3.24 1 97.44 171 PRO B CA 1
ATOM 2838 C C . PRO B 1 171 ? 5.551 10.648 -2.014 1 97.44 171 PRO B C 1
ATOM 2840 O O . PRO B 1 171 ? 6.398 11.539 -2.123 1 97.44 171 PRO B O 1
ATOM 2843 N N . CYS B 1 172 ? 5.031 10.289 -0.893 1 97.88 172 CYS B N 1
ATOM 2844 C CA . CYS B 1 172 ? 5.418 10.914 0.368 1 97.88 172 CYS B CA 1
ATOM 2845 C C . CYS B 1 172 ? 6.848 10.555 0.742 1 97.88 172 CYS B C 1
ATOM 2847 O O . CYS B 1 172 ? 7.352 9.5 0.349 1 97.88 172 CYS B O 1
ATOM 2849 N N . PRO B 1 173 ? 7.465 11.477 1.549 1 97.5 173 PRO B N 1
ATOM 2850 C CA . PRO B 1 173 ? 8.719 11.062 2.193 1 97.5 173 PRO B CA 1
ATOM 2851 C C . PRO B 1 173 ? 8.531 9.875 3.135 1 97.5 173 PRO B C 1
ATOM 2853 O O . PRO B 1 173 ? 7.406 9.555 3.516 1 97.5 173 PRO B O 1
ATOM 2856 N N . TYR B 1 174 ? 9.672 9.266 3.549 1 98.19 174 TYR B N 1
ATOM 2857 C CA . TYR B 1 174 ? 9.656 8.016 4.297 1 98.19 174 TYR B CA 1
ATOM 2858 C C . TYR B 1 174 ? 9.305 8.258 5.758 1 98.19 174 TYR B C 1
ATOM 2860 O O . TYR B 1 174 ? 9.031 7.309 6.5 1 98.19 174 TYR B O 1
ATOM 2868 N N . ASN B 1 175 ? 9.258 9.5 6.223 1 98.69 175 ASN B N 1
ATOM 2869 C CA . ASN B 1 175 ? 9.039 9.836 7.625 1 98.69 175 ASN B CA 1
ATOM 2870 C C . ASN B 1 175 ? 7.98 10.922 7.781 1 98.69 175 ASN B C 1
ATOM 2872 O O . ASN B 1 175 ? 8.156 11.852 8.57 1 98.69 175 ASN B O 1
ATOM 2876 N N . ASP B 1 176 ? 6.91 10.766 7.141 1 98.56 176 ASP B N 1
ATOM 2877 C CA . ASP B 1 176 ? 5.859 11.781 7.086 1 98.56 176 ASP B CA 1
ATOM 2878 C C . ASP B 1 176 ? 4.672 11.383 7.961 1 98.56 176 ASP B C 1
ATOM 2880 O O . ASP B 1 176 ? 4.246 10.227 7.953 1 98.56 176 ASP B O 1
ATOM 2884 N N . VAL B 1 177 ? 4.258 12.281 8.781 1 98.81 177 VAL B N 1
ATOM 2885 C CA . VAL B 1 177 ? 2.938 12.297 9.398 1 98.81 177 VAL B CA 1
ATOM 2886 C C . VAL B 1 177 ? 2.078 13.383 8.758 1 98.81 177 VAL B C 1
ATOM 2888 O O . VAL B 1 177 ? 2.27 14.57 9.023 1 98.81 177 VAL B O 1
ATOM 2891 N N . ASP B 1 178 ? 1.196 12.93 7.926 1 98.5 178 ASP B N 1
ATOM 2892 C CA . ASP B 1 178 ? 0.331 13.844 7.191 1 98.5 178 ASP B CA 1
ATOM 2893 C C . ASP B 1 178 ? -0.982 14.078 7.934 1 98.5 178 ASP B C 1
ATOM 2895 O O . ASP B 1 178 ? -1.789 13.156 8.086 1 98.5 178 ASP B O 1
ATOM 2899 N N . ALA B 1 179 ? -1.214 15.406 8.336 1 98.75 179 ALA B N 1
ATOM 2900 C CA . ALA B 1 179 ? -2.223 15.602 9.375 1 98.75 179 ALA B CA 1
ATOM 2901 C C . ALA B 1 179 ? -3.305 16.578 8.906 1 98.75 179 ALA B C 1
ATOM 2903 O O . ALA B 1 179 ? -3.049 17.453 8.078 1 98.75 179 ALA B O 1
ATOM 2904 N N . SER B 1 180 ? -4.461 16.438 9.516 1 98.44 180 SER B N 1
ATOM 2905 C CA . SER B 1 180 ? -5.598 17.312 9.25 1 98.44 180 SER B CA 1
ATOM 2906 C C . SER B 1 180 ? -5.363 18.703 9.82 1 98.44 180 SER B C 1
ATOM 2908 O O . SER B 1 180 ? -4.551 18.891 10.734 1 98.44 180 SER B O 1
ATOM 2910 N N . PRO B 1 181 ? -6.156 19.672 9.297 1 98.12 181 PRO B N 1
ATOM 2911 C CA . PRO B 1 181 ? -6.105 21.016 9.883 1 98.12 181 PRO B CA 1
ATOM 2912 C C . PRO B 1 181 ? -6.387 21.016 11.383 1 98.12 181 PRO B C 1
ATOM 2914 O O . PRO B 1 181 ? -5.781 21.781 12.133 1 98.12 181 PRO B O 1
ATOM 2917 N N . ALA B 1 182 ? -7.289 20.188 11.852 1 98.81 182 ALA B N 1
ATOM 2918 C CA . ALA B 1 182 ? -7.609 20.109 13.273 1 98.81 182 ALA B CA 1
ATOM 2919 C C . ALA B 1 182 ? -6.379 19.719 14.094 1 98.81 182 ALA B C 1
ATOM 2921 O O . ALA B 1 182 ? -6.18 20.234 15.203 1 98.81 182 ALA B O 1
ATOM 2922 N N . VAL B 1 183 ? -5.547 18.828 13.578 1 98.88 183 VAL B N 1
ATOM 2923 C CA . VAL B 1 183 ? -4.336 18.422 14.281 1 98.88 183 VAL B CA 1
ATOM 2924 C C . VAL B 1 183 ? -3.359 19.594 14.352 1 98.88 183 VAL B C 1
ATOM 2926 O O . VAL B 1 183 ? -2.756 19.859 15.398 1 98.88 183 VAL B O 1
ATOM 2929 N N . TRP B 1 184 ? -3.172 20.328 13.25 1 98.69 184 TRP B N 1
ATOM 2930 C CA . TRP B 1 184 ? -2.305 21.5 13.234 1 98.69 184 TRP B CA 1
ATOM 2931 C C . TRP B 1 184 ? -2.77 22.531 14.258 1 98.69 184 TRP B C 1
ATOM 2933 O O . TRP B 1 184 ? -1.963 23.078 15.023 1 98.69 184 TRP B O 1
ATOM 2943 N N . LYS B 1 185 ? -4.055 22.766 14.242 1 98.44 185 LYS B N 1
ATOM 2944 C CA . LYS B 1 185 ? -4.625 23.719 15.195 1 98.44 185 LYS B CA 1
ATOM 2945 C C . LYS B 1 185 ? -4.383 23.266 16.625 1 98.44 185 LYS B C 1
ATOM 2947 O O . LYS B 1 185 ? -4.023 24.078 17.484 1 98.44 185 LYS B O 1
ATOM 2952 N N . ALA B 1 186 ? -4.594 22.016 16.891 1 98.81 186 ALA B N 1
ATOM 2953 C CA . ALA B 1 186 ? -4.406 21.484 18.234 1 98.81 186 ALA B CA 1
ATOM 2954 C C . ALA B 1 186 ? -2.965 21.656 18.703 1 98.81 186 ALA B C 1
ATOM 2956 O O . ALA B 1 186 ? -2.709 21.812 19.906 1 98.81 186 ALA B O 1
ATOM 2957 N N . LEU B 1 187 ? -2.045 21.672 17.797 1 98.75 187 LEU B N 1
ATOM 2958 C CA . LEU B 1 187 ? -0.633 21.844 18.125 1 98.75 187 LEU B CA 1
ATOM 2959 C C . LEU B 1 187 ? -0.258 23.312 18.172 1 98.75 187 LEU B C 1
ATOM 2961 O O . LEU B 1 187 ? 0.896 23.672 18.438 1 98.75 187 LEU B O 1
ATOM 2965 N N . GLY B 1 188 ? -1.222 24.188 17.812 1 98.31 188 GLY B N 1
ATOM 2966 C CA . GLY B 1 188 ? -0.974 25.609 17.812 1 98.31 188 GLY B CA 1
ATOM 2967 C C . GLY B 1 188 ? -0.172 26.094 16.625 1 98.31 188 GLY B C 1
ATOM 2968 O O . GLY B 1 188 ? 0.559 27.078 16.703 1 98.31 188 GLY B O 1
ATOM 2969 N N . LEU B 1 189 ? -0.227 25.375 15.641 1 97.56 189 LEU B N 1
ATOM 2970 C CA . LEU B 1 189 ? 0.556 25.688 14.453 1 97.56 189 LEU B CA 1
ATOM 2971 C C . LEU B 1 189 ? -0.298 26.422 13.414 1 97.56 189 LEU B C 1
ATOM 2973 O O . LEU B 1 189 ? -1.47 26.078 13.227 1 97.56 189 LEU B O 1
ATOM 2977 N N . LYS B 1 190 ? 0.357 27.375 12.773 1 94.12 190 LYS B N 1
ATOM 2978 C CA . LYS B 1 190 ? -0.297 28.031 11.633 1 94.12 190 LYS B CA 1
ATOM 2979 C C . LYS B 1 190 ? -0.206 27.156 10.383 1 94.12 190 LYS B C 1
ATOM 2981 O O . LYS B 1 190 ? 0.869 26.656 10.047 1 94.12 190 LYS B O 1
ATOM 2986 N N . GLU B 1 191 ? -1.248 27 9.688 1 88.12 191 GLU B N 1
ATOM 2987 C CA . GLU B 1 191 ? -1.328 26.141 8.508 1 88.12 191 GLU B CA 1
ATOM 2988 C C . GLU B 1 191 ? -0.389 26.625 7.41 1 88.12 191 GLU B C 1
ATOM 2990 O O . GLU B 1 191 ? 0.124 25.828 6.625 1 88.12 191 GLU B O 1
ATOM 2995 N N . ALA B 1 192 ? -0.131 27.859 7.395 1 85.12 192 ALA B N 1
ATOM 2996 C CA . ALA B 1 192 ? 0.669 28.469 6.336 1 85.12 192 ALA B CA 1
ATOM 2997 C C . ALA B 1 192 ? 2.111 27.969 6.383 1 85.12 192 ALA B C 1
ATOM 2999 O O . ALA B 1 192 ? 2.848 28.094 5.398 1 85.12 192 ALA B O 1
ATOM 3000 N N . ILE B 1 193 ? 2.521 27.469 7.469 1 81.56 193 ILE B N 1
ATOM 3001 C CA . ILE B 1 193 ? 3.873 26.938 7.617 1 81.56 193 ILE B CA 1
ATOM 3002 C C . ILE B 1 193 ? 4.051 25.703 6.727 1 81.56 193 ILE B C 1
ATOM 3004 O O . ILE B 1 193 ? 5.117 25.516 6.141 1 81.56 193 ILE B O 1
ATOM 3008 N N . GLY B 1 194 ? 3.146 24.859 6.664 1 85.31 194 GLY B N 1
ATOM 3009 C CA . GLY B 1 194 ? 3.061 23.75 5.73 1 85.31 194 GLY B CA 1
ATOM 3010 C C . GLY B 1 194 ? 3.852 22.531 6.18 1 85.31 194 GLY B C 1
ATOM 3011 O O . GLY B 1 194 ? 3.477 21.406 5.879 1 85.31 194 GLY B O 1
ATOM 3012 N N . VAL B 1 195 ? 5 22.766 6.805 1 94.44 195 VAL B N 1
ATOM 3013 C CA . VAL B 1 195 ? 5.84 21.672 7.281 1 94.44 195 VAL B CA 1
ATOM 3014 C C . VAL B 1 195 ? 6.383 22 8.664 1 94.44 195 VAL B C 1
ATOM 3016 O O . VAL B 1 195 ? 6.684 23.156 8.961 1 94.44 195 VAL B O 1
ATOM 3019 N N . PHE B 1 196 ? 6.398 21.047 9.586 1 97.56 196 PHE B N 1
ATOM 3020 C CA . PHE B 1 196 ? 6.906 21.234 10.938 1 97.56 196 PHE B CA 1
ATOM 3021 C C . PHE B 1 196 ? 7.539 19.953 11.469 1 97.56 196 PHE B C 1
ATOM 3023 O O . PHE B 1 196 ? 7.039 18.859 11.219 1 97.56 196 PHE B O 1
ATOM 3030 N N . LYS B 1 197 ? 8.641 20.078 12.211 1 98.25 197 LYS B N 1
ATOM 3031 C CA . LYS B 1 197 ? 9.266 18.906 12.836 1 98.25 197 LYS B CA 1
ATOM 3032 C C . LYS B 1 197 ? 8.516 18.5 14.094 1 98.25 197 LYS B C 1
ATOM 3034 O O . LYS B 1 197 ? 8.211 19.328 14.953 1 98.25 197 LYS B O 1
ATOM 3039 N N . ILE B 1 198 ? 8.25 17.219 14.211 1 98.88 198 ILE B N 1
ATOM 3040 C CA . ILE B 1 198 ? 7.543 16.688 15.375 1 98.88 198 ILE B CA 1
ATOM 3041 C C . ILE B 1 198 ? 8.188 15.367 15.812 1 98.88 198 ILE B C 1
ATOM 3043 O O . ILE B 1 198 ? 9.141 14.898 15.188 1 98.88 198 ILE B O 1
ATOM 3047 N N . THR B 1 199 ? 7.68 14.859 16.922 1 98.88 199 THR B N 1
ATOM 3048 C CA . THR B 1 199 ? 7.836 13.453 17.281 1 98.88 199 THR B CA 1
ATOM 3049 C C . THR B 1 199 ? 6.477 12.789 17.469 1 98.88 199 THR B C 1
ATOM 3051 O O . THR B 1 199 ? 5.469 13.469 17.672 1 98.88 199 THR B O 1
ATOM 3054 N N . TRP B 1 200 ? 6.414 11.461 17.312 1 98.88 200 TRP B N 1
ATOM 3055 C CA . TRP B 1 200 ? 5.164 10.758 17.578 1 98.88 200 TRP B CA 1
ATOM 3056 C C . TRP B 1 200 ? 5.43 9.367 18.141 1 98.88 200 TRP B C 1
ATOM 3058 O O . TRP B 1 200 ? 6.559 8.875 18.094 1 98.88 200 TRP B O 1
ATOM 3068 N N . SER B 1 201 ? 4.395 8.75 18.719 1 98.88 201 SER B N 1
ATOM 3069 C CA . SER B 1 201 ? 4.48 7.41 19.281 1 98.88 201 SER B CA 1
ATOM 3070 C C . SER B 1 201 ? 3.139 6.688 19.203 1 98.88 201 SER B C 1
ATOM 3072 O O . SER B 1 201 ? 2.096 7.324 19.062 1 98.88 201 SER B O 1
ATOM 3074 N N . ASP B 1 202 ? 3.266 5.363 19.266 1 98.25 202 ASP B N 1
ATOM 3075 C CA . ASP B 1 202 ? 2.064 4.566 19.484 1 98.25 202 ASP B CA 1
ATOM 3076 C C . ASP B 1 202 ? 1.517 4.789 20.891 1 98.25 202 ASP B C 1
ATOM 3078 O O . ASP B 1 202 ? 2.242 5.242 21.781 1 98.25 202 ASP B O 1
ATOM 3082 N N . VAL B 1 203 ? 0.199 4.562 21.031 1 96.62 203 VAL B N 1
ATOM 3083 C CA . VAL B 1 203 ? -0.446 4.676 22.328 1 96.62 203 VAL B CA 1
ATOM 3084 C C . VAL B 1 203 ? -0.756 3.283 22.875 1 96.62 203 VAL B C 1
ATOM 3086 O O . VAL B 1 203 ? -1.062 2.363 22.109 1 96.62 203 VAL B O 1
#

Foldseek 3Di:
DDPDDDDDDPDDDPPDPPPPDPDDPPPDPDDDPPPPPPVPPVVFDWDFPFWDAADFDQFDCPLNFDATDGGDTFTFTQAAGDADAWAKFKEFEWAQAVVTRQAFHADLPRHGDGLQAWEKAFENRVPPNVPDHQAQAWKWKFDPNAIDIGHYHHHQYRHDACDRRRSNGGRDDRGYIYTGNNNCVRSVHDSVVRMGMITMHGD/DDDDDDDDPPPPCVDDPPPPPPDPPPPDPDDDPPPPPPVPPVVFDWDFPFWDAADFDQFDCPLNFDATDGGDTFTFTQAAGDADAWAKFKEFEWAQAVVTRQAFHADQPRHGDGLQAWEKAFENRVPPNVPDHQAQAWKWKDDPNAIDIGHYHHHQYRHDACDRRRSNGGRDDRGYIYTGNNNCVRSVHDSVVRMGMITMHGD

Sequence (406 aa):
MANLKKLLAMFALLMFLSHLRVHGVSVSVGSSANVTTESSHSRGRCHISGFLHGKFGNCNRDHGSVCCKDGHRYPQFRCSPPVSADTPAILTLNSFTRGGDGGGKSFCDNRFHKDTELVVALSTGWLCLDGKRRCNKMIRINGNGRAVLAKVVDECDSVYGCDAEHNFEPPCPYNDVDASPAVWKALGLKEAIGVFKITWSDVMANLKKLLAMFALLMFLSHLRVHGVSVSVGSSANVTTESSHSRGRCHISGFLHGKFGNCNRDHGSVCCKDGHRYPQFRCSPPVSADTPAILTLNSFTRGGDGGGKSFCDNRFHKDTELVVALSTGWLCLDGKRRCNKMIRINGNGRAVLAKVVDECDSVYGCDAEHNFEPPCPYNDVDASPAVWKALGLKEAIGVFKITWSDV